Protein AF-0000000077139367 (afdb_homodimer)

Structure (mmCIF, N/CA/C/O backbone):
data_AF-0000000077139367-model_v1
#
loop_
_entity.id
_entity.type
_entity.pdbx_description
1 polymer 'Putative zinc-binding alcohol dehydrogenase'
#
loop_
_atom_site.group_PDB
_atom_site.id
_atom_site.type_symbol
_atom_site.label_atom_id
_atom_site.label_alt_id
_atom_site.label_comp_id
_atom_site.label_asym_id
_atom_site.label_entity_id
_atom_site.label_seq_id
_atom_site.pdbx_PDB_ins_code
_atom_site.Cartn_x
_atom_site.Cartn_y
_atom_site.Cartn_z
_atom_site.occupancy
_atom_site.B_iso_or_equiv
_atom_site.auth_seq_id
_atom_site.auth_comp_id
_atom_site.auth_asym_id
_atom_site.auth_atom_id
_atom_site.pdbx_PDB_model_num
ATOM 1 N N . MET A 1 1 ? 16.516 -38.438 -21.344 1 94.69 1 MET A N 1
ATOM 2 C CA . MET A 1 1 ? 15.219 -38.375 -20.656 1 94.69 1 MET A CA 1
ATOM 3 C C . MET A 1 1 ? 14.133 -37.875 -21.609 1 94.69 1 MET A C 1
ATOM 5 O O . MET A 1 1 ? 14.406 -37.062 -22.5 1 94.69 1 MET A O 1
ATOM 9 N N . LYS A 1 2 ? 12.969 -38.344 -21.422 1 97.31 2 LYS A N 1
ATOM 10 C CA . LYS A 1 2 ? 11.828 -37.875 -22.188 1 97.31 2 LYS A CA 1
ATOM 11 C C . LYS A 1 2 ? 11.367 -36.5 -21.688 1 97.31 2 LYS A C 1
ATOM 13 O O . LYS A 1 2 ? 11.297 -36.25 -20.484 1 97.31 2 LYS A O 1
ATOM 18 N N . ALA A 1 3 ? 11.094 -35.562 -22.672 1 98.12 3 ALA A N 1
ATOM 19 C CA . ALA A 1 3 ? 10.641 -34.219 -22.312 1 98.12 3 ALA A CA 1
ATOM 20 C C . ALA A 1 3 ? 9.742 -33.625 -23.391 1 98.12 3 ALA A C 1
ATOM 22 O O . ALA A 1 3 ? 9.812 -34.031 -24.547 1 98.12 3 ALA A O 1
ATOM 23 N N . ALA A 1 4 ? 8.797 -32.812 -22.969 1 98.31 4 ALA A N 1
ATOM 24 C CA . ALA A 1 4 ? 8.055 -31.984 -23.922 1 98.31 4 ALA A CA 1
ATOM 25 C C . ALA A 1 4 ? 8.82 -30.688 -24.219 1 98.31 4 ALA A C 1
ATOM 27 O O . ALA A 1 4 ? 8.891 -29.797 -23.375 1 98.31 4 ALA A O 1
ATOM 28 N N . VAL A 1 5 ? 9.312 -30.531 -25.422 1 97.5 5 VAL A N 1
ATOM 29 C CA . VAL A 1 5 ? 10.234 -29.469 -25.797 1 97.5 5 VAL A CA 1
ATOM 30 C C . VAL A 1 5 ? 9.523 -28.453 -26.672 1 97.5 5 VAL A C 1
ATOM 32 O O . VAL A 1 5 ? 8.734 -28.812 -27.547 1 97.5 5 VAL A O 1
ATOM 35 N N . LEU A 1 6 ? 9.742 -27.203 -26.406 1 96.81 6 LEU A N 1
ATOM 36 C CA . LEU A 1 6 ? 9.25 -26.125 -27.25 1 96.81 6 LEU A CA 1
ATOM 37 C C . LEU A 1 6 ? 10.297 -25.719 -28.297 1 96.81 6 LEU A C 1
ATOM 39 O O . LEU A 1 6 ? 11.242 -25 -27.984 1 96.81 6 LEU A O 1
ATOM 43 N N . PRO A 1 7 ? 10.141 -26.188 -29.516 1 93.5 7 PRO A N 1
ATOM 44 C CA . PRO A 1 7 ? 11.086 -25.766 -30.547 1 93.5 7 PRO A CA 1
ATOM 45 C C . PRO A 1 7 ? 11.008 -24.266 -30.828 1 93.5 7 PRO A C 1
ATOM 47 O O . PRO A 1 7 ? 9.945 -23.656 -30.688 1 93.5 7 PRO A O 1
ATOM 50 N N . SER A 1 8 ? 12.188 -23.75 -31.281 1 88.94 8 SER A N 1
ATOM 51 C CA . SER A 1 8 ? 12.234 -22.328 -31.609 1 88.94 8 SER A CA 1
ATOM 52 C C . SER A 1 8 ? 11.172 -21.969 -32.625 1 88.94 8 SER A C 1
ATOM 54 O O . SER A 1 8 ? 11.031 -22.641 -33.656 1 88.94 8 SER A O 1
ATOM 56 N N . GLY A 1 9 ? 10.414 -20.953 -32.281 1 86.69 9 GLY A N 1
ATOM 57 C CA . GLY A 1 9 ? 9.422 -20.438 -33.188 1 86.69 9 GLY A CA 1
ATOM 58 C C . GLY A 1 9 ? 8.148 -21.266 -33.219 1 86.69 9 GLY A C 1
ATOM 59 O O . GLY A 1 9 ? 7.195 -20.922 -33.938 1 86.69 9 GLY A O 1
ATOM 60 N N . SER A 1 10 ? 8.109 -22.281 -32.469 1 91.12 10 SER A N 1
ATOM 61 C CA . SER A 1 10 ? 6.949 -23.172 -32.5 1 91.12 10 SER A CA 1
ATOM 62 C C . SER A 1 10 ? 5.906 -22.719 -31.469 1 91.12 10 SER A C 1
ATOM 64 O O . SER A 1 10 ? 6.199 -21.906 -30.578 1 91.12 10 SER A O 1
ATOM 66 N N . ARG A 1 11 ? 4.66 -23.203 -31.703 1 95.44 11 ARG A N 1
ATOM 67 C CA . ARG A 1 11 ? 3.559 -22.938 -30.781 1 95.44 11 ARG A CA 1
ATOM 68 C C . ARG A 1 11 ? 2.979 -24.25 -30.234 1 95.44 11 ARG A C 1
ATOM 70 O O . ARG A 1 11 ? 1.79 -24.328 -29.922 1 95.44 11 ARG A O 1
ATOM 77 N N . SER A 1 12 ? 3.805 -25.188 -30.297 1 96.69 12 SER A N 1
ATOM 78 C CA . SER A 1 12 ? 3.465 -26.5 -29.766 1 96.69 12 SER A CA 1
ATOM 79 C C . SER A 1 12 ? 4.703 -27.234 -29.25 1 96.69 12 SER A C 1
ATOM 81 O O . SER A 1 12 ? 5.824 -26.922 -29.672 1 96.69 12 SER A O 1
ATOM 83 N N . LEU A 1 13 ? 4.422 -28.172 -28.406 1 97.94 13 LEU A N 1
ATOM 84 C CA . LEU A 1 13 ? 5.523 -28.938 -27.828 1 97.94 13 LEU A CA 1
ATOM 85 C C . LEU A 1 13 ? 5.781 -30.219 -28.625 1 97.94 13 LEU A C 1
ATOM 87 O O . LEU A 1 13 ? 4.855 -30.781 -29.203 1 97.94 13 LEU A O 1
ATOM 91 N N . GLU A 1 14 ? 6.992 -30.625 -28.641 1 97.94 14 GLU A N 1
ATOM 92 C CA . GLU A 1 14 ? 7.402 -31.906 -29.219 1 97.94 14 GLU A CA 1
ATOM 93 C C . GLU A 1 14 ? 8.047 -32.812 -28.172 1 97.94 14 GLU A C 1
ATOM 95 O O . GLU A 1 14 ? 8.898 -32.375 -27.406 1 97.94 14 GLU A O 1
ATOM 100 N N . ILE A 1 15 ? 7.59 -34.062 -28.172 1 97.88 15 ILE A N 1
ATOM 101 C CA . ILE A 1 15 ? 8.219 -35.031 -27.281 1 97.88 15 ILE A CA 1
ATOM 102 C C . ILE A 1 15 ? 9.578 -35.438 -27.828 1 97.88 15 ILE A C 1
ATOM 104 O O . ILE A 1 15 ? 9.672 -35.906 -28.969 1 97.88 15 ILE A O 1
ATOM 108 N N . GLN A 1 16 ? 10.578 -35.25 -26.984 1 97.56 16 GLN A N 1
ATOM 109 C CA . GLN A 1 16 ? 11.938 -35.562 -27.406 1 97.56 16 GLN A CA 1
ATOM 110 C C . GLN A 1 16 ? 12.703 -36.281 -26.297 1 97.56 16 GLN A C 1
ATOM 112 O O . GLN A 1 16 ? 12.32 -36.219 -25.125 1 97.56 16 GLN A O 1
ATOM 117 N N . GLU A 1 17 ? 13.688 -37.031 -26.797 1 97.31 17 GLU A N 1
ATOM 118 C CA . GLU A 1 17 ? 14.68 -37.531 -25.859 1 97.31 17 GLU A CA 1
ATOM 119 C C . GLU A 1 17 ? 15.852 -36.562 -25.703 1 97.31 17 GLU A C 1
ATOM 121 O O . GLU A 1 17 ? 16.531 -36.25 -26.672 1 97.31 17 GLU A O 1
ATOM 126 N N . LEU A 1 18 ? 16.031 -36.125 -24.453 1 95.75 18 LEU A N 1
ATOM 127 C CA . LEU A 1 18 ? 17.078 -35.156 -24.188 1 95.75 18 LEU A CA 1
ATOM 128 C C . LEU A 1 18 ? 18.141 -35.781 -23.266 1 95.75 18 LEU A C 1
ATOM 130 O O . LEU A 1 18 ? 17.828 -36.562 -22.391 1 95.75 18 LEU A O 1
ATOM 134 N N . ASP A 1 19 ? 19.359 -35.344 -23.531 1 91.88 19 ASP A N 1
ATOM 135 C CA . ASP A 1 19 ? 20.422 -35.656 -22.578 1 91.88 19 ASP A CA 1
ATOM 136 C C . ASP A 1 19 ? 20.375 -34.656 -21.406 1 91.88 19 ASP A C 1
ATOM 138 O O . ASP A 1 19 ? 20.125 -33.469 -21.609 1 91.88 19 ASP A O 1
ATOM 142 N N . LEU A 1 20 ? 20.531 -35.219 -20.219 1 90.12 20 LEU A N 1
ATOM 143 C CA . LEU A 1 20 ? 20.688 -34.344 -19.078 1 90.12 20 LEU A CA 1
ATOM 144 C C . LEU A 1 20 ? 22.156 -33.969 -18.875 1 90.12 20 LEU A C 1
ATOM 146 O O . LEU A 1 20 ? 23.031 -34.812 -18.938 1 90.12 20 LEU A O 1
ATOM 150 N N . PRO A 1 21 ? 22.328 -32.719 -18.703 1 89.06 21 PRO A N 1
ATOM 151 C CA . PRO A 1 21 ? 23.703 -32.344 -18.391 1 89.06 21 PRO A CA 1
ATOM 152 C C . PRO A 1 21 ? 24.188 -32.906 -17.062 1 89.06 21 PRO A C 1
ATOM 154 O O . PRO A 1 21 ? 23.359 -33.344 -16.234 1 89.06 21 PRO A O 1
ATOM 157 N N . PRO A 1 22 ? 25.516 -32.938 -17.016 1 94.56 22 PRO A N 1
ATOM 158 C CA . PRO A 1 22 ? 26.031 -33.344 -15.695 1 94.56 22 PRO A CA 1
ATOM 159 C C . PRO A 1 22 ? 25.438 -32.5 -14.562 1 94.56 22 PRO A C 1
ATOM 161 O O . PRO A 1 22 ? 25.234 -31.297 -14.727 1 94.56 22 PRO A O 1
ATOM 164 N N . LEU A 1 23 ? 25.234 -33.156 -13.484 1 97 23 LEU A N 1
ATOM 165 C CA . LEU A 1 23 ? 24.609 -32.5 -12.336 1 97 23 LEU A CA 1
ATOM 166 C C . LEU A 1 23 ? 25.594 -31.594 -11.609 1 97 23 LEU A C 1
ATOM 168 O O . LEU A 1 23 ? 26.578 -32.062 -11.039 1 97 23 LEU A O 1
ATOM 172 N N . PRO A 1 24 ? 25.406 -30.281 -11.609 1 96.62 24 PRO A N 1
ATOM 173 C CA . PRO A 1 24 ? 26.297 -29.391 -10.844 1 96.62 24 PRO A CA 1
ATOM 174 C C . PRO A 1 24 ? 26.297 -29.719 -9.344 1 96.62 24 PRO A C 1
ATOM 176 O O . PRO A 1 24 ? 25.328 -30.281 -8.828 1 96.62 24 PRO A O 1
ATOM 179 N N . PRO A 1 25 ? 27.312 -29.234 -8.625 1 97.62 25 PRO A N 1
ATOM 180 C CA . PRO A 1 25 ? 27.484 -29.625 -7.223 1 97.62 25 PRO A CA 1
ATOM 181 C C . PRO A 1 25 ? 26.359 -29.109 -6.324 1 97.62 25 PRO A C 1
ATOM 183 O O . PRO A 1 25 ? 26.047 -29.75 -5.309 1 97.62 25 PRO A O 1
ATOM 186 N N . ASN A 1 26 ? 25.75 -28.031 -6.609 1 97.06 26 ASN A N 1
ATOM 187 C CA . ASN A 1 26 ? 24.719 -27.453 -5.734 1 97.06 26 ASN A CA 1
ATOM 188 C C . ASN A 1 26 ? 23.312 -27.766 -6.23 1 97.06 26 ASN A C 1
ATOM 190 O O . ASN A 1 26 ? 22.344 -27.156 -5.781 1 97.06 26 ASN A O 1
ATOM 194 N N . GLN A 1 27 ? 23.156 -28.656 -7.152 1 98.19 27 GLN A N 1
ATOM 195 C CA . GLN A 1 27 ? 21.859 -28.938 -7.762 1 98.19 27 GLN A CA 1
ATOM 196 C C . GLN A 1 27 ? 21.375 -30.344 -7.402 1 98.19 27 GLN A C 1
ATOM 198 O O . GLN A 1 27 ? 22.141 -31.156 -6.875 1 98.19 27 GLN A O 1
ATOM 203 N N . VAL A 1 28 ? 20.172 -30.531 -7.602 1 98.62 28 VAL A N 1
ATOM 204 C CA . VAL A 1 28 ? 19.453 -31.781 -7.355 1 98.62 28 VAL A CA 1
ATOM 205 C C . VAL A 1 28 ? 18.703 -32.188 -8.609 1 98.62 28 VAL A C 1
ATOM 207 O O . VAL A 1 28 ? 18.094 -31.359 -9.289 1 98.62 28 VAL A O 1
ATOM 210 N N . LYS A 1 29 ? 18.812 -33.469 -8.93 1 98.62 29 LYS A N 1
ATOM 211 C CA . LYS A 1 29 ? 17.953 -34.062 -9.953 1 98.62 29 LYS A CA 1
ATOM 212 C C . LYS A 1 29 ? 16.688 -34.656 -9.344 1 98.62 29 LYS A C 1
ATOM 214 O O . LYS A 1 29 ? 16.766 -35.469 -8.43 1 98.62 29 LYS A O 1
ATOM 219 N N . VAL A 1 30 ? 15.594 -34.188 -9.797 1 98.81 30 VAL A N 1
ATOM 220 C CA . VAL A 1 30 ? 14.305 -34.656 -9.281 1 98.81 30 VAL A CA 1
ATOM 221 C C . VAL A 1 30 ? 13.57 -35.438 -10.352 1 98.81 30 VAL A C 1
ATOM 223 O O . VAL A 1 30 ? 13.43 -35 -11.492 1 98.81 30 VAL A O 1
ATOM 226 N N . LYS A 1 31 ? 13.203 -36.625 -10.031 1 98.88 31 LYS A N 1
ATOM 227 C CA . LYS A 1 31 ? 12.273 -37.375 -10.883 1 98.88 31 LYS A CA 1
ATOM 228 C C . LYS A 1 31 ? 10.859 -36.812 -10.781 1 98.88 31 LYS A C 1
ATOM 230 O O . LYS A 1 31 ? 10.219 -36.906 -9.727 1 98.88 31 LYS A O 1
ATOM 235 N N . VAL A 1 32 ? 10.367 -36.281 -11.875 1 98.88 32 VAL A N 1
ATOM 236 C CA . VAL A 1 32 ? 9.109 -35.562 -11.844 1 98.88 32 VAL A CA 1
ATOM 237 C C . VAL A 1 32 ? 7.945 -36.531 -11.695 1 98.88 32 VAL A C 1
ATOM 239 O O . VAL A 1 32 ? 7.848 -37.5 -12.445 1 98.88 32 VAL A O 1
ATOM 242 N N . LYS A 1 33 ? 7.129 -36.25 -10.695 1 98.88 33 LYS A N 1
ATOM 243 C CA . LYS A 1 33 ? 5.918 -37.031 -10.484 1 98.88 33 LYS A CA 1
ATOM 244 C C . LYS A 1 33 ? 4.68 -36.281 -10.945 1 98.88 33 LYS A C 1
ATOM 246 O O . LYS A 1 33 ? 3.67 -36.875 -11.312 1 98.88 33 LYS A O 1
ATOM 251 N N . ALA A 1 34 ? 4.73 -35.031 -10.914 1 98.94 34 ALA A N 1
ATOM 252 C CA . ALA A 1 34 ? 3.619 -34.156 -11.312 1 98.94 34 ALA A CA 1
ATOM 253 C C . ALA A 1 34 ? 4.117 -32.781 -11.719 1 98.94 34 ALA A C 1
ATOM 255 O O . ALA A 1 34 ? 5.059 -32.25 -11.117 1 98.94 34 ALA A O 1
ATOM 256 N N . CYS A 1 35 ? 3.512 -32.188 -12.688 1 98.94 35 CYS A N 1
ATOM 257 C CA . CYS A 1 35 ? 3.74 -30.812 -13.102 1 98.94 35 CYS A CA 1
ATOM 258 C C . CYS A 1 35 ? 2.451 -30.172 -13.617 1 98.94 35 CYS A C 1
ATOM 260 O O . CYS A 1 35 ? 1.86 -30.641 -14.586 1 98.94 35 CYS A O 1
ATOM 262 N N . GLY A 1 36 ? 2.047 -29.109 -12.969 1 98.81 36 GLY A N 1
ATOM 263 C CA . GLY A 1 36 ? 0.81 -28.453 -13.359 1 98.81 36 GLY A CA 1
ATOM 264 C C . GLY A 1 36 ? 0.955 -27.594 -14.609 1 98.81 36 GLY A C 1
ATOM 265 O O . GLY A 1 36 ? 2.039 -27.078 -14.891 1 98.81 36 GLY A O 1
ATOM 266 N N . ILE A 1 37 ? -0.106 -27.453 -15.352 1 98.69 37 ILE A N 1
ATOM 267 C CA . ILE A 1 37 ? -0.175 -26.531 -16.469 1 98.69 37 ILE A CA 1
ATOM 268 C C . ILE A 1 37 ? -0.79 -25.203 -16.016 1 98.69 37 ILE A C 1
ATOM 270 O O . ILE A 1 37 ? -1.929 -25.188 -15.547 1 98.69 37 ILE A O 1
ATOM 274 N N . CYS A 1 38 ? -0.046 -24.172 -16.125 1 97.5 38 CYS A N 1
ATOM 275 C CA . CYS A 1 38 ? -0.464 -22.844 -15.695 1 97.5 38 CYS A CA 1
ATOM 276 C C . CYS A 1 38 ? -0.896 -22 -16.891 1 97.5 38 CYS A C 1
ATOM 278 O O . CYS A 1 38 ? -0.506 -22.281 -18.031 1 97.5 38 CYS A O 1
ATOM 280 N N . GLY A 1 39 ? -1.763 -21 -16.609 1 95.5 39 GLY A N 1
ATOM 281 C CA . GLY A 1 39 ? -2.104 -20.047 -17.656 1 95.5 39 GLY A CA 1
ATOM 282 C C . GLY A 1 39 ? -0.889 -19.422 -18.312 1 95.5 39 GLY A C 1
ATOM 283 O O . GLY A 1 39 ? -0.901 -19.125 -19.516 1 95.5 39 GLY A O 1
ATOM 284 N N . SER A 1 40 ? 0.16 -19.188 -17.594 1 95.25 40 SER A N 1
ATOM 285 C CA . SER A 1 40 ? 1.375 -18.594 -18.141 1 95.25 40 SER A CA 1
ATOM 286 C C . SER A 1 40 ? 2.049 -19.531 -19.125 1 95.25 40 SER A C 1
ATOM 288 O O . SER A 1 40 ? 2.752 -19.094 -20.047 1 95.25 40 SER A O 1
ATOM 290 N N . ASP A 1 41 ? 1.877 -20.828 -18.984 1 96.69 41 ASP A N 1
ATOM 291 C CA . ASP A 1 41 ? 2.369 -21.766 -19.984 1 96.69 41 ASP A CA 1
ATOM 292 C C . ASP A 1 41 ? 1.673 -21.562 -21.328 1 96.69 41 ASP A C 1
ATOM 294 O O . ASP A 1 41 ? 2.301 -21.672 -22.375 1 96.69 41 ASP A O 1
ATOM 298 N N . ILE A 1 42 ? 0.365 -21.312 -21.25 1 96.44 42 ILE A N 1
ATOM 299 C CA . ILE A 1 42 ? -0.408 -21.078 -22.453 1 96.44 42 ILE A CA 1
ATOM 300 C C . ILE A 1 42 ? 0.135 -19.844 -23.172 1 96.44 42 ILE A C 1
ATOM 302 O O . ILE A 1 42 ? 0.406 -19.875 -24.375 1 96.44 42 ILE A O 1
ATOM 306 N N . HIS A 1 43 ? 0.316 -18.781 -22.391 1 93.75 43 HIS A N 1
ATOM 307 C CA . HIS A 1 43 ? 0.833 -17.531 -22.969 1 93.75 43 HIS A CA 1
ATOM 308 C C . HIS A 1 43 ? 2.229 -17.734 -23.547 1 93.75 43 HIS A C 1
ATOM 310 O O . HIS A 1 43 ? 2.559 -17.156 -24.594 1 93.75 43 HIS A O 1
ATOM 316 N N . PHE A 1 44 ? 2.957 -18.516 -22.875 1 93.69 44 PHE A N 1
ATOM 317 C CA . PHE A 1 44 ? 4.34 -18.766 -23.266 1 93.69 44 PHE A CA 1
ATOM 318 C C . PHE A 1 44 ? 4.41 -19.656 -24.5 1 93.69 44 PHE A C 1
ATOM 320 O O . PHE A 1 44 ? 5.105 -19.344 -25.469 1 93.69 44 PHE A O 1
ATOM 327 N N . ILE A 1 45 ? 3.646 -20.688 -24.531 1 95.5 45 ILE A N 1
ATOM 328 C CA . ILE A 1 45 ? 3.777 -21.734 -25.547 1 95.5 45 ILE A CA 1
ATOM 329 C C . ILE A 1 45 ? 2.842 -21.438 -26.719 1 95.5 45 ILE A C 1
ATOM 331 O O . ILE A 1 45 ? 3.293 -21.25 -27.844 1 95.5 45 ILE A O 1
ATOM 335 N N . LEU A 1 46 ? 1.569 -21.312 -26.453 1 95.38 46 LEU A N 1
ATOM 336 C CA . LEU A 1 46 ? 0.577 -21.219 -27.516 1 95.38 46 LEU A CA 1
ATOM 337 C C . LEU A 1 46 ? 0.561 -19.828 -28.125 1 95.38 46 LEU A C 1
ATOM 339 O O . LEU A 1 46 ? 0.38 -19.672 -29.328 1 95.38 46 LEU A O 1
ATOM 343 N N . HIS A 1 47 ? 0.771 -18.812 -27.281 1 92.62 47 HIS A N 1
ATOM 344 C CA . HIS A 1 47 ? 0.644 -17.438 -27.766 1 92.62 47 HIS A CA 1
ATOM 345 C C . HIS A 1 47 ? 1.999 -16.875 -28.172 1 92.62 47 HIS A C 1
ATOM 347 O O . HIS A 1 47 ? 2.066 -15.867 -28.891 1 92.62 47 HIS A O 1
ATOM 353 N N . GLY A 1 48 ? 3.096 -17.453 -27.75 1 85.69 48 GLY A N 1
ATOM 354 C CA . GLY A 1 48 ? 4.43 -16.984 -28.094 1 85.69 48 GLY A CA 1
ATOM 355 C C . GLY A 1 48 ? 4.746 -15.609 -27.547 1 85.69 48 GLY A C 1
ATOM 356 O O . GLY A 1 48 ? 5.418 -14.812 -28.219 1 85.69 48 GLY A O 1
ATOM 357 N N . LYS A 1 49 ? 4.258 -15.297 -26.422 1 73.94 49 LYS A N 1
ATOM 358 C CA . LYS A 1 49 ? 4.395 -13.953 -25.859 1 73.94 49 LYS A CA 1
ATOM 359 C C . LYS A 1 49 ? 5.738 -13.781 -25.156 1 73.94 49 LYS A C 1
ATOM 361 O O . LYS A 1 49 ? 6.137 -12.664 -24.844 1 73.94 49 LYS A O 1
ATOM 366 N N . MET A 1 50 ? 6.363 -14.898 -24.875 1 77 50 MET A N 1
ATOM 367 C CA . MET A 1 50 ? 7.68 -14.859 -24.25 1 77 50 MET A CA 1
ATOM 368 C C . MET A 1 50 ? 8.695 -15.672 -25.047 1 77 50 MET A C 1
ATOM 370 O O . MET A 1 50 ? 8.328 -16.625 -25.734 1 77 50 MET A O 1
ATOM 374 N N . LYS A 1 51 ? 9.93 -15.18 -25.031 1 73.56 51 LYS A N 1
ATOM 375 C CA . LYS A 1 51 ? 11 -15.922 -25.688 1 73.56 51 LYS A CA 1
ATOM 376 C C . LYS A 1 51 ? 11.805 -16.734 -24.688 1 73.56 51 LYS A C 1
ATOM 378 O O . LYS A 1 51 ? 12.156 -16.25 -23.609 1 73.56 51 LYS A O 1
ATOM 383 N N . ALA A 1 52 ? 11.914 -17.922 -25.109 1 76.38 52 ALA A N 1
ATOM 384 C CA . ALA A 1 52 ? 12.766 -18.766 -24.281 1 76.38 52 ALA A CA 1
ATOM 385 C C . ALA A 1 52 ? 14.203 -18.266 -24.281 1 76.38 52 ALA A C 1
ATOM 387 O O . ALA A 1 52 ? 14.727 -17.859 -25.328 1 76.38 52 ALA A O 1
ATOM 388 N N . THR A 1 53 ? 14.836 -18.25 -23.125 1 80 53 THR A N 1
ATOM 389 C CA . THR A 1 53 ? 16.203 -17.734 -23.016 1 80 53 THR A CA 1
ATOM 390 C C . THR A 1 53 ? 17.203 -18.875 -23 1 80 53 THR A C 1
ATOM 392 O O . THR A 1 53 ? 18.391 -18.672 -22.703 1 80 53 THR A O 1
ATOM 395 N N . TYR A 1 54 ? 16.75 -20.078 -23.188 1 84.5 54 TYR A N 1
ATOM 396 C CA . TYR A 1 54 ? 17.609 -21.25 -23.172 1 84.5 54 TYR A CA 1
ATOM 397 C C . TYR A 1 54 ? 17.109 -22.297 -24.172 1 84.5 54 TYR A C 1
ATOM 399 O O . TYR A 1 54 ? 15.984 -22.188 -24.688 1 84.5 54 TYR A O 1
ATOM 407 N N . SER A 1 55 ? 18.047 -23.172 -24.547 1 88.5 55 SER A N 1
ATOM 408 C CA . SER A 1 55 ? 17.719 -24.25 -25.469 1 88.5 55 SER A CA 1
ATOM 409 C C . SER A 1 55 ? 18.422 -25.547 -25.094 1 88.5 55 SER A C 1
ATOM 411 O O . SER A 1 55 ? 19.578 -25.531 -24.641 1 88.5 55 SER A O 1
ATOM 413 N N . PRO A 1 56 ? 17.672 -26.656 -25.375 1 92.5 56 PRO A N 1
ATOM 414 C CA . PRO A 1 56 ? 16.266 -26.828 -25.719 1 92.5 56 PRO A CA 1
ATOM 415 C C . PRO A 1 56 ? 15.328 -26.375 -24.594 1 92.5 56 PRO A C 1
ATOM 417 O O . PRO A 1 56 ? 15.602 -26.625 -23.422 1 92.5 56 PRO A O 1
ATOM 420 N N . CYS A 1 57 ? 14.227 -25.797 -25 1 94.62 57 CYS A N 1
ATOM 421 C CA . CYS A 1 57 ? 13.297 -25.234 -24.031 1 94.62 57 CYS A CA 1
ATOM 422 C C . CYS A 1 57 ? 12.297 -26.281 -23.562 1 94.62 57 CYS A C 1
ATOM 424 O O . CYS A 1 57 ? 11.523 -26.812 -24.359 1 94.62 57 CYS A O 1
ATOM 426 N N . VAL A 1 58 ? 12.352 -26.609 -22.297 1 97.31 58 VAL A N 1
ATOM 427 C CA . VAL A 1 58 ? 11.398 -27.484 -21.625 1 97.31 58 VAL A CA 1
ATOM 428 C C . VAL A 1 58 ? 10.562 -26.688 -20.625 1 97.31 58 VAL A C 1
ATOM 430 O O . VAL A 1 58 ? 11.023 -26.375 -19.531 1 97.31 58 VAL A O 1
ATOM 433 N N . PRO A 1 59 ? 9.258 -26.391 -20.922 1 97.69 59 PRO A N 1
ATOM 434 C CA . PRO A 1 59 ? 8.422 -25.578 -20.047 1 97.69 59 PRO A CA 1
ATOM 435 C C . PRO A 1 59 ? 7.938 -26.344 -18.812 1 97.69 59 PRO A C 1
ATOM 437 O O . PRO A 1 59 ? 8.328 -27.5 -18.609 1 97.69 59 PRO A O 1
ATOM 440 N N . GLY A 1 60 ? 7.082 -25.688 -18.031 1 98.25 60 GLY A N 1
ATOM 441 C CA . GLY A 1 60 ? 6.504 -26.25 -16.812 1 98.25 60 GLY A CA 1
ATOM 442 C C . GLY A 1 60 ? 7.16 -25.734 -15.547 1 98.25 60 GLY A C 1
ATOM 443 O O . GLY A 1 60 ? 8.352 -25.969 -15.32 1 98.25 60 GLY A O 1
ATOM 444 N N . HIS A 1 61 ? 6.363 -25.062 -14.68 1 98.5 61 HIS A N 1
ATOM 445 C CA . HIS A 1 61 ? 6.992 -24.484 -13.5 1 98.5 61 HIS A CA 1
ATOM 446 C C . HIS A 1 61 ? 6.277 -24.922 -12.227 1 98.5 61 HIS A C 1
ATOM 448 O O . HIS A 1 61 ? 6.668 -24.531 -11.125 1 98.5 61 HIS A O 1
ATOM 454 N N . GLU A 1 62 ? 5.254 -25.719 -12.289 1 98.81 62 GLU A N 1
ATOM 455 C CA . GLU A 1 62 ? 4.582 -26.312 -11.133 1 98.81 62 GLU A CA 1
ATOM 456 C C . GLU A 1 62 ? 4.961 -27.781 -10.953 1 98.81 62 GLU A C 1
ATOM 458 O O . GLU A 1 62 ? 4.234 -28.672 -11.391 1 98.81 62 GLU A O 1
ATOM 463 N N . THR A 1 63 ? 6.062 -27.984 -10.203 1 98.88 63 THR A N 1
ATOM 464 C CA . THR A 1 63 ? 6.633 -29.328 -10.258 1 98.88 63 THR A CA 1
ATOM 465 C C . THR A 1 63 ? 6.781 -29.906 -8.859 1 98.88 63 THR A C 1
ATOM 467 O O . THR A 1 63 ? 7.168 -29.203 -7.922 1 98.88 63 THR A O 1
ATOM 470 N N . SER A 1 64 ? 6.453 -31.141 -8.703 1 98.94 64 SER A N 1
ATOM 471 C CA . SER A 1 64 ? 6.797 -31.969 -7.543 1 98.94 64 SER A CA 1
ATOM 472 C C . SER A 1 64 ? 7.359 -33.312 -7.973 1 98.94 64 SER A C 1
ATOM 474 O O . SER A 1 64 ? 7.176 -33.75 -9.117 1 98.94 64 SER A O 1
ATOM 476 N N . GLY A 1 65 ? 8.078 -33.938 -7.109 1 98.88 65 GLY A N 1
ATOM 477 C CA . GLY A 1 65 ? 8.68 -35.219 -7.449 1 98.88 65 GLY A CA 1
ATOM 478 C C . GLY A 1 65 ? 9.555 -35.781 -6.34 1 98.88 65 GLY A C 1
ATOM 479 O O . GLY A 1 65 ? 9.32 -35.531 -5.16 1 98.88 65 GLY A O 1
ATOM 480 N N . VAL A 1 66 ? 10.469 -36.656 -6.797 1 98.94 66 VAL A N 1
ATOM 481 C CA . VAL A 1 66 ? 11.328 -37.344 -5.859 1 98.94 66 VAL A CA 1
ATOM 482 C C . VAL A 1 66 ? 12.797 -37.094 -6.219 1 98.94 66 VAL A C 1
ATOM 484 O O . VAL A 1 66 ? 13.18 -37.188 -7.387 1 98.94 66 VAL A O 1
ATOM 487 N N . VAL A 1 67 ? 13.562 -36.812 -5.184 1 98.94 67 VAL A N 1
ATOM 488 C CA . VAL A 1 67 ? 14.984 -36.625 -5.398 1 98.94 67 VAL A CA 1
ATOM 489 C C . VAL A 1 67 ? 15.625 -37.906 -5.914 1 98.94 67 VAL A C 1
ATOM 491 O O . VAL A 1 67 ? 15.547 -38.938 -5.266 1 98.94 67 VAL A O 1
ATOM 494 N N . ALA A 1 68 ? 16.25 -37.781 -7.051 1 98.69 68 ALA A N 1
ATOM 495 C CA . ALA A 1 68 ? 16.812 -38.969 -7.711 1 98.69 68 ALA A CA 1
ATOM 496 C C . ALA A 1 68 ? 18.344 -38.938 -7.656 1 98.69 68 ALA A C 1
ATOM 498 O O . ALA A 1 68 ? 18.984 -39.969 -7.684 1 98.69 68 ALA A O 1
ATOM 499 N N . GLU A 1 69 ? 18.953 -37.812 -7.715 1 98.56 69 GLU A N 1
ATOM 500 C CA . GLU A 1 69 ? 20.391 -37.562 -7.621 1 98.56 69 GLU A CA 1
ATOM 501 C C . GLU A 1 69 ? 20.688 -36.25 -6.902 1 98.56 69 GLU A C 1
ATOM 503 O O . GLU A 1 69 ? 19.891 -35.312 -6.965 1 98.56 69 GL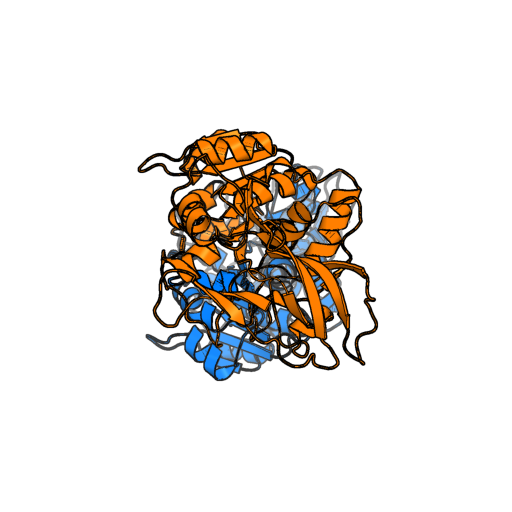U A O 1
ATOM 508 N N . ILE A 1 70 ? 21.797 -36.219 -6.199 1 98.38 70 ILE A N 1
ATOM 509 C CA . ILE A 1 70 ? 22.172 -35 -5.504 1 98.38 70 ILE A CA 1
ATOM 510 C C . ILE A 1 70 ? 23.625 -34.625 -5.824 1 98.38 70 ILE A C 1
ATOM 512 O O . ILE A 1 70 ? 24.469 -35.531 -5.949 1 98.38 70 ILE A O 1
ATOM 516 N N . GLY A 1 71 ? 23.828 -33.375 -6.035 1 98.06 71 GLY A N 1
ATOM 517 C CA . GLY A 1 71 ? 25.203 -32.875 -6.172 1 98.06 71 GLY A CA 1
ATOM 518 C C . GLY A 1 71 ? 25.984 -32.969 -4.883 1 98.06 71 GLY A C 1
ATOM 519 O O . GLY A 1 71 ? 25.406 -33.062 -3.795 1 98.06 71 GLY A O 1
ATOM 520 N N . ASP A 1 72 ? 27.312 -32.812 -5 1 97.31 72 ASP A N 1
ATOM 521 C CA . ASP A 1 72 ? 28.234 -33.062 -3.898 1 97.31 72 ASP A CA 1
ATOM 522 C C . ASP A 1 72 ? 28.109 -32 -2.811 1 97.31 72 ASP A C 1
ATOM 524 O O . ASP A 1 72 ? 28.516 -32.219 -1.667 1 97.31 72 ASP A O 1
ATOM 528 N N . GLN A 1 73 ? 27.516 -30.891 -3.127 1 98.12 73 GLN A N 1
ATOM 529 C CA . GLN A 1 73 ? 27.453 -29.797 -2.162 1 98.12 73 GLN A CA 1
ATOM 530 C C . GLN A 1 73 ? 26.047 -29.641 -1.598 1 98.12 73 GLN A C 1
ATOM 532 O O . GLN A 1 73 ? 25.766 -28.719 -0.833 1 98.12 73 GLN A O 1
ATOM 537 N N . VAL A 1 74 ? 25.172 -30.469 -2.037 1 98.19 74 VAL A N 1
ATOM 538 C CA . VAL A 1 74 ? 23.812 -30.469 -1.512 1 98.19 74 VAL A CA 1
ATOM 539 C C . VAL A 1 74 ? 23.797 -31.016 -0.09 1 98.19 74 VAL A C 1
ATOM 541 O O . VAL A 1 74 ? 24.375 -32.062 0.175 1 98.19 74 VAL A O 1
ATOM 544 N N . THR A 1 75 ? 23.172 -30.312 0.872 1 97.88 75 THR A N 1
ATOM 545 C CA . THR A 1 75 ? 23.219 -30.734 2.27 1 97.88 75 THR A CA 1
ATOM 546 C C . THR A 1 75 ? 21.812 -30.859 2.844 1 97.88 75 THR A C 1
ATOM 548 O O . THR A 1 75 ? 21.625 -31.484 3.887 1 97.88 75 THR A O 1
ATOM 551 N N . LYS A 1 76 ? 20.828 -30.344 2.246 1 97.69 76 LYS A N 1
ATOM 552 C CA . LYS A 1 76 ? 19.516 -30.203 2.859 1 97.69 76 LYS A CA 1
ATOM 553 C C . LYS A 1 76 ? 18.578 -31.328 2.418 1 97.69 76 LYS A C 1
ATOM 555 O O . LYS A 1 76 ? 17.5 -31.516 2.992 1 97.69 76 LYS A O 1
ATOM 560 N N . PHE A 1 77 ? 18.938 -32.094 1.419 1 98.56 77 PHE A N 1
ATOM 561 C CA . PHE A 1 77 ? 18.078 -33.125 0.85 1 98.56 77 PHE A CA 1
ATOM 562 C C . PHE A 1 77 ? 18.844 -34.406 0.647 1 98.56 77 PHE A C 1
ATOM 564 O O . PHE A 1 77 ? 20.078 -34.406 0.58 1 98.56 77 PHE A O 1
ATOM 571 N N . LYS A 1 78 ? 18.141 -35.5 0.568 1 98.31 78 LYS A N 1
ATOM 572 C CA . LYS A 1 78 ? 18.719 -36.812 0.297 1 98.31 78 LYS A CA 1
ATOM 573 C C . LYS A 1 78 ? 17.906 -37.562 -0.754 1 98.31 78 LYS A C 1
ATOM 575 O O . LYS A 1 78 ? 16.781 -37.156 -1.072 1 98.31 78 LYS A O 1
ATOM 580 N N . LEU A 1 79 ? 18.516 -38.625 -1.218 1 98.56 79 LEU A N 1
ATOM 581 C CA . LEU A 1 79 ? 17.844 -39.5 -2.191 1 98.56 79 LEU A CA 1
ATOM 582 C C . LEU A 1 79 ? 16.516 -40 -1.638 1 98.56 79 LEU A C 1
ATOM 584 O O . LEU A 1 79 ? 16.438 -40.406 -0.473 1 98.56 79 LEU A O 1
ATOM 588 N N . GLY A 1 80 ? 15.469 -39.844 -2.447 1 98.75 80 GLY A N 1
ATOM 589 C CA . GLY A 1 80 ? 14.18 -40.406 -2.049 1 98.75 80 GLY A CA 1
ATOM 590 C C . GLY A 1 80 ? 13.266 -39.375 -1.422 1 98.75 80 GLY A C 1
ATOM 591 O O . GLY A 1 80 ? 12.062 -39.594 -1.28 1 98.75 80 GLY A O 1
ATOM 592 N N . ASP A 1 81 ? 13.805 -38.25 -1.042 1 98.88 81 ASP A N 1
ATOM 593 C CA . ASP A 1 81 ? 12.977 -37.188 -0.486 1 98.88 81 ASP A CA 1
ATOM 594 C C . ASP A 1 81 ? 11.898 -36.75 -1.479 1 98.88 81 ASP A C 1
ATOM 596 O O . ASP A 1 81 ? 12.172 -36.594 -2.67 1 98.88 81 ASP A O 1
ATOM 600 N N . ARG A 1 82 ? 10.617 -36.625 -1.023 1 98.94 82 ARG A N 1
ATOM 601 C CA . ARG A 1 82 ? 9.555 -35.969 -1.785 1 98.94 82 ARG A CA 1
ATOM 602 C C . ARG A 1 82 ? 9.695 -34.438 -1.738 1 98.94 82 ARG A C 1
ATOM 604 O O . ARG A 1 82 ? 9.891 -33.875 -0.667 1 98.94 82 ARG A O 1
ATOM 611 N N . VAL A 1 83 ? 9.602 -33.781 -2.932 1 98.94 83 VAL A N 1
ATOM 612 C CA . VAL A 1 83 ? 9.859 -32.344 -2.914 1 98.94 83 VAL A CA 1
ATOM 613 C C . VAL A 1 83 ? 8.875 -31.641 -3.842 1 98.94 83 VAL A C 1
ATOM 615 O O . VAL A 1 83 ? 8.305 -32.25 -4.746 1 98.94 83 VAL A O 1
ATOM 618 N N . VAL A 1 84 ? 8.539 -30.469 -3.549 1 98.81 84 VAL A N 1
ATOM 619 C CA . VAL A 1 84 ? 7.969 -29.484 -4.469 1 98.81 84 VAL A CA 1
ATOM 620 C C . VAL A 1 84 ? 9.031 -28.469 -4.863 1 98.81 84 VAL A C 1
ATOM 622 O O . VAL A 1 84 ? 9.875 -28.078 -4.043 1 98.81 84 VAL A O 1
ATOM 625 N N . VAL A 1 85 ? 9.094 -28.094 -6.109 1 98.69 85 VAL A N 1
ATOM 626 C CA . VAL A 1 85 ? 10.07 -27.141 -6.648 1 98.69 85 VAL A CA 1
ATOM 627 C C . VAL A 1 85 ? 9.43 -25.766 -6.801 1 98.69 85 VAL A C 1
ATOM 629 O O . VAL A 1 85 ? 8.461 -25.609 -7.547 1 98.69 85 VAL A O 1
ATOM 632 N N . SER A 1 86 ? 9.969 -24.766 -6.086 1 98.5 86 SER A N 1
ATOM 633 C CA . SER A 1 86 ? 9.469 -23.406 -6.266 1 98.5 86 SER A CA 1
ATOM 634 C C . SER A 1 86 ? 9.531 -22.984 -7.73 1 98.5 86 SER A C 1
ATOM 636 O O . SER A 1 86 ? 10.492 -23.312 -8.43 1 98.5 86 SER A O 1
ATOM 638 N N . ALA A 1 87 ? 8.594 -22.188 -8.148 1 98.31 87 ALA A N 1
ATOM 639 C CA . ALA A 1 87 ? 8.539 -21.75 -9.531 1 98.31 87 ALA A CA 1
ATOM 640 C C . ALA A 1 87 ? 9.547 -20.641 -9.789 1 98.31 87 ALA A C 1
ATOM 642 O O . ALA A 1 87 ? 10.203 -20.609 -10.836 1 98.31 87 ALA A O 1
ATOM 643 N N . GLY A 1 88 ? 9.609 -19.688 -8.82 1 97.56 88 GLY A N 1
ATOM 644 C CA . GLY A 1 88 ? 10.453 -18.516 -9.016 1 97.56 88 GLY A CA 1
ATOM 645 C C . GLY A 1 88 ? 11.922 -18.781 -8.766 1 97.56 88 GLY A C 1
ATOM 646 O O . GLY A 1 88 ? 12.273 -19.562 -7.875 1 97.56 88 GLY A O 1
ATOM 647 N N . THR A 1 89 ? 12.805 -18.125 -9.586 1 96.94 89 THR A N 1
ATOM 648 C CA . THR A 1 89 ? 14.25 -18.172 -9.375 1 96.94 89 THR A CA 1
ATOM 649 C C . THR A 1 89 ? 14.805 -16.766 -9.133 1 96.94 89 THR A C 1
ATOM 651 O O . THR A 1 89 ? 14.141 -15.766 -9.43 1 96.94 89 THR A O 1
ATOM 654 N N . SER A 1 90 ? 15.953 -16.672 -8.531 1 97.62 90 SER A N 1
ATOM 655 C CA . SER A 1 90 ? 16.562 -15.391 -8.156 1 97.62 90 SER A CA 1
ATOM 656 C C . SER A 1 90 ? 18.078 -15.492 -8.109 1 97.62 90 SER A C 1
ATOM 658 O O . SER A 1 90 ? 18.641 -16.578 -8.297 1 97.62 90 SER A O 1
ATOM 660 N N . CYS A 1 91 ? 18.797 -14.398 -7.848 1 97.38 91 CYS A N 1
ATOM 661 C CA . CYS A 1 91 ? 20.25 -14.383 -7.879 1 97.38 91 CYS A CA 1
ATOM 662 C C . CYS A 1 91 ? 20.828 -14.969 -6.598 1 97.38 91 CYS A C 1
ATOM 664 O O . CYS A 1 91 ? 21.969 -15.461 -6.59 1 97.38 91 CYS A O 1
ATOM 666 N N . GLY A 1 92 ? 20.203 -14.859 -5.527 1 96.88 92 GLY A N 1
ATOM 667 C CA . GLY A 1 92 ? 20.594 -15.453 -4.262 1 96.88 92 GLY A CA 1
ATOM 668 C C . GLY A 1 92 ? 21.578 -14.594 -3.48 1 96.88 92 GLY A C 1
ATOM 669 O O . GLY A 1 92 ? 21.953 -14.938 -2.359 1 96.88 92 GLY A O 1
ATOM 670 N N . LYS A 1 93 ? 21.906 -13.453 -4.066 1 97.38 93 LYS A N 1
ATOM 671 C CA . LYS A 1 93 ? 23 -12.727 -3.414 1 97.38 93 LYS A CA 1
ATOM 672 C C . LYS A 1 93 ? 22.641 -11.25 -3.242 1 97.38 93 LYS A C 1
ATOM 674 O O . LYS A 1 93 ? 23.344 -10.523 -2.525 1 97.38 93 LYS A O 1
ATOM 679 N N . CYS A 1 94 ? 21.641 -10.727 -3.922 1 97 94 CYS A N 1
ATOM 680 C CA . CYS A 1 94 ? 21.297 -9.312 -3.785 1 97 94 CYS A CA 1
ATOM 681 C C . CYS A 1 94 ? 20.609 -9.047 -2.449 1 97 94 CYS A C 1
ATOM 683 O O . CYS A 1 94 ? 20.312 -9.984 -1.706 1 97 94 CYS A O 1
ATOM 685 N N . LYS A 1 95 ? 20.312 -7.781 -2.152 1 95.19 95 LYS A N 1
ATOM 686 C CA . LYS A 1 95 ? 19.75 -7.395 -0.862 1 95.19 95 LYS A CA 1
ATOM 687 C C . LYS A 1 95 ? 18.375 -8.031 -0.65 1 95.19 95 LYS A C 1
ATOM 689 O O . LYS A 1 95 ? 18.031 -8.422 0.468 1 95.19 95 LYS A O 1
ATOM 694 N N . HIS A 1 96 ? 17.609 -8.18 -1.664 1 97 96 HIS A N 1
ATOM 695 C CA . HIS A 1 96 ? 16.266 -8.766 -1.565 1 97 96 HIS A CA 1
ATOM 696 C C . HIS A 1 96 ? 16.359 -10.266 -1.301 1 97 96 HIS A C 1
ATOM 698 O O . HIS A 1 96 ? 15.633 -10.789 -0.449 1 97 96 HIS A O 1
ATOM 704 N N . CYS A 1 97 ? 17.219 -10.906 -1.991 1 97.38 97 CYS A N 1
ATOM 705 C CA . CYS A 1 97 ? 17.375 -12.344 -1.815 1 97.38 97 CYS A CA 1
ATOM 706 C C . CYS A 1 97 ? 17.859 -12.672 -0.408 1 97.38 97 CYS A C 1
ATOM 708 O O . CYS A 1 97 ? 17.359 -13.594 0.233 1 97.38 97 CYS A O 1
ATOM 710 N N . LEU A 1 98 ? 18.797 -11.867 0.015 1 96.38 98 LEU A N 1
ATOM 711 C CA . LEU A 1 98 ? 19.359 -12.102 1.337 1 96.38 98 LEU A CA 1
ATOM 712 C C . LEU A 1 98 ? 18.344 -11.805 2.43 1 96.38 98 LEU A C 1
ATOM 714 O O . LEU A 1 98 ? 18.422 -12.367 3.527 1 96.38 98 LEU A O 1
ATOM 718 N N . ALA A 1 99 ? 17.359 -11 2.111 1 94.62 99 ALA A N 1
ATOM 719 C CA . ALA A 1 99 ? 16.297 -10.656 3.066 1 94.62 99 ALA A CA 1
ATOM 720 C C . ALA A 1 99 ? 15.117 -11.617 2.943 1 94.62 99 ALA A C 1
ATOM 722 O O . ALA A 1 99 ? 14.094 -11.43 3.604 1 94.62 99 ALA A O 1
ATOM 723 N N . GLY A 1 100 ? 15.234 -12.617 2.113 1 94.19 100 GLY A N 1
ATOM 724 C CA . GLY A 1 100 ? 14.172 -13.586 1.933 1 94.19 100 GLY A CA 1
ATOM 725 C C . GLY A 1 100 ? 13.055 -13.086 1.036 1 94.19 100 GLY A C 1
ATOM 726 O O . GLY A 1 100 ? 11.953 -13.648 1.034 1 94.19 100 GLY A O 1
ATOM 727 N N . ARG A 1 101 ? 13.258 -11.953 0.34 1 95.5 101 ARG A N 1
ATOM 728 C CA . ARG A 1 101 ? 12.289 -11.375 -0.579 1 95.5 101 ARG A CA 1
ATOM 729 C C . ARG A 1 101 ? 12.711 -11.578 -2.029 1 95.5 101 ARG A C 1
ATOM 731 O O . ARG A 1 101 ? 12.773 -10.617 -2.805 1 95.5 101 ARG A O 1
ATOM 738 N N . GLU A 1 102 ? 12.891 -12.812 -2.414 1 97.44 102 GLU A N 1
ATOM 739 C CA . GLU A 1 102 ? 13.484 -13.188 -3.697 1 97.44 102 GLU A CA 1
ATOM 740 C C . GLU A 1 102 ? 12.609 -12.727 -4.859 1 97.44 102 GLU A C 1
ATOM 742 O O . GLU A 1 102 ? 13.102 -12.508 -5.965 1 97.44 102 GLU A O 1
ATOM 747 N N . ASN A 1 103 ? 11.297 -12.586 -4.566 1 97.75 103 ASN A N 1
ATOM 748 C CA . ASN A 1 103 ? 10.391 -12.172 -5.633 1 97.75 103 ASN A CA 1
ATOM 749 C C . ASN A 1 103 ? 10.594 -10.711 -6.004 1 97.75 103 ASN A C 1
ATOM 751 O O . ASN A 1 103 ? 10.008 -10.219 -6.973 1 97.75 103 ASN A O 1
ATOM 755 N N . LEU A 1 104 ? 11.469 -9.984 -5.301 1 98.19 104 LEU A N 1
ATOM 756 C CA . LEU A 1 104 ? 11.844 -8.617 -5.637 1 98.19 104 LEU A CA 1
ATOM 757 C C . LEU A 1 104 ? 13.211 -8.578 -6.309 1 98.19 104 LEU A C 1
ATOM 759 O O . LEU A 1 104 ? 13.719 -7.496 -6.621 1 98.19 104 LEU A O 1
ATOM 763 N N . CYS A 1 105 ? 13.852 -9.742 -6.551 1 98 105 CYS A N 1
ATOM 764 C CA . CYS A 1 105 ? 15.156 -9.805 -7.203 1 98 105 CYS A CA 1
ATOM 765 C C . CYS A 1 105 ? 15.094 -9.219 -8.609 1 98 105 CYS A C 1
ATOM 767 O O . CYS A 1 105 ? 14.164 -9.508 -9.359 1 98 105 CYS A O 1
ATOM 769 N N . GLU A 1 106 ? 16.047 -8.422 -8.969 1 95.88 106 GLU A N 1
ATOM 770 C CA . GLU A 1 106 ? 16.094 -7.855 -10.312 1 95.88 106 GLU A CA 1
ATOM 771 C C . GLU A 1 106 ? 16.359 -8.938 -11.359 1 95.88 106 GLU A C 1
ATOM 773 O O . GLU A 1 106 ? 16.031 -8.75 -12.539 1 95.88 106 GLU A O 1
ATOM 778 N N . ASN A 1 107 ? 16.906 -10.016 -10.922 1 96.44 107 ASN A N 1
ATOM 779 C CA . ASN A 1 107 ? 17.188 -11.141 -11.812 1 96.44 107 ASN A CA 1
ATOM 780 C C . ASN A 1 107 ? 16.172 -12.266 -11.633 1 96.44 107 ASN A C 1
ATOM 782 O O . ASN A 1 107 ? 16.516 -13.445 -11.789 1 96.44 107 ASN A O 1
ATOM 786 N N . ILE A 1 108 ? 15.055 -11.93 -11.25 1 95.88 108 ILE A N 1
ATOM 787 C CA . ILE A 1 108 ? 14.008 -12.914 -11 1 95.88 108 ILE A CA 1
ATOM 788 C C . ILE A 1 108 ? 13.703 -13.68 -12.289 1 95.88 108 ILE A C 1
ATOM 790 O O . ILE A 1 108 ? 13.742 -13.109 -13.383 1 95.88 108 ILE A O 1
ATOM 794 N N . GLY A 1 109 ? 13.57 -14.953 -12.195 1 95 109 GLY A N 1
ATOM 795 C CA . GLY A 1 109 ? 13.148 -15.82 -13.273 1 95 109 GLY A CA 1
ATOM 796 C C . GLY A 1 109 ? 12.094 -16.828 -12.852 1 95 109 GLY A C 1
ATOM 797 O O . GLY A 1 109 ? 11.578 -16.766 -11.734 1 95 109 GLY A O 1
ATOM 798 N N . VAL A 1 110 ? 11.688 -17.656 -13.766 1 96.19 110 VAL A N 1
ATOM 799 C CA . VAL A 1 110 ? 10.719 -18.719 -13.516 1 96.19 110 VAL A CA 1
ATOM 800 C C . VAL A 1 110 ? 11.211 -20.016 -14.141 1 96.19 110 VAL A C 1
ATOM 802 O O . VAL A 1 110 ? 11.609 -20.047 -15.312 1 96.19 110 VAL A O 1
ATOM 805 N N . ILE A 1 111 ? 11.211 -21.047 -13.383 1 96.38 111 ILE A N 1
ATOM 806 C CA . ILE A 1 111 ? 11.484 -22.375 -13.914 1 96.38 111 ILE A CA 1
ATOM 807 C C . ILE A 1 111 ? 10.555 -22.672 -15.086 1 96.38 111 ILE A C 1
ATOM 809 O O . ILE A 1 111 ? 9.359 -22.359 -15.031 1 96.38 111 ILE A O 1
ATOM 813 N N . GLY A 1 112 ? 11.094 -23.25 -16.125 1 95.94 112 GLY A N 1
ATOM 814 C CA . GLY A 1 112 ? 10.289 -23.516 -17.297 1 95.94 112 GLY A CA 1
ATOM 815 C C . GLY A 1 112 ? 10.352 -22.391 -18.328 1 95.94 112 GLY A C 1
ATOM 816 O O . GLY A 1 112 ? 10.055 -22.609 -19.5 1 95.94 112 GLY A O 1
ATOM 817 N N . PHE A 1 113 ? 10.648 -21.172 -17.828 1 94.25 113 PHE A N 1
ATOM 818 C CA . PHE A 1 113 ? 10.758 -20.016 -18.719 1 94.25 113 PHE A CA 1
ATOM 819 C C . PHE A 1 113 ? 12.219 -19.625 -18.938 1 94.25 113 PHE A C 1
ATOM 821 O O . PHE A 1 113 ? 12.641 -19.391 -20.062 1 94.25 113 PHE A O 1
ATOM 828 N N . ASN A 1 114 ? 13.008 -19.641 -17.812 1 92.5 114 ASN A N 1
ATOM 829 C CA . ASN A 1 114 ? 14.398 -19.203 -17.875 1 92.5 114 ASN A CA 1
ATOM 830 C C . ASN A 1 114 ? 15.359 -20.375 -17.688 1 92.5 114 ASN A C 1
ATOM 832 O O . ASN A 1 114 ? 16.562 -20.234 -17.922 1 92.5 114 ASN A O 1
ATOM 836 N N . GLN A 1 115 ? 14.891 -21.438 -17.328 1 92.44 115 GLN A N 1
ATOM 837 C CA . GLN A 1 115 ? 15.609 -22.703 -17.219 1 92.44 115 GLN A CA 1
ATOM 838 C C . GLN A 1 115 ? 14.68 -23.875 -17.5 1 92.44 115 GLN A C 1
ATOM 840 O O . GLN A 1 115 ? 13.461 -23.703 -17.609 1 92.44 115 GLN A O 1
ATOM 845 N N . ARG A 1 116 ? 15.227 -25.062 -17.594 1 95 116 ARG A N 1
ATOM 846 C CA . ARG A 1 116 ? 14.422 -26.234 -17.922 1 95 116 ARG A CA 1
ATOM 847 C C . ARG A 1 116 ? 13.391 -26.516 -16.828 1 95 116 ARG A C 1
ATOM 849 O O . ARG A 1 116 ? 13.695 -26.422 -15.641 1 95 116 ARG A O 1
ATOM 856 N N . GLY A 1 117 ? 12.172 -26.891 -17.359 1 97.44 117 GLY A N 1
ATOM 857 C CA . GLY A 1 117 ? 11.062 -27.047 -16.422 1 97.44 117 GLY A CA 1
ATOM 858 C C . GLY A 1 117 ? 10.617 -28.484 -16.266 1 97.44 117 GLY A C 1
ATOM 859 O O . GLY A 1 117 ? 11.406 -29.406 -16.469 1 97.44 117 GLY A O 1
ATOM 860 N N . GLY A 1 118 ? 9.391 -28.641 -15.773 1 98.38 118 GLY A N 1
ATOM 861 C CA . GLY A 1 118 ? 8.93 -29.906 -15.242 1 98.38 118 GLY A CA 1
ATOM 862 C C . GLY A 1 118 ? 8.156 -30.719 -16.266 1 98.38 118 GLY A C 1
ATOM 863 O O . GLY A 1 118 ? 7.73 -31.844 -15.969 1 98.38 118 GLY A O 1
ATOM 864 N N . PHE A 1 119 ? 7.922 -30.219 -17.484 1 98.62 119 PHE A N 1
ATOM 865 C CA . PHE A 1 119 ? 7.324 -31.062 -18.516 1 98.62 119 PHE A CA 1
ATOM 866 C C . PHE A 1 119 ? 8.352 -32.031 -19.062 1 98.62 119 PHE A C 1
ATOM 868 O O . PHE A 1 119 ? 8.625 -32.062 -20.266 1 98.62 119 PHE A O 1
ATOM 875 N N . ALA A 1 120 ? 8.875 -32.875 -18.188 1 98.44 120 ALA A N 1
ATOM 876 C CA . ALA A 1 120 ? 9.938 -33.844 -18.469 1 98.44 120 ALA A CA 1
ATOM 877 C C . ALA A 1 120 ? 10 -34.906 -17.391 1 98.44 120 ALA A C 1
ATOM 879 O O . ALA A 1 120 ? 9.391 -34.75 -16.328 1 98.44 120 ALA A O 1
ATOM 880 N N . GLU A 1 121 ? 10.719 -35.969 -17.672 1 98.56 121 GLU A N 1
ATOM 881 C CA . GLU A 1 121 ? 10.867 -37.062 -16.703 1 98.56 121 GLU A CA 1
ATOM 882 C C . GLU A 1 121 ? 11.68 -36.594 -15.492 1 98.56 121 GLU A C 1
ATOM 884 O O . GLU A 1 121 ? 11.453 -37.062 -14.367 1 98.56 121 GLU A O 1
ATOM 889 N N . PHE A 1 122 ? 12.656 -35.688 -15.766 1 98.44 122 PHE A N 1
ATOM 890 C CA . PHE A 1 122 ? 13.523 -35.188 -14.711 1 98.44 122 PHE A CA 1
ATOM 891 C C . PHE A 1 122 ? 13.695 -33.688 -14.828 1 98.44 122 PHE A C 1
ATOM 893 O O . PHE A 1 122 ? 13.602 -33.125 -15.93 1 98.44 122 PHE A O 1
ATOM 900 N N . ILE A 1 123 ? 13.938 -33.062 -13.734 1 97.88 123 ILE A N 1
ATOM 901 C CA . ILE A 1 123 ? 14.352 -31.672 -13.703 1 97.88 123 ILE A CA 1
ATOM 902 C C . ILE A 1 123 ? 15.57 -31.516 -12.805 1 97.88 123 ILE A C 1
ATOM 904 O O . ILE A 1 123 ? 15.695 -32.219 -11.789 1 97.88 123 ILE A O 1
ATOM 908 N N . GLN A 1 124 ? 16.516 -30.719 -13.211 1 97.56 124 GLN A N 1
ATOM 909 C CA . GLN A 1 124 ? 17.672 -30.344 -12.398 1 97.56 124 GLN A CA 1
ATOM 910 C C . GLN A 1 124 ? 17.594 -28.875 -11.961 1 97.56 124 GLN A C 1
ATOM 912 O O . GLN A 1 124 ? 17.359 -28 -12.789 1 97.56 124 GLN A O 1
ATOM 917 N N . THR A 1 125 ? 17.672 -28.656 -10.68 1 97.38 125 THR A N 1
ATOM 918 C CA . THR A 1 125 ? 17.625 -27.281 -10.188 1 97.38 125 THR A CA 1
ATOM 919 C C . THR A 1 125 ? 18.391 -27.156 -8.875 1 97.38 125 THR A C 1
ATOM 921 O O . THR A 1 125 ? 18.859 -28.156 -8.32 1 97.38 125 THR A O 1
ATOM 924 N N . GLU A 1 126 ? 18.609 -25.922 -8.422 1 97.75 126 GLU A N 1
ATOM 925 C CA . GLU A 1 126 ? 19.344 -25.672 -7.188 1 97.75 126 GLU A CA 1
ATOM 926 C C . GLU A 1 126 ? 18.547 -26.125 -5.969 1 97.75 126 GLU A C 1
ATOM 928 O O . GLU A 1 126 ? 17.328 -25.984 -5.93 1 97.75 126 GLU A O 1
ATOM 933 N N . GLU A 1 127 ? 19.25 -26.609 -4.957 1 97.56 127 GLU A N 1
ATOM 934 C CA . GLU A 1 127 ? 18.625 -27.125 -3.75 1 97.56 127 GLU A CA 1
ATOM 935 C C . GLU A 1 127 ? 17.766 -26.062 -3.068 1 97.56 127 GLU A C 1
ATOM 937 O O . GLU A 1 127 ? 16.781 -26.375 -2.414 1 97.56 127 GLU A O 1
ATOM 942 N N . ARG A 1 128 ? 18.094 -24.719 -3.279 1 96.62 128 ARG A N 1
ATOM 943 C CA . ARG A 1 128 ? 17.406 -23.625 -2.574 1 96.62 128 ARG A CA 1
ATOM 944 C C . ARG A 1 128 ? 15.977 -23.469 -3.086 1 96.62 128 ARG A C 1
ATOM 946 O O . ARG A 1 128 ? 15.164 -22.781 -2.459 1 96.62 128 ARG A O 1
ATOM 953 N N . TYR A 1 129 ? 15.641 -24.109 -4.18 1 97.94 129 TYR A N 1
ATOM 954 C CA . TYR A 1 129 ? 14.297 -23.984 -4.73 1 97.94 129 TYR A CA 1
ATOM 955 C C . TYR A 1 129 ? 13.43 -25.172 -4.316 1 97.94 129 TYR A C 1
ATOM 957 O O . TYR A 1 129 ? 12.242 -25.234 -4.648 1 97.94 129 TYR A O 1
ATOM 965 N N . LEU A 1 130 ? 13.992 -26.078 -3.574 1 98.62 130 LEU A N 1
ATOM 966 C CA . LEU A 1 130 ? 13.258 -27.281 -3.174 1 98.62 130 LEU A CA 1
ATOM 967 C C . LEU A 1 130 ? 12.664 -27.109 -1.779 1 98.62 130 LEU A C 1
ATOM 969 O O . LEU A 1 130 ? 13.266 -26.469 -0.917 1 98.62 130 LEU A O 1
ATOM 973 N N . HIS A 1 131 ? 11.508 -27.703 -1.584 1 98.81 131 HIS A N 1
ATOM 974 C CA . HIS A 1 131 ? 10.844 -27.859 -0.295 1 98.81 131 HIS A CA 1
ATOM 975 C C . HIS A 1 131 ? 10.406 -29.297 -0.073 1 98.81 131 HIS A C 1
ATOM 977 O O . HIS A 1 131 ? 9.867 -29.938 -0.983 1 98.81 131 HIS A O 1
ATOM 983 N N . LEU A 1 132 ? 10.68 -29.781 1.121 1 98.81 132 LEU A N 1
ATOM 984 C CA . LEU A 1 132 ? 10.203 -31.109 1.435 1 98.81 132 LEU A CA 1
ATOM 985 C C . LEU A 1 132 ? 8.68 -31.188 1.347 1 98.81 132 LEU A C 1
ATOM 987 O O . LEU A 1 132 ? 7.984 -30.297 1.839 1 98.81 132 LEU A O 1
ATOM 991 N N . LEU A 1 133 ? 8.195 -32.156 0.718 1 98.81 133 LEU A N 1
ATOM 992 C CA . LEU A 1 133 ? 6.77 -32.406 0.57 1 98.81 133 LEU A CA 1
ATOM 993 C C . LEU A 1 133 ? 6.316 -33.531 1.482 1 98.81 133 LEU A C 1
ATOM 995 O O . LEU A 1 133 ? 6.707 -34.688 1.283 1 98.81 133 LEU A O 1
ATOM 999 N N . PRO A 1 134 ? 5.539 -33.219 2.432 1 98.69 134 PRO A N 1
ATOM 1000 C CA . PRO A 1 134 ? 5.062 -34.281 3.334 1 98.69 134 PRO A CA 1
ATOM 1001 C C . PRO A 1 134 ? 4.332 -35.375 2.6 1 98.69 134 PRO A C 1
ATOM 1003 O O . PRO A 1 134 ? 3.668 -35.156 1.589 1 98.69 134 PRO A O 1
ATOM 1006 N N . GLU A 1 135 ? 4.332 -36.562 3.197 1 98.19 135 GLU A N 1
ATOM 1007 C CA . GLU A 1 135 ? 3.77 -37.75 2.586 1 98.19 135 GLU A CA 1
ATOM 1008 C C . GLU A 1 135 ? 2.262 -37.625 2.396 1 98.19 135 GLU A C 1
ATOM 1010 O O . GLU A 1 135 ? 1.698 -38.156 1.447 1 98.19 135 GLU A O 1
ATOM 1015 N N . GLU A 1 136 ? 1.669 -36.875 3.238 1 97.5 136 GLU A N 1
ATOM 1016 C CA . GLU A 1 136 ? 0.212 -36.781 3.215 1 97.5 136 GLU A CA 1
ATOM 1017 C C . GLU A 1 136 ? -0.271 -35.938 2.049 1 97.5 136 GLU A C 1
ATOM 1019 O O . GLU A 1 136 ? -1.452 -35.938 1.701 1 97.5 136 GLU A O 1
ATOM 1024 N N . ILE A 1 137 ? 0.577 -35.156 1.454 1 98.69 137 ILE A N 1
ATOM 1025 C CA . ILE A 1 137 ? 0.196 -34.312 0.316 1 98.69 137 ILE A CA 1
ATOM 1026 C C . ILE A 1 137 ? 0.52 -35.062 -0.985 1 98.69 137 ILE A C 1
ATOM 1028 O O . ILE A 1 137 ? 1.688 -35.312 -1.288 1 98.69 137 ILE A O 1
ATOM 1032 N N . PRO A 1 138 ? -0.485 -35.375 -1.751 1 98.81 138 PRO A N 1
ATOM 1033 C CA . PRO A 1 138 ? -0.225 -36 -3.041 1 98.81 138 PRO A CA 1
ATOM 1034 C C . PRO A 1 138 ? 0.651 -35.156 -3.957 1 98.81 138 PRO A C 1
ATOM 1036 O O . PRO A 1 138 ? 0.584 -33.938 -3.916 1 98.81 138 PRO A O 1
ATOM 1039 N N . PHE A 1 139 ? 1.452 -35.781 -4.812 1 98.88 139 PHE A N 1
ATOM 1040 C CA . PHE A 1 139 ? 2.371 -35.094 -5.703 1 98.88 139 PHE A CA 1
ATOM 1041 C C . PHE A 1 139 ? 1.626 -34.062 -6.559 1 98.88 139 PHE A C 1
ATOM 1043 O O . PHE A 1 139 ? 2.121 -32.969 -6.789 1 98.88 139 PHE A O 1
ATOM 1050 N N . ALA A 1 140 ? 0.4 -34.438 -7.051 1 98.88 140 ALA A N 1
ATOM 1051 C CA . ALA A 1 140 ? -0.372 -33.531 -7.902 1 98.88 140 ALA A CA 1
ATOM 1052 C C . ALA A 1 140 ? -0.727 -32.25 -7.164 1 98.88 140 ALA A C 1
ATOM 1054 O O . ALA A 1 140 ? -0.553 -31.156 -7.699 1 98.88 140 ALA A O 1
ATOM 1055 N N . GLU A 1 141 ? -1.2 -32.375 -5.922 1 98.81 141 GLU A N 1
ATOM 1056 C CA . GLU A 1 141 ? -1.524 -31.219 -5.105 1 98.81 141 GLU A CA 1
ATOM 1057 C C . GLU A 1 141 ? -0.263 -30.469 -4.691 1 98.81 141 GLU A C 1
ATOM 1059 O O . GLU A 1 141 ? -0.254 -29.234 -4.648 1 98.81 141 GLU A O 1
ATOM 1064 N N . GLY A 1 142 ? 0.797 -31.203 -4.441 1 98.81 142 GLY A N 1
ATOM 1065 C CA . GLY A 1 142 ? 2.08 -30.594 -4.129 1 98.81 142 GLY A CA 1
ATOM 1066 C C . GLY A 1 142 ? 2.631 -29.734 -5.258 1 98.81 142 GLY A C 1
ATOM 1067 O O . GLY A 1 142 ? 3.168 -28.656 -5.02 1 98.81 142 GLY A O 1
ATOM 1068 N N . ALA A 1 143 ? 2.467 -30.219 -6.473 1 98.88 143 ALA A N 1
ATOM 1069 C CA . ALA A 1 143 ? 2.996 -29.531 -7.648 1 98.88 143 ALA A CA 1
ATOM 1070 C C . ALA A 1 143 ? 2.414 -28.125 -7.77 1 98.88 143 ALA A C 1
ATOM 1072 O O . ALA A 1 143 ? 3.139 -27.172 -8.047 1 98.88 143 ALA A O 1
ATOM 1073 N N . ILE A 1 144 ? 1.114 -28.016 -7.453 1 98.75 144 ILE A N 1
ATOM 1074 C CA . ILE A 1 144 ? 0.462 -26.75 -7.734 1 98.75 144 ILE A CA 1
ATOM 1075 C C . ILE A 1 144 ? 0.742 -25.766 -6.602 1 98.75 144 ILE A C 1
ATOM 1077 O O . ILE A 1 144 ? 0.48 -24.562 -6.734 1 98.75 144 ILE A O 1
ATOM 1081 N N . LEU A 1 145 ? 1.368 -26.188 -5.453 1 98.88 145 LEU A N 1
ATOM 1082 C CA . LEU A 1 145 ? 1.841 -25.25 -4.434 1 98.88 145 LEU A CA 1
ATOM 1083 C C . LEU A 1 145 ? 2.893 -24.312 -5.004 1 98.88 145 LEU A C 1
ATOM 1085 O O . LEU A 1 145 ? 3.084 -23.203 -4.496 1 98.88 145 LEU A O 1
ATOM 1089 N N . ALA A 1 146 ? 3.564 -24.688 -6.027 1 98.69 146 ALA A N 1
ATOM 1090 C CA . ALA A 1 146 ? 4.734 -24 -6.559 1 98.69 146 ALA A CA 1
ATOM 1091 C C . ALA A 1 146 ? 4.363 -22.625 -7.109 1 98.69 146 ALA A C 1
ATOM 1093 O O . ALA A 1 146 ? 5.156 -21.688 -7.035 1 98.69 146 ALA A O 1
ATOM 1094 N N . ASP A 1 147 ? 3.174 -22.516 -7.672 1 98.56 147 ASP A N 1
ATOM 1095 C CA . ASP A 1 147 ? 2.779 -21.25 -8.273 1 98.56 147 ASP A CA 1
ATOM 1096 C C . ASP A 1 147 ? 1.28 -21.016 -8.109 1 98.56 147 ASP A C 1
ATOM 1098 O O . ASP A 1 147 ? 0.869 -20.031 -7.496 1 98.56 147 ASP A O 1
ATOM 1102 N N . ALA A 1 148 ? 0.417 -21.922 -8.484 1 98.75 148 ALA A N 1
ATOM 1103 C CA . ALA A 1 148 ? -1.035 -21.766 -8.492 1 98.75 148 ALA A CA 1
ATOM 1104 C C . ALA A 1 148 ? -1.545 -21.344 -7.117 1 98.75 148 ALA A C 1
ATOM 1106 O O . ALA A 1 148 ? -2.533 -20.625 -7.008 1 98.75 148 ALA A O 1
ATOM 1107 N N . VAL A 1 149 ? -0.868 -21.828 -6.086 1 98.88 149 VAL A N 1
ATOM 1108 C CA . VAL A 1 149 ? -1.346 -21.594 -4.727 1 98.88 149 VAL A CA 1
ATOM 1109 C C . VAL A 1 149 ? -0.449 -20.562 -4.035 1 98.88 149 VAL A C 1
ATOM 1111 O O . VAL A 1 149 ? -0.94 -19.672 -3.354 1 98.88 149 VAL A O 1
ATOM 1114 N N . SER A 1 150 ? 0.867 -20.609 -4.309 1 98.88 150 SER A N 1
ATOM 1115 C CA . SER A 1 150 ? 1.796 -19.734 -3.594 1 98.88 150 SER A CA 1
ATOM 1116 C C . SER A 1 150 ? 1.686 -18.297 -4.082 1 98.88 150 SER A C 1
ATOM 1118 O O . SER A 1 150 ? 1.852 -17.359 -3.299 1 98.88 150 SER A O 1
ATOM 1120 N N . THR A 1 151 ? 1.4 -18.109 -5.379 1 98.81 151 THR A N 1
ATOM 1121 C CA . THR A 1 151 ? 1.275 -16.766 -5.93 1 98.81 151 THR A CA 1
ATOM 1122 C C . THR A 1 151 ? 0.108 -16.016 -5.285 1 98.81 151 THR A C 1
ATOM 1124 O O . THR A 1 151 ? 0.289 -14.938 -4.723 1 98.81 151 THR A O 1
ATOM 1127 N N . PRO A 1 152 ? -1.1 -16.609 -5.246 1 98.94 152 PRO A N 1
ATOM 1128 C CA . PRO A 1 152 ? -2.182 -15.898 -4.562 1 98.94 152 PRO A CA 1
ATOM 1129 C C . PRO A 1 152 ? -1.981 -15.836 -3.053 1 98.94 152 PRO A C 1
ATOM 1131 O O . PRO A 1 152 ? -2.434 -14.883 -2.408 1 98.94 152 PRO A O 1
ATOM 1134 N N . TYR A 1 153 ? -1.3 -16.828 -2.479 1 98.94 153 TYR A N 1
ATOM 1135 C CA . TYR A 1 153 ? -1.01 -16.766 -1.051 1 98.94 153 TYR A CA 1
ATOM 1136 C C . TYR A 1 153 ? -0.189 -15.531 -0.712 1 98.94 153 TYR A C 1
ATOM 1138 O O . TYR A 1 153 ? -0.502 -14.812 0.238 1 98.94 153 TYR A O 1
ATOM 1146 N N . HIS A 1 154 ? 0.831 -15.328 -1.492 1 98.94 154 HIS A N 1
ATOM 1147 C CA . HIS A 1 154 ? 1.67 -14.156 -1.275 1 98.94 154 HIS A CA 1
ATOM 1148 C C . HIS A 1 154 ? 0.866 -12.867 -1.418 1 98.94 154 HIS A C 1
ATOM 1150 O O . HIS A 1 154 ? 1.013 -11.945 -0.611 1 98.94 154 HIS A O 1
ATOM 1156 N N . ALA A 1 155 ? 0.031 -12.781 -2.414 1 98.94 155 ALA A N 1
ATOM 1157 C CA . ALA A 1 155 ? -0.794 -11.602 -2.67 1 98.94 155 ALA A CA 1
ATOM 1158 C C . ALA A 1 155 ? -1.721 -11.312 -1.492 1 98.94 155 ALA A C 1
ATOM 1160 O O . ALA A 1 155 ? -1.834 -10.172 -1.048 1 98.94 155 ALA A O 1
ATOM 1161 N N . ILE A 1 156 ? -2.322 -12.328 -0.947 1 98.94 156 ILE A N 1
ATOM 1162 C CA . ILE A 1 156 ? -3.359 -12.164 0.066 1 98.94 156 ILE A CA 1
ATOM 1163 C C . ILE A 1 156 ? -2.715 -11.953 1.435 1 98.94 156 ILE A C 1
ATOM 1165 O O . ILE A 1 156 ? -3.072 -11.023 2.158 1 98.94 156 ILE A O 1
ATOM 1169 N N . LYS A 1 157 ? -1.759 -12.75 1.761 1 98.81 157 LYS A N 1
ATOM 1170 C CA . LYS A 1 157 ? -1.192 -12.75 3.107 1 98.81 157 LYS A CA 1
ATOM 1171 C C . LYS A 1 157 ? -0.214 -11.594 3.291 1 98.81 157 LYS A C 1
ATOM 1173 O O . LYS A 1 157 ? -0.293 -10.859 4.277 1 98.81 157 LYS A O 1
ATOM 1178 N N . TYR A 1 158 ? 0.684 -11.406 2.373 1 98.5 158 TYR A N 1
ATOM 1179 C CA . TYR A 1 158 ? 1.795 -10.492 2.619 1 98.5 158 TYR A CA 1
ATOM 1180 C C . TYR A 1 158 ? 1.546 -9.141 1.961 1 98.5 158 TYR A C 1
ATOM 1182 O O . TYR A 1 158 ? 1.792 -8.094 2.564 1 98.5 158 TYR A O 1
ATOM 1190 N N . GLN A 1 159 ? 1.085 -9.109 0.698 1 98.69 159 GLN A N 1
ATOM 1191 C CA . GLN A 1 159 ? 0.799 -7.836 0.051 1 98.69 159 GLN A CA 1
ATOM 1192 C C . GLN A 1 159 ? -0.536 -7.266 0.522 1 98.69 159 GLN A C 1
ATOM 1194 O O . GLN A 1 159 ? -0.662 -6.059 0.735 1 98.69 159 GLN A O 1
ATOM 1199 N N . GLY A 1 160 ? -1.533 -8.156 0.654 1 98.81 160 GLY A N 1
ATOM 1200 C CA . GLY A 1 160 ? -2.863 -7.742 1.072 1 98.81 160 GLY A CA 1
ATOM 1201 C C . GLY A 1 160 ? -3.012 -7.648 2.578 1 98.81 160 GLY A C 1
ATOM 1202 O O . GLY A 1 160 ? -3.891 -6.938 3.076 1 98.81 160 GLY A O 1
ATOM 1203 N N . GLU A 1 161 ? -2.209 -8.453 3.332 1 98.62 161 GLU A N 1
ATOM 1204 C CA . GLU A 1 161 ? -2.219 -8.461 4.793 1 98.62 161 GLU A CA 1
ATOM 1205 C C . GLU A 1 161 ? -3.611 -8.781 5.332 1 98.62 161 GLU A C 1
ATOM 1207 O O . GLU A 1 161 ? -4.102 -8.102 6.238 1 98.62 161 GLU A O 1
ATOM 1212 N N . LEU A 1 162 ? -4.219 -9.766 4.77 1 98.75 162 LEU A N 1
ATOM 1213 C CA . LEU A 1 162 ? -5.559 -10.164 5.191 1 98.75 162 LEU A CA 1
ATOM 1214 C C . LEU A 1 162 ? -5.582 -10.508 6.68 1 98.75 162 LEU A C 1
ATOM 1216 O O . LEU A 1 162 ? -4.695 -11.203 7.176 1 98.75 162 LEU A O 1
ATOM 1220 N N . LYS A 1 163 ? -6.555 -9.977 7.391 1 98.06 163 LYS A N 1
ATOM 1221 C CA . LYS A 1 163 ? -6.824 -10.344 8.781 1 98.06 163 LYS A CA 1
ATOM 1222 C C . LYS A 1 163 ? -8.117 -11.141 8.898 1 98.06 163 LYS A C 1
ATOM 1224 O O . LYS A 1 163 ? -9.062 -10.922 8.133 1 98.06 163 LYS A O 1
ATOM 1229 N N . ALA A 1 164 ? -8.07 -12.094 9.852 1 98.31 164 ALA A N 1
ATOM 1230 C CA . ALA A 1 164 ? -9.297 -12.844 10.125 1 98.31 164 ALA A CA 1
ATOM 1231 C C . ALA A 1 164 ? -10.469 -11.898 10.383 1 98.31 164 ALA A C 1
ATOM 1233 O O . ALA A 1 164 ? -10.32 -10.891 11.078 1 98.31 164 ALA A O 1
ATOM 1234 N N . GLY A 1 165 ? -11.625 -12.211 9.805 1 98.31 165 GLY A N 1
ATOM 1235 C CA . GLY A 1 165 ? -12.828 -11.422 10.031 1 98.31 165 GLY A CA 1
ATOM 1236 C C . GLY A 1 165 ? -13.062 -10.375 8.953 1 98.31 165 GLY A C 1
ATOM 1237 O O . GLY A 1 165 ? -14.125 -9.766 8.898 1 98.31 165 GLY A O 1
ATOM 1238 N N . GLU A 1 166 ? -12.141 -10.172 8.023 1 98.62 166 GLU A N 1
ATOM 1239 C CA . GLU A 1 166 ? -12.266 -9.156 6.984 1 98.62 166 GLU A CA 1
ATOM 1240 C C . GLU A 1 166 ? -13.008 -9.703 5.766 1 98.62 166 GLU A C 1
ATOM 1242 O O . GLU A 1 166 ? -13.047 -10.914 5.547 1 98.62 166 GLU A O 1
ATOM 1247 N N . SER A 1 167 ? -13.594 -8.828 5.031 1 98.75 167 SER A N 1
ATOM 1248 C CA . SER A 1 167 ? -14.203 -9.172 3.754 1 98.75 167 SER A CA 1
ATOM 1249 C C . SER A 1 167 ? -13.188 -9.117 2.621 1 98.75 167 SER A C 1
ATOM 1251 O O . SER A 1 167 ? -12.297 -8.266 2.611 1 98.75 167 SER A O 1
ATOM 1253 N N . VAL A 1 168 ? -13.344 -10.062 1.685 1 98.88 168 VAL A N 1
ATOM 1254 C CA . VAL A 1 168 ? -12.398 -10.164 0.578 1 98.88 168 VAL A CA 1
ATOM 1255 C C . VAL A 1 168 ? -13.156 -10.273 -0.742 1 98.88 168 VAL A C 1
ATOM 1257 O O . VAL A 1 168 ? -14.141 -11 -0.839 1 98.88 168 VAL A O 1
ATOM 1260 N N . ALA A 1 169 ? -12.758 -9.469 -1.701 1 98.94 169 ALA A N 1
ATOM 1261 C CA . ALA A 1 169 ? -13.234 -9.617 -3.076 1 98.94 169 ALA A CA 1
ATOM 1262 C C . ALA A 1 169 ? -12.117 -10.148 -3.979 1 98.94 169 ALA A C 1
ATOM 1264 O O . ALA A 1 169 ? -11 -9.633 -3.961 1 98.94 169 ALA A O 1
ATOM 1265 N N . ILE A 1 170 ? -12.414 -11.164 -4.707 1 98.94 170 ILE A N 1
ATOM 1266 C CA . ILE A 1 170 ? -11.492 -11.75 -5.672 1 98.94 170 ILE A CA 1
ATOM 1267 C C . ILE A 1 170 ? -12.039 -11.562 -7.086 1 98.94 170 ILE A C 1
ATOM 1269 O O . ILE A 1 170 ? -13.07 -12.125 -7.441 1 98.94 170 ILE A O 1
ATOM 1273 N N . ILE A 1 171 ? -11.336 -10.742 -7.855 1 98.81 171 ILE A N 1
ATOM 1274 C CA . ILE A 1 171 ? -11.727 -10.531 -9.242 1 98.81 171 ILE A CA 1
ATOM 1275 C C . ILE A 1 171 ? -10.898 -11.438 -10.156 1 98.81 171 ILE A C 1
ATOM 1277 O O . ILE A 1 171 ? -9.68 -11.289 -10.25 1 98.81 171 ILE A O 1
ATOM 1281 N N . GLY A 1 172 ? -11.562 -12.266 -10.914 1 98.56 172 GLY A N 1
ATOM 1282 C CA . GLY A 1 172 ? -10.891 -13.305 -11.68 1 98.56 172 GLY A CA 1
ATOM 1283 C C . GLY A 1 172 ? -10.68 -14.586 -10.891 1 98.56 172 GLY A C 1
ATOM 1284 O O . GLY A 1 172 ? -9.781 -14.656 -10.047 1 98.56 172 GLY A O 1
ATOM 1285 N N . CYS A 1 173 ? -11.477 -15.547 -11.227 1 98.31 173 CYS A N 1
ATOM 1286 C CA . CYS A 1 173 ? -11.422 -16.812 -10.492 1 98.31 173 CYS A CA 1
ATOM 1287 C C . CYS A 1 173 ? -10.93 -17.938 -11.391 1 98.31 173 CYS A C 1
ATOM 1289 O O . CYS A 1 173 ? -11.5 -19.031 -11.398 1 98.31 173 CYS A O 1
ATOM 1291 N N . GLY A 1 174 ? -9.93 -17.578 -12.188 1 96.56 174 GLY A N 1
ATOM 1292 C CA . GLY A 1 174 ? -9.227 -18.609 -12.93 1 96.56 174 GLY A CA 1
ATOM 1293 C C . GLY A 1 174 ? -8.258 -19.406 -12.078 1 96.56 174 GLY A C 1
ATOM 1294 O O . GLY A 1 174 ? -8.539 -19.688 -10.914 1 96.56 174 GLY A O 1
ATOM 1295 N N . GLY A 1 175 ? -7.172 -19.891 -12.695 1 95.75 175 GLY A N 1
ATOM 1296 C CA . GLY A 1 175 ? -6.23 -20.781 -12.031 1 95.75 175 GLY A CA 1
ATOM 1297 C C . GLY A 1 175 ? -5.656 -20.203 -10.758 1 95.75 175 GLY A C 1
ATOM 1298 O O . GLY A 1 175 ? -5.469 -20.938 -9.773 1 95.75 175 GLY A O 1
ATOM 1299 N N . LEU A 1 176 ? -5.363 -18.922 -10.719 1 98.25 176 LEU A N 1
ATOM 1300 C CA . LEU A 1 176 ? -4.836 -18.297 -9.508 1 98.25 176 LEU A CA 1
ATOM 1301 C C . LEU A 1 176 ? -5.965 -17.859 -8.586 1 98.25 176 LEU A C 1
ATOM 1303 O O . LEU A 1 176 ? -5.934 -18.125 -7.387 1 98.25 176 LEU A O 1
ATOM 1307 N N . GLY A 1 177 ? -6.969 -17.281 -9.156 1 98.69 177 GLY A N 1
ATOM 1308 C CA . GLY A 1 177 ? -8.047 -16.672 -8.391 1 98.69 177 GLY A CA 1
ATOM 1309 C C . GLY A 1 177 ? -8.836 -17.688 -7.57 1 98.69 177 GLY A C 1
ATOM 1310 O O . GLY A 1 177 ? -9.281 -17.375 -6.465 1 98.69 177 GLY A O 1
ATOM 1311 N N . ILE A 1 178 ? -9.039 -18.891 -8.086 1 98.25 178 ILE A N 1
ATOM 1312 C CA . ILE A 1 178 ? -9.781 -19.906 -7.348 1 98.25 178 ILE A CA 1
ATOM 1313 C C . ILE A 1 178 ? -9.023 -20.281 -6.078 1 98.25 178 ILE A C 1
ATOM 1315 O O . ILE A 1 178 ? -9.625 -20.531 -5.035 1 98.25 178 ILE A O 1
ATOM 1319 N N . HIS A 1 179 ? -7.73 -20.312 -6.199 1 98.81 179 HIS A N 1
ATOM 1320 C CA . HIS A 1 179 ? -6.934 -20.641 -5.023 1 98.81 179 HIS A CA 1
ATOM 1321 C C . HIS A 1 179 ? -6.859 -19.453 -4.066 1 98.81 179 HIS A C 1
ATOM 1323 O O . HIS A 1 179 ? -6.719 -19.641 -2.855 1 98.81 179 HIS A O 1
ATOM 1329 N N . ALA A 1 180 ? -6.977 -18.234 -4.617 1 98.94 180 ALA A N 1
ATOM 1330 C CA . ALA A 1 180 ? -7.117 -17.078 -3.742 1 98.94 180 ALA A CA 1
ATOM 1331 C C . ALA A 1 180 ? -8.344 -17.203 -2.844 1 98.94 180 ALA A C 1
ATOM 1333 O O . ALA A 1 180 ? -8.297 -16.844 -1.666 1 98.94 180 ALA A O 1
ATOM 1334 N N . VAL A 1 181 ? -9.43 -17.719 -3.402 1 98.88 181 VAL A N 1
ATOM 1335 C CA . VAL A 1 181 ? -10.641 -17.969 -2.621 1 98.88 181 VAL A CA 1
ATOM 1336 C C . VAL A 1 181 ? -10.344 -18.969 -1.505 1 98.88 181 VAL A C 1
ATOM 1338 O O . VAL A 1 181 ? -10.648 -18.703 -0.338 1 98.88 181 VAL A O 1
ATOM 1341 N N . ALA A 1 182 ? -9.711 -20.047 -1.847 1 98.75 182 ALA A N 1
ATOM 1342 C CA . ALA A 1 182 ? -9.375 -21.078 -0.869 1 98.75 182 ALA A CA 1
ATOM 1343 C C . ALA A 1 182 ? -8.484 -20.516 0.239 1 98.75 182 ALA A C 1
ATOM 1345 O O . ALA A 1 182 ? -8.695 -20.812 1.419 1 98.75 182 ALA A O 1
ATOM 1346 N N . ILE A 1 183 ? -7.512 -19.734 -0.148 1 98.88 183 ILE A N 1
ATOM 1347 C CA . ILE A 1 183 ? -6.555 -19.156 0.788 1 98.88 183 ILE A CA 1
ATOM 1348 C C . ILE A 1 183 ? -7.262 -18.172 1.705 1 98.88 183 ILE A C 1
ATOM 1350 O O . ILE A 1 183 ? -7.043 -18.172 2.918 1 98.88 183 ILE A O 1
ATOM 1354 N N . ALA A 1 184 ? -8.086 -17.281 1.102 1 98.88 184 ALA A N 1
ATOM 1355 C CA . ALA A 1 184 ? -8.844 -16.328 1.911 1 98.88 184 ALA A CA 1
ATOM 1356 C C . ALA A 1 184 ? -9.664 -17.047 2.977 1 98.88 184 ALA A C 1
ATOM 1358 O O . ALA A 1 184 ? -9.695 -16.625 4.137 1 98.88 184 ALA A O 1
ATOM 1359 N N . LYS A 1 185 ? -10.312 -18.125 2.566 1 98.62 185 LYS A N 1
ATOM 1360 C CA . LYS A 1 185 ? -11.086 -18.922 3.508 1 98.62 185 LYS A CA 1
ATOM 1361 C C . LYS A 1 185 ? -10.188 -19.5 4.602 1 98.62 185 LYS A C 1
ATOM 1363 O O . LYS A 1 185 ? -10.523 -19.438 5.785 1 98.62 185 LYS A O 1
ATOM 1368 N N . ALA A 1 186 ? -9.125 -20.031 4.211 1 98.62 186 ALA A N 1
ATOM 1369 C CA . ALA A 1 186 ? -8.195 -20.688 5.137 1 98.62 186 ALA A CA 1
ATOM 1370 C C . ALA A 1 186 ? -7.656 -19.672 6.152 1 98.62 186 ALA A C 1
ATOM 1372 O O . ALA A 1 186 ? -7.383 -20.031 7.301 1 98.62 186 ALA A O 1
ATOM 1373 N N . LEU A 1 187 ? -7.52 -18.406 5.738 1 98.56 187 LEU A N 1
ATOM 1374 C CA . LEU A 1 187 ? -6.93 -17.375 6.594 1 98.56 187 LEU A CA 1
ATOM 1375 C C . LEU A 1 187 ? -8 -16.672 7.418 1 98.56 187 LEU A C 1
ATOM 1377 O O . LEU A 1 187 ? -7.703 -15.742 8.164 1 98.56 187 LEU A O 1
ATOM 1381 N N . GLY A 1 188 ? -9.242 -17.016 7.254 1 98.38 188 GLY A N 1
ATOM 1382 C CA . GLY A 1 188 ? -10.273 -16.594 8.18 1 98.38 188 GLY A CA 1
ATOM 1383 C C . GLY A 1 188 ? -11.086 -15.422 7.676 1 98.38 188 GLY A C 1
ATOM 1384 O O . GLY A 1 188 ? -11.688 -14.688 8.461 1 98.38 188 GLY A O 1
ATOM 1385 N N . ALA A 1 189 ? -11.109 -15.172 6.352 1 98.62 189 ALA A N 1
ATOM 1386 C CA . ALA A 1 189 ? -11.984 -14.133 5.816 1 98.62 189 ALA A CA 1
ATOM 1387 C C . ALA A 1 189 ? -13.422 -14.344 6.262 1 98.62 189 ALA A C 1
ATOM 1389 O O . ALA A 1 189 ? -13.914 -15.477 6.293 1 98.62 189 ALA A O 1
ATOM 1390 N N . ALA A 1 190 ? -14.109 -13.242 6.625 1 98.12 190 ALA A N 1
ATOM 1391 C CA . ALA A 1 190 ? -15.492 -13.336 7.09 1 98.12 190 ALA A CA 1
ATOM 1392 C C . ALA A 1 190 ? -16.453 -13.523 5.918 1 98.12 190 ALA A C 1
ATOM 1394 O O . ALA A 1 190 ? -17.469 -14.211 6.043 1 98.12 190 ALA A O 1
ATOM 1395 N N . LYS A 1 191 ? -16.188 -12.891 4.859 1 98.69 191 LYS A N 1
ATOM 1396 C CA . LYS A 1 191 ? -17.016 -12.945 3.654 1 98.69 191 LYS A CA 1
ATOM 1397 C C . LYS A 1 191 ? -16.156 -12.844 2.398 1 98.69 191 LYS A C 1
ATOM 1399 O O . LYS A 1 191 ? -15.273 -11.984 2.309 1 98.69 191 LYS A O 1
ATOM 1404 N N . ILE A 1 192 ? -16.391 -13.742 1.485 1 98.94 192 ILE A N 1
ATOM 1405 C CA . ILE A 1 192 ? -15.602 -13.797 0.259 1 98.94 192 ILE A CA 1
ATOM 1406 C C . ILE A 1 192 ? -16.516 -13.586 -0.949 1 98.94 192 ILE A C 1
ATOM 1408 O O . ILE A 1 192 ? -17.453 -14.344 -1.155 1 98.94 192 ILE A O 1
ATOM 1412 N N . TYR A 1 193 ? -16.266 -12.562 -1.729 1 98.94 193 TYR A N 1
ATOM 1413 C CA . TYR A 1 193 ? -16.953 -12.258 -2.979 1 98.94 193 TYR A CA 1
ATOM 1414 C C . TYR A 1 193 ? -16.109 -12.695 -4.18 1 98.94 193 TYR A C 1
ATOM 1416 O O . TYR A 1 193 ? -15 -12.195 -4.379 1 98.94 193 TYR A O 1
ATOM 1424 N N . ALA A 1 194 ? -16.625 -13.633 -4.934 1 98.94 194 ALA A N 1
ATOM 1425 C CA . ALA A 1 194 ? -15.969 -14.086 -6.16 1 98.94 194 ALA A CA 1
ATOM 1426 C C . ALA A 1 194 ? -16.594 -13.43 -7.387 1 98.94 194 ALA A C 1
ATOM 1428 O O . ALA A 1 194 ? -17.812 -13.484 -7.574 1 98.94 194 ALA A O 1
ATOM 1429 N N . ILE A 1 195 ? -15.789 -12.797 -8.18 1 98.88 195 ILE A N 1
ATOM 1430 C CA . ILE A 1 195 ? -16.25 -12.055 -9.344 1 98.88 195 ILE A CA 1
ATOM 1431 C C . ILE A 1 195 ? -15.578 -12.609 -10.602 1 98.88 195 ILE A C 1
ATOM 1433 O O . ILE A 1 195 ? -14.352 -12.711 -10.68 1 98.88 195 ILE A O 1
ATOM 1437 N N . ASP A 1 196 ? -16.328 -12.984 -11.562 1 98.56 196 ASP A N 1
ATOM 1438 C CA . ASP A 1 196 ? -15.797 -13.531 -12.797 1 98.56 196 ASP A CA 1
ATOM 1439 C C . ASP A 1 196 ? -16.797 -13.414 -13.938 1 98.56 196 ASP A C 1
ATOM 1441 O O . ASP A 1 196 ? -18 -13.258 -13.695 1 98.56 196 ASP A O 1
ATOM 1445 N N . ILE A 1 197 ? -16.359 -13.406 -15.141 1 97.31 197 ILE A N 1
ATOM 1446 C CA . ILE A 1 197 ? -17.219 -13.352 -16.312 1 97.31 197 ILE A CA 1
ATOM 1447 C C . ILE A 1 197 ? -17.734 -14.75 -16.641 1 97.31 197 ILE A C 1
ATOM 1449 O O . ILE A 1 197 ? -18.703 -14.898 -17.391 1 97.31 197 ILE A O 1
ATOM 1453 N N . ASP A 1 198 ? -17.062 -15.797 -16.141 1 97.38 198 ASP A N 1
ATOM 1454 C CA . ASP A 1 198 ? -17.375 -17.188 -16.469 1 97.38 198 ASP A CA 1
ATOM 1455 C C . ASP A 1 198 ? -18.109 -17.875 -15.32 1 97.38 198 ASP A C 1
ATOM 1457 O O . ASP A 1 198 ? -17.594 -17.938 -14.203 1 97.38 198 ASP A O 1
ATOM 1461 N N . SER A 1 199 ? -19.266 -18.453 -15.594 1 97.31 199 SER A N 1
ATOM 1462 C CA . SER A 1 199 ? -20.062 -19.094 -14.555 1 97.31 199 SER A CA 1
ATOM 1463 C C . SER A 1 199 ? -19.375 -20.344 -14.023 1 97.31 199 SER A C 1
ATOM 1465 O O . SER A 1 199 ? -19.516 -20.688 -12.852 1 9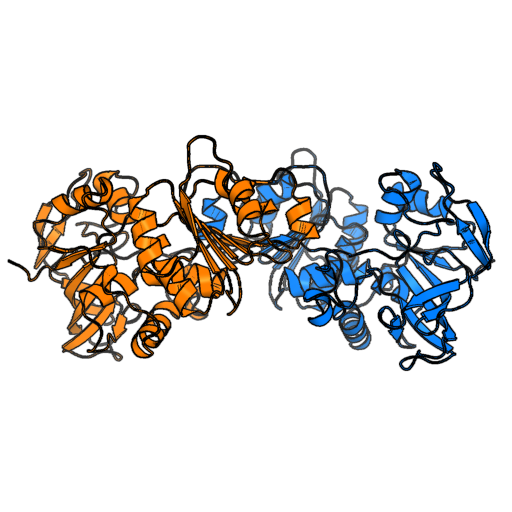7.31 199 SER A O 1
ATOM 1467 N N . GLY A 1 200 ? -18.672 -21.062 -14.875 1 97.19 200 GLY A N 1
ATOM 1468 C CA . GLY A 1 200 ? -17.922 -22.219 -14.422 1 97.19 200 GLY A CA 1
ATOM 1469 C C . GLY A 1 200 ? -16.859 -21.891 -13.391 1 97.19 200 GLY A C 1
ATOM 1470 O O . GLY A 1 200 ? -16.719 -22.594 -12.391 1 97.19 200 GLY A O 1
ATOM 1471 N N . SER A 1 201 ? -16.156 -20.812 -13.633 1 97.75 201 SER A N 1
ATOM 1472 C CA . SER A 1 201 ? -15.164 -20.344 -12.672 1 97.75 201 SER A CA 1
ATOM 1473 C C . SER A 1 201 ? -15.812 -19.984 -11.336 1 97.75 201 SER A C 1
ATOM 1475 O O . SER A 1 201 ? -15.242 -20.266 -10.273 1 97.75 201 SER A O 1
ATOM 1477 N N . LEU A 1 202 ? -16.969 -19.391 -11.406 1 98.5 202 LEU A N 1
ATOM 1478 C CA . LEU A 1 202 ? -17.672 -19.016 -10.188 1 98.5 202 LEU A CA 1
ATOM 1479 C C . LEU A 1 202 ? -18.141 -20.25 -9.43 1 98.5 202 LEU A C 1
ATOM 1481 O O . LEU A 1 202 ? -18.141 -20.266 -8.203 1 98.5 202 LEU A O 1
ATOM 1485 N N . GLU A 1 203 ? -18.547 -21.25 -10.172 1 97.75 203 GLU A N 1
ATOM 1486 C CA . GLU A 1 203 ? -18.906 -22.516 -9.523 1 97.75 203 GLU A CA 1
ATOM 1487 C C . GLU A 1 203 ? -17.703 -23.125 -8.789 1 97.75 203 GLU A C 1
ATOM 1489 O O . GLU A 1 203 ? -17.859 -23.625 -7.676 1 97.75 203 GLU A O 1
ATOM 1494 N N . ASN A 1 204 ? -16.594 -23.094 -9.461 1 97.75 204 ASN A N 1
ATOM 1495 C CA . ASN A 1 204 ? -15.375 -23.547 -8.797 1 97.75 204 ASN A CA 1
ATOM 1496 C C . ASN A 1 204 ? -15.094 -22.734 -7.531 1 97.75 204 ASN A C 1
ATOM 1498 O O . ASN A 1 204 ? -14.719 -23.297 -6.504 1 97.75 204 ASN A O 1
ATOM 1502 N N . ALA A 1 205 ? -15.281 -21.422 -7.605 1 98.56 205 ALA A N 1
ATOM 1503 C CA . ALA A 1 205 ? -15.047 -20.547 -6.465 1 98.56 205 ALA A CA 1
ATOM 1504 C C . ALA A 1 205 ? -15.992 -20.891 -5.312 1 98.56 205 ALA A C 1
ATOM 1506 O O . ALA A 1 205 ? -15.578 -20.906 -4.148 1 98.56 205 ALA A O 1
ATOM 1507 N N . LYS A 1 206 ? -17.219 -21.141 -5.609 1 98.12 206 LYS A N 1
ATOM 1508 C CA . LYS A 1 206 ? -18.203 -21.547 -4.609 1 98.12 206 LYS A CA 1
ATOM 1509 C C . LYS A 1 206 ? -17.75 -22.812 -3.885 1 98.12 206 LYS A C 1
ATOM 1511 O O . LYS A 1 206 ? -17.844 -22.906 -2.658 1 98.12 206 LYS A O 1
ATOM 1516 N N . ALA A 1 207 ? -17.266 -23.688 -4.648 1 96.75 207 ALA A N 1
ATOM 1517 C CA . ALA A 1 207 ? -16.828 -24.969 -4.094 1 96.75 207 ALA A CA 1
ATOM 1518 C C . ALA A 1 207 ? -15.672 -24.766 -3.111 1 96.75 207 ALA A C 1
ATOM 1520 O O . ALA A 1 207 ? -15.492 -25.562 -2.186 1 96.75 207 ALA A O 1
ATOM 1521 N N . TYR A 1 208 ? -14.953 -23.672 -3.252 1 97.44 208 TYR A N 1
ATOM 1522 C CA . TYR A 1 208 ? -13.797 -23.438 -2.391 1 97.44 208 TYR A CA 1
ATOM 1523 C C . TYR A 1 208 ? -14.156 -22.469 -1.262 1 97.44 208 TYR A C 1
ATOM 1525 O O . TYR A 1 208 ? -13.312 -22.156 -0.413 1 97.44 208 TYR A O 1
ATOM 1533 N N . GLY A 1 209 ? -15.344 -21.953 -1.307 1 96.75 209 GLY A N 1
ATOM 1534 C CA . GLY A 1 209 ? -15.766 -21.25 -0.1 1 96.75 209 GLY A CA 1
ATOM 1535 C C . GLY A 1 209 ? -16.188 -19.812 -0.357 1 96.75 209 GLY A C 1
ATOM 1536 O O . GLY A 1 209 ? -16.406 -19.047 0.584 1 96.75 209 GLY A O 1
ATOM 1537 N N . ALA A 1 210 ? -16.312 -19.438 -1.594 1 98.69 210 ALA A N 1
ATOM 1538 C CA . ALA A 1 210 ? -16.859 -18.109 -1.864 1 98.69 210 ALA A CA 1
ATOM 1539 C C . ALA A 1 210 ? -18.281 -17.969 -1.319 1 98.69 210 ALA A C 1
ATOM 1541 O O . ALA A 1 210 ? -19.078 -18.906 -1.432 1 98.69 210 ALA A O 1
ATOM 1542 N N . ASP A 1 211 ? -18.578 -16.875 -0.682 1 98.75 211 ASP A N 1
ATOM 1543 C CA . ASP A 1 211 ? -19.891 -16.656 -0.071 1 98.75 211 ASP A CA 1
ATOM 1544 C C . ASP A 1 211 ? -20.859 -16.016 -1.062 1 98.75 211 ASP A C 1
ATOM 1546 O O . ASP A 1 211 ? -22.062 -16.266 -1.012 1 98.75 211 ASP A O 1
ATOM 1550 N N . GLU A 1 212 ? -20.391 -15.148 -1.874 1 98.69 212 GLU A N 1
ATOM 1551 C CA . GLU A 1 212 ? -21.172 -14.422 -2.869 1 98.69 212 GLU A CA 1
ATOM 1552 C C . GLU A 1 212 ? -20.516 -14.492 -4.246 1 98.69 212 GLU A C 1
ATOM 1554 O O . GLU A 1 212 ? -19.312 -14.289 -4.371 1 98.69 212 GLU A O 1
ATOM 1559 N N . LEU A 1 213 ? -21.297 -14.906 -5.195 1 98.69 213 LEU A N 1
ATOM 1560 C CA . LEU A 1 213 ? -20.844 -14.992 -6.574 1 98.69 213 LEU A CA 1
ATOM 1561 C C . LEU A 1 213 ? -21.391 -13.844 -7.41 1 98.69 213 LEU A C 1
ATOM 1563 O O . LEU A 1 213 ? -22.594 -13.562 -7.359 1 98.69 213 LEU A O 1
ATOM 1567 N N . ILE A 1 214 ? -20.562 -13.164 -8.078 1 98.62 214 ILE A N 1
ATOM 1568 C CA . ILE A 1 214 ? -20.953 -12.062 -8.945 1 98.62 214 ILE A CA 1
ATOM 1569 C C . ILE A 1 214 ? -20.531 -12.352 -10.383 1 98.62 214 ILE A C 1
ATOM 1571 O O . ILE A 1 214 ? -19.344 -12.32 -10.703 1 98.62 214 ILE A O 1
ATOM 1575 N N . LEU A 1 215 ? -21.469 -12.656 -11.25 1 98.56 215 LEU A N 1
ATOM 1576 C CA . LEU A 1 215 ? -21.219 -12.852 -12.672 1 98.56 215 LEU A CA 1
ATOM 1577 C C . LEU A 1 215 ? -21.125 -11.516 -13.398 1 98.56 215 LEU A C 1
ATOM 1579 O O . LEU A 1 215 ? -22.078 -10.727 -13.383 1 98.56 215 LEU A O 1
ATOM 1583 N N . VAL A 1 216 ? -20 -11.234 -13.969 1 97.5 216 VAL A N 1
ATOM 1584 C CA . VAL A 1 216 ? -19.781 -9.969 -14.656 1 97.5 216 VAL A CA 1
ATOM 1585 C C . VAL A 1 216 ? -20.484 -9.992 -16.016 1 97.5 216 VAL A C 1
ATOM 1587 O O . VAL A 1 216 ? -20.281 -10.922 -16.812 1 97.5 216 VAL A O 1
ATOM 1590 N N . GLU A 1 217 ? -21.203 -9.055 -16.281 1 95.19 217 GLU A N 1
ATOM 1591 C CA . GLU A 1 217 ? -21.906 -8.883 -17.562 1 95.19 217 GLU A CA 1
ATOM 1592 C C . GLU A 1 217 ? -21.281 -7.746 -18.375 1 95.19 217 GLU A C 1
ATOM 1594 O O . GLU A 1 217 ? -20.5 -6.961 -17.844 1 95.19 217 GLU A O 1
ATOM 1599 N N . LYS A 1 218 ? -21.719 -7.742 -19.594 1 91.12 218 LYS A N 1
ATOM 1600 C CA . LYS A 1 218 ? -21.234 -6.68 -20.469 1 91.12 218 LYS A CA 1
ATOM 1601 C C . LYS A 1 218 ? -21.562 -5.305 -19.906 1 91.12 218 LYS A C 1
ATOM 1603 O O . LYS A 1 218 ? -22.688 -5.078 -19.438 1 91.12 218 LYS A O 1
ATOM 1608 N N . ASN A 1 219 ? -20.719 -4.371 -19.797 1 90.19 219 ASN A N 1
ATOM 1609 C CA . ASN A 1 219 ? -20.844 -2.975 -19.375 1 90.19 219 ASN A CA 1
ATOM 1610 C C . ASN A 1 219 ? -21.078 -2.852 -17.875 1 90.19 219 ASN A C 1
ATOM 1612 O O . ASN A 1 219 ? -21.438 -1.78 -17.391 1 90.19 219 ASN A O 1
ATOM 1616 N N . MET A 1 220 ? -21 -3.992 -17.25 1 94.69 220 MET A N 1
ATOM 1617 C CA . MET A 1 220 ? -21.188 -3.969 -15.797 1 94.69 220 MET A CA 1
ATOM 1618 C C . MET A 1 220 ? -20.047 -3.207 -15.117 1 94.69 220 MET A C 1
ATOM 1620 O O . MET A 1 220 ? -18.875 -3.369 -15.477 1 94.69 220 MET A O 1
ATOM 1624 N N . GLN A 1 221 ? -20.469 -2.332 -14.156 1 96.5 221 GLN A N 1
ATOM 1625 C CA . GLN A 1 221 ? -19.5 -1.714 -13.266 1 96.5 221 GLN A CA 1
ATOM 1626 C C . GLN A 1 221 ? -19.281 -2.551 -12.008 1 96.5 221 GLN A C 1
ATOM 1628 O O . GLN A 1 221 ? -20.031 -2.408 -11.031 1 96.5 221 GLN A O 1
ATOM 1633 N N . VAL A 1 222 ? -18.266 -3.287 -12.008 1 97.69 222 VAL A N 1
ATOM 1634 C CA . VAL A 1 222 ? -18 -4.289 -10.977 1 97.69 222 VAL A CA 1
ATOM 1635 C C . VAL A 1 222 ? -17.969 -3.619 -9.602 1 97.69 222 VAL A C 1
ATOM 1637 O O . VAL A 1 222 ? -18.562 -4.121 -8.648 1 97.69 222 VAL A O 1
ATOM 1640 N N . GLY A 1 223 ? -17.312 -2.463 -9.539 1 97.25 223 GLY A N 1
ATOM 1641 C CA . GLY A 1 223 ? -17.203 -1.755 -8.273 1 97.25 223 GLY A CA 1
ATOM 1642 C C . GLY A 1 223 ? -18.547 -1.353 -7.703 1 97.25 223 GLY A C 1
ATOM 1643 O O . GLY A 1 223 ? -18.766 -1.436 -6.492 1 97.25 223 GLY A O 1
ATOM 1644 N N . LYS A 1 224 ? -19.438 -0.886 -8.508 1 97.31 224 LYS A N 1
ATOM 1645 C CA . LYS A 1 224 ? -20.766 -0.488 -8.062 1 97.31 224 LYS A CA 1
ATOM 1646 C C . LYS A 1 224 ? -21.531 -1.679 -7.496 1 97.31 224 LYS A C 1
ATOM 1648 O O . LYS A 1 224 ? -22.141 -1.582 -6.426 1 97.31 224 LYS A O 1
ATOM 1653 N N . VAL A 1 225 ? -21.5 -2.789 -8.219 1 98.12 225 VAL A N 1
ATOM 1654 C CA . VAL A 1 225 ? -22.188 -4 -7.793 1 98.12 225 VAL A CA 1
ATOM 1655 C C . VAL A 1 225 ? -21.594 -4.5 -6.48 1 98.12 225 VAL A C 1
ATOM 1657 O O . VAL A 1 225 ? -22.328 -4.871 -5.562 1 98.12 225 VAL A O 1
ATOM 1660 N N . LEU A 1 226 ? -20.281 -4.461 -6.418 1 97.94 226 LEU A N 1
ATOM 1661 C CA . LEU A 1 226 ? -19.594 -4.898 -5.211 1 97.94 226 LEU A CA 1
ATOM 1662 C C . LEU A 1 226 ? -20 -4.039 -4.016 1 97.94 226 LEU A C 1
ATOM 1664 O O . LEU A 1 226 ? -20.266 -4.566 -2.932 1 97.94 226 LEU A O 1
ATOM 1668 N N . LYS A 1 227 ? -20.016 -2.73 -4.18 1 97.94 227 LYS A N 1
ATOM 1669 C CA . LYS A 1 227 ? -20.422 -1.818 -3.113 1 97.94 227 LYS A CA 1
ATOM 1670 C C . LYS A 1 227 ? -21.844 -2.098 -2.662 1 97.94 227 LYS A C 1
ATOM 1672 O O . LYS A 1 227 ? -22.125 -2.135 -1.463 1 97.94 227 LYS A O 1
ATOM 1677 N N . GLU A 1 228 ? -22.719 -2.281 -3.578 1 97.88 228 GLU A N 1
ATOM 1678 C CA . GLU A 1 228 ? -24.125 -2.535 -3.279 1 97.88 228 GLU A CA 1
ATOM 1679 C C . GLU A 1 228 ? -24.297 -3.838 -2.504 1 97.88 228 GLU A C 1
ATOM 1681 O O . GLU A 1 228 ? -25.078 -3.9 -1.552 1 97.88 228 GLU A O 1
ATOM 1686 N N . LYS A 1 229 ? -23.578 -4.863 -2.848 1 97.62 229 LYS A N 1
ATOM 1687 C CA . LYS A 1 229 ? -23.766 -6.191 -2.266 1 97.62 229 LYS A CA 1
ATOM 1688 C C . LYS A 1 229 ? -23.047 -6.309 -0.924 1 97.62 229 LYS A C 1
ATOM 1690 O O . LYS A 1 229 ? -23.484 -7.062 -0.049 1 97.62 229 LYS A O 1
ATOM 1695 N N . SER A 1 230 ? -21.969 -5.566 -0.755 1 97.62 230 SER A N 1
ATOM 1696 C CA . SER A 1 230 ? -21.109 -5.828 0.396 1 97.62 230 SER A CA 1
ATOM 1697 C C . SER A 1 230 ? -21.172 -4.688 1.406 1 97.62 230 SER A C 1
ATOM 1699 O O . SER A 1 230 ? -20.844 -4.875 2.582 1 97.62 230 SER A O 1
ATOM 1701 N N . GLY A 1 231 ? -21.547 -3.463 0.931 1 97.31 231 GLY A N 1
ATOM 1702 C CA . GLY A 1 231 ? -21.438 -2.281 1.771 1 97.31 231 GLY A CA 1
ATOM 1703 C C . GLY A 1 231 ? -20 -1.798 1.938 1 97.31 231 GLY A C 1
ATOM 1704 O O . GLY A 1 231 ? -19.766 -0.727 2.502 1 97.31 231 GLY A O 1
ATOM 1705 N N . GLY A 1 232 ? -19 -2.613 1.482 1 97.94 232 GLY A N 1
ATOM 1706 C CA . GLY A 1 232 ? -17.594 -2.289 1.581 1 97.94 232 GLY A CA 1
ATOM 1707 C C . GLY A 1 232 ? -16.688 -3.514 1.603 1 97.94 232 GLY A C 1
ATOM 1708 O O . GLY A 1 232 ? -17.078 -4.559 2.135 1 97.94 232 GLY A O 1
ATOM 1709 N N . ILE A 1 233 ? -15.516 -3.352 1.049 1 98.69 233 ILE A N 1
ATOM 1710 C CA . ILE A 1 233 ? -14.562 -4.449 0.944 1 98.69 233 ILE A CA 1
ATOM 1711 C C . ILE A 1 233 ? -13.25 -4.066 1.631 1 98.69 233 ILE A C 1
ATOM 1713 O O . ILE A 1 233 ? -12.734 -2.971 1.416 1 98.69 233 ILE A O 1
ATOM 1717 N N . ASP A 1 234 ? -12.719 -4.957 2.473 1 98.81 234 ASP A N 1
ATOM 1718 C CA . ASP A 1 234 ? -11.461 -4.688 3.154 1 98.81 234 ASP A CA 1
ATOM 1719 C C . ASP A 1 234 ? -10.273 -4.988 2.244 1 98.81 234 ASP A C 1
ATOM 1721 O O . ASP A 1 234 ? -9.297 -4.234 2.217 1 98.81 234 ASP A O 1
ATOM 1725 N N . LEU A 1 235 ? -10.32 -6.105 1.539 1 98.94 235 LEU A N 1
ATOM 1726 C CA . LEU A 1 235 ? -9.25 -6.527 0.648 1 98.94 235 LEU A CA 1
ATOM 1727 C C . LEU A 1 235 ? -9.797 -6.941 -0.711 1 98.94 235 LEU A C 1
ATOM 1729 O O . LEU A 1 235 ? -10.75 -7.719 -0.789 1 98.94 235 LEU A O 1
ATOM 1733 N N . LEU A 1 236 ? -9.32 -6.359 -1.769 1 98.94 236 LEU A N 1
ATOM 1734 C CA . LEU A 1 236 ? -9.641 -6.754 -3.137 1 98.94 236 LEU A CA 1
ATOM 1735 C C . LEU A 1 236 ? -8.391 -7.223 -3.871 1 98.94 236 LEU A C 1
ATOM 1737 O O . LEU A 1 236 ? -7.371 -6.531 -3.879 1 98.94 236 LEU A O 1
ATOM 1741 N N . CYS A 1 237 ? -8.406 -8.391 -4.41 1 98.94 237 CYS A N 1
ATOM 1742 C CA . CYS A 1 237 ? -7.312 -8.914 -5.223 1 98.94 237 CYS A CA 1
ATOM 1743 C C . CYS A 1 237 ? -7.758 -9.125 -6.664 1 98.94 237 CYS A C 1
ATOM 1745 O O . CYS A 1 237 ? -8.773 -9.781 -6.914 1 98.94 237 CYS A O 1
ATOM 1747 N N . ASP A 1 238 ? -7.008 -8.586 -7.551 1 98.94 238 ASP A N 1
ATOM 1748 C CA . ASP A 1 238 ? -7.328 -8.734 -8.969 1 98.94 238 ASP A CA 1
ATOM 1749 C C . ASP A 1 238 ? -6.379 -9.719 -9.641 1 98.94 238 ASP A C 1
ATOM 1751 O O . ASP A 1 238 ? -5.156 -9.539 -9.602 1 98.94 238 ASP A O 1
ATOM 1755 N N . PHE A 1 239 ? -6.934 -10.68 -10.266 1 98.69 239 PHE A N 1
ATOM 1756 C CA . PHE A 1 239 ? -6.148 -11.688 -10.977 1 98.69 239 PHE A CA 1
ATOM 1757 C C . PHE A 1 239 ? -6.414 -11.625 -12.469 1 98.69 239 PHE A C 1
ATOM 1759 O O . PHE A 1 239 ? -6.043 -12.539 -13.211 1 98.69 239 PHE A O 1
ATOM 1766 N N . THR A 1 240 ? -7.039 -10.555 -13 1 97.38 240 THR A N 1
ATOM 1767 C CA . THR A 1 240 ? -7.445 -10.5 -14.398 1 97.38 240 THR A CA 1
ATOM 1768 C C . THR A 1 240 ? -6.531 -9.562 -15.188 1 97.38 240 THR A C 1
ATOM 1770 O O . THR A 1 240 ? -6.312 -9.766 -16.391 1 97.38 240 THR A O 1
ATOM 1773 N N . GLY A 1 241 ? -6.109 -8.484 -14.555 1 97.12 241 GLY A N 1
ATOM 1774 C CA . GLY A 1 241 ? -5.355 -7.453 -15.25 1 97.12 241 GLY A CA 1
ATOM 1775 C C . GLY A 1 241 ? -6.238 -6.48 -16.016 1 97.12 241 GLY A C 1
ATOM 1776 O O . GLY A 1 241 ? -5.738 -5.625 -16.75 1 97.12 241 GLY A O 1
ATOM 1777 N N . TYR A 1 242 ? -7.543 -6.613 -15.898 1 97.19 242 TYR A N 1
ATOM 1778 C CA . TYR A 1 242 ? -8.469 -5.668 -16.5 1 97.19 242 TYR A CA 1
ATOM 1779 C C . TYR A 1 242 ? -8.727 -4.48 -15.586 1 97.19 242 TYR A C 1
ATOM 1781 O O . TYR A 1 242 ? -9.656 -4.5 -14.781 1 97.19 242 TYR A O 1
ATOM 1789 N N . MET A 1 243 ? -8.039 -3.377 -15.789 1 97.75 243 MET A N 1
ATOM 1790 C CA . MET A 1 243 ? -7.883 -2.299 -14.812 1 97.75 243 MET A CA 1
ATOM 1791 C C . MET A 1 243 ? -9.195 -1.545 -14.625 1 97.75 243 MET A C 1
ATOM 1793 O O . MET A 1 243 ? -9.461 -1.016 -13.547 1 97.75 243 MET A O 1
ATOM 1797 N N . PRO A 1 244 ? -10.102 -1.456 -15.602 1 96.69 244 PRO A N 1
ATOM 1798 C CA . PRO A 1 244 ? -11.383 -0.781 -15.367 1 96.69 244 PRO A CA 1
ATOM 1799 C C . PRO A 1 244 ? -12.148 -1.356 -14.172 1 96.69 244 PRO A C 1
ATOM 1801 O O . PRO A 1 244 ? -12.867 -0.628 -13.492 1 96.69 244 PRO A O 1
ATOM 1804 N N . ASN A 1 245 ? -12 -2.678 -13.93 1 97.12 245 ASN A N 1
ATOM 1805 C CA . ASN A 1 245 ? -12.617 -3.26 -12.742 1 97.12 245 ASN A CA 1
ATOM 1806 C C . ASN A 1 245 ? -12.039 -2.668 -11.461 1 97.12 245 ASN A C 1
ATOM 1808 O O . ASN A 1 245 ? -12.766 -2.43 -10.492 1 97.12 245 ASN A O 1
ATOM 1812 N N . ILE A 1 246 ? -10.75 -2.453 -11.461 1 97.69 246 ILE A N 1
ATOM 1813 C CA . ILE A 1 246 ? -10.07 -1.872 -10.305 1 97.69 246 ILE A CA 1
ATOM 1814 C C . ILE A 1 246 ? -10.516 -0.421 -10.125 1 97.69 246 ILE A C 1
ATOM 1816 O O . ILE A 1 246 ? -10.867 -0.004 -9.016 1 97.69 246 ILE A O 1
ATOM 1820 N N . GLU A 1 247 ? -10.516 0.287 -11.211 1 97.75 247 GLU A N 1
ATOM 1821 C CA . GLU A 1 247 ? -10.898 1.696 -11.203 1 97.75 247 GLU A CA 1
ATOM 1822 C C . GLU A 1 247 ? -12.281 1.895 -10.594 1 97.75 247 GLU A C 1
ATOM 1824 O O . GLU A 1 247 ? -12.461 2.74 -9.711 1 97.75 247 GLU A O 1
ATOM 1829 N N . SER A 1 248 ? -13.219 1.097 -10.992 1 97.12 248 SER A N 1
ATOM 1830 C CA . SER A 1 248 ? -14.578 1.221 -10.492 1 97.12 248 SER A CA 1
ATOM 1831 C C . SER A 1 248 ? -14.688 0.702 -9.062 1 97.12 248 SER A C 1
ATOM 1833 O O . SER A 1 248 ? -15.641 1.023 -8.352 1 97.12 248 SER A O 1
ATOM 1835 N N . SER A 1 249 ? -13.734 -0.091 -8.578 1 98 249 SER A N 1
ATOM 1836 C CA . SER A 1 249 ? -13.844 -0.762 -7.289 1 98 249 SER A CA 1
ATOM 1837 C C . SER A 1 249 ? -13.25 0.091 -6.172 1 98 249 SER A C 1
ATOM 1839 O O . SER A 1 249 ? -13.453 -0.202 -4.992 1 98 249 SER A O 1
ATOM 1841 N N . VAL A 1 250 ? -12.531 1.16 -6.5 1 98.19 250 VAL A N 1
ATOM 1842 C CA . VAL A 1 250 ? -11.938 2.027 -5.492 1 98.19 250 VAL A CA 1
ATOM 1843 C C . VAL A 1 250 ? -13.016 2.541 -4.547 1 98.19 250 VAL A C 1
ATOM 1845 O O . VAL A 1 250 ? -12.844 2.535 -3.324 1 98.19 250 VAL A O 1
ATOM 1848 N N . ARG A 1 251 ? -14.117 2.863 -5.051 1 95.56 251 ARG A N 1
ATOM 1849 C CA . ARG A 1 251 ? -15.195 3.432 -4.246 1 95.56 251 ARG A CA 1
ATOM 1850 C C . ARG A 1 251 ? -15.883 2.355 -3.412 1 95.56 251 ARG A C 1
ATOM 1852 O O . ARG A 1 251 ? -16.656 2.668 -2.498 1 95.56 251 ARG A O 1
ATOM 1859 N N . ALA A 1 252 ? -15.672 1.074 -3.748 1 98.06 252 ALA A N 1
ATOM 1860 C CA . ALA A 1 252 ? -16.281 -0.032 -3.012 1 98.06 252 ALA A CA 1
ATOM 1861 C C . ALA A 1 252 ? -15.43 -0.419 -1.806 1 98.06 252 ALA A C 1
ATOM 1863 O O . ALA A 1 252 ? -15.844 -1.229 -0.976 1 98.06 252 ALA A O 1
ATOM 1864 N N . MET A 1 253 ? -14.289 0.193 -1.693 1 98.69 253 MET A N 1
ATOM 1865 C CA . MET A 1 253 ? -13.367 -0.198 -0.631 1 98.69 253 MET A CA 1
ATOM 1866 C C . MET A 1 253 ? -13.734 0.48 0.685 1 98.69 253 MET A C 1
ATOM 1868 O O . MET A 1 253 ? -14.156 1.638 0.694 1 98.69 253 MET A O 1
ATOM 1872 N N . ASN A 1 254 ? -13.57 -0.25 1.757 1 98.38 254 ASN A N 1
ATOM 1873 C CA . ASN A 1 254 ? -13.633 0.345 3.086 1 98.38 254 ASN A CA 1
ATOM 1874 C C . ASN A 1 254 ? -12.461 1.283 3.34 1 98.38 254 ASN A C 1
ATOM 1876 O O . ASN A 1 254 ? -11.438 1.204 2.654 1 98.38 254 ASN A O 1
ATOM 1880 N N . ARG A 1 255 ? -12.648 2.279 4.254 1 98.31 255 ARG A N 1
ATOM 1881 C CA . ARG A 1 255 ? -11.5 3.066 4.715 1 98.31 255 ARG A CA 1
ATOM 1882 C C . ARG A 1 255 ? -10.383 2.162 5.223 1 98.31 255 ARG A C 1
ATOM 1884 O O . ARG A 1 255 ? -10.633 1.224 5.98 1 98.31 255 ARG A O 1
ATOM 1891 N N . GLY A 1 256 ? -9.172 2.42 4.738 1 98.25 256 GLY A N 1
ATOM 1892 C CA . GLY A 1 256 ? -8.039 1.568 5.062 1 98.25 256 GLY A CA 1
ATOM 1893 C C . GLY A 1 256 ? -7.965 0.323 4.199 1 98.25 256 GLY A C 1
ATOM 1894 O O . GLY A 1 256 ? -7.145 -0.564 4.453 1 98.25 256 GLY A O 1
ATOM 1895 N N . GLY A 1 257 ? -8.875 0.199 3.197 1 98.62 257 GLY A N 1
ATOM 1896 C CA . GLY A 1 257 ? -8.914 -0.974 2.34 1 98.62 257 GLY A CA 1
ATOM 1897 C C . GLY A 1 257 ? -7.656 -1.144 1.509 1 98.62 257 GLY A C 1
ATOM 1898 O O . GLY A 1 257 ? -6.879 -0.2 1.35 1 98.62 257 GLY A O 1
ATOM 1899 N N . ARG A 1 258 ? -7.418 -2.383 1.025 1 98.88 258 ARG A N 1
ATOM 1900 C CA . ARG A 1 258 ? -6.25 -2.723 0.221 1 98.88 258 ARG A CA 1
ATOM 1901 C C . ARG A 1 258 ? -6.66 -3.393 -1.087 1 98.88 258 ARG A C 1
ATOM 1903 O O . ARG A 1 258 ? -7.566 -4.227 -1.106 1 98.88 258 ARG A O 1
ATOM 1910 N N . ILE A 1 259 ? -6.066 -2.93 -2.129 1 98.94 259 ILE A N 1
ATOM 1911 C CA . ILE A 1 259 ? -6.219 -3.529 -3.451 1 98.94 259 ILE A CA 1
ATOM 1912 C C . ILE A 1 259 ? -4.887 -4.121 -3.904 1 98.94 259 ILE A C 1
ATOM 1914 O O . ILE A 1 259 ? -3.865 -3.43 -3.926 1 98.94 259 ILE A O 1
ATOM 1918 N N . VAL A 1 260 ? -4.871 -5.379 -4.227 1 98.94 260 VAL A N 1
ATOM 1919 C CA . VAL A 1 260 ? -3.66 -6.055 -4.684 1 98.94 260 VAL A CA 1
ATOM 1920 C C . VAL A 1 260 ? -3.807 -6.441 -6.152 1 98.94 260 VAL A C 1
ATOM 1922 O O . VAL A 1 260 ? -4.738 -7.164 -6.52 1 98.94 260 VAL A O 1
ATOM 1925 N N . LEU A 1 261 ? -2.906 -5.949 -6.957 1 98.94 261 LEU A N 1
ATOM 1926 C CA . LEU A 1 261 ? -2.877 -6.254 -8.383 1 98.94 261 LEU A CA 1
ATOM 1927 C C . LEU A 1 261 ? -1.952 -7.434 -8.672 1 98.94 261 LEU A C 1
ATOM 1929 O O . LEU A 1 261 ? -0.748 -7.359 -8.414 1 98.94 261 LEU A O 1
ATOM 1933 N N . VAL A 1 262 ? -2.502 -8.5 -9.203 1 98.81 262 VAL A N 1
ATOM 1934 C CA . VAL A 1 262 ? -1.724 -9.688 -9.531 1 98.81 262 VAL A CA 1
ATOM 1935 C C . VAL A 1 262 ? -1.818 -9.977 -11.031 1 98.81 262 VAL A C 1
ATOM 1937 O O . VAL A 1 262 ? -0.818 -10.312 -11.672 1 98.81 262 VAL A O 1
ATOM 1940 N N . GLY A 1 263 ? -3.057 -9.844 -11.555 1 98.06 263 GLY A N 1
ATOM 1941 C CA . GLY A 1 263 ? -3.26 -10.094 -12.977 1 98.06 263 GLY A CA 1
ATOM 1942 C C . GLY A 1 263 ? -2.494 -9.133 -13.867 1 98.06 263 GLY A C 1
ATOM 1943 O O . GLY A 1 263 ? -2.404 -7.938 -13.57 1 98.06 263 GLY A O 1
ATOM 1944 N N . ILE A 1 264 ? -1.944 -9.625 -14.922 1 95.56 264 ILE A N 1
ATOM 1945 C CA . ILE A 1 264 ? -1.151 -8.812 -15.844 1 95.56 264 ILE A CA 1
ATOM 1946 C C . ILE A 1 264 ? -1.952 -8.555 -17.125 1 95.56 264 ILE A C 1
ATOM 1948 O O . ILE A 1 264 ? -2.447 -9.484 -17.75 1 95.56 264 ILE A O 1
ATOM 1952 N N . GLY A 1 265 ? -2.168 -7.344 -17.391 1 93.12 265 GLY A N 1
ATOM 1953 C CA . GLY A 1 265 ? -2.887 -6.93 -18.578 1 93.12 265 GLY A CA 1
ATOM 1954 C C . GLY A 1 265 ? -2.283 -5.707 -19.25 1 93.12 265 GLY A C 1
ATOM 1955 O O . GLY A 1 265 ? -1.197 -5.258 -18.875 1 93.12 265 GLY A O 1
ATOM 1956 N N . ARG A 1 266 ? -2.939 -5.219 -20.234 1 92.12 266 ARG A N 1
ATOM 1957 C CA . ARG A 1 266 ? -2.381 -4.137 -21.031 1 92.12 266 ARG A CA 1
ATOM 1958 C C . ARG A 1 266 ? -3.074 -2.812 -20.719 1 92.12 266 ARG A C 1
ATOM 1960 O O . ARG A 1 266 ? -2.586 -1.746 -21.109 1 92.12 266 ARG A O 1
ATOM 1967 N N . ASN A 1 267 ? -4.168 -2.869 -20 1 95.62 267 ASN A N 1
ATOM 1968 C CA . ASN A 1 267 ? -4.91 -1.648 -19.703 1 95.62 267 ASN A CA 1
ATOM 1969 C C . ASN A 1 267 ? -4.148 -0.756 -18.734 1 95.62 267 ASN A C 1
ATOM 1971 O O . ASN A 1 267 ? -3.541 -1.249 -17.781 1 95.62 267 ASN A O 1
ATOM 1975 N N . LYS A 1 268 ? -4.199 0.54 -19.062 1 97.69 268 LYS A N 1
ATOM 1976 C CA . LYS A 1 268 ? -3.701 1.484 -18.062 1 97.69 268 LYS A CA 1
ATOM 1977 C C . LYS A 1 268 ? -4.621 1.538 -16.844 1 97.69 268 LYS A C 1
ATOM 1979 O O . LYS A 1 268 ? -5.801 1.196 -16.938 1 97.69 268 LYS A O 1
ATOM 1984 N N . LEU A 1 269 ? -4.105 1.855 -15.719 1 98.38 269 LEU A N 1
ATOM 1985 C CA . LEU A 1 269 ? -4.875 2.104 -14.508 1 98.38 269 LEU A CA 1
ATOM 1986 C C . LEU A 1 269 ? -5.18 3.588 -14.344 1 98.38 269 LEU A C 1
ATOM 1988 O O . LEU A 1 269 ? -4.266 4.418 -14.352 1 98.38 269 LEU A O 1
ATOM 1992 N N . GLU A 1 270 ? -6.398 3.908 -14.234 1 98 270 GLU A N 1
ATOM 1993 C CA . GLU A 1 270 ? -6.824 5.297 -14.078 1 98 270 GLU A CA 1
ATOM 1994 C C . GLU A 1 270 ? -7.676 5.477 -12.828 1 98 270 GLU A C 1
ATOM 1996 O O . GLU A 1 270 ? -8.68 4.777 -12.641 1 98 270 GLU A O 1
ATOM 2001 N N . ILE A 1 271 ? -7.266 6.363 -11.977 1 98.12 271 ILE A N 1
ATOM 2002 C CA . ILE A 1 271 ? -8.055 6.77 -10.82 1 98.12 271 ILE A CA 1
ATOM 2003 C C . ILE A 1 271 ? -8.539 8.211 -11.008 1 98.12 271 ILE A C 1
ATOM 2005 O O . ILE A 1 271 ? -7.777 9.156 -10.789 1 98.12 271 ILE A O 1
ATOM 2009 N N . PRO A 1 272 ? -9.75 8.375 -11.359 1 96.62 272 PRO A N 1
ATOM 2010 C CA . PRO A 1 272 ? -10.242 9.711 -11.695 1 96.62 272 PRO A CA 1
ATOM 2011 C C . PRO A 1 272 ? -10.227 10.664 -10.5 1 96.62 272 PRO A C 1
ATOM 2013 O O . PRO A 1 272 ? -10.008 11.867 -10.672 1 96.62 272 PRO 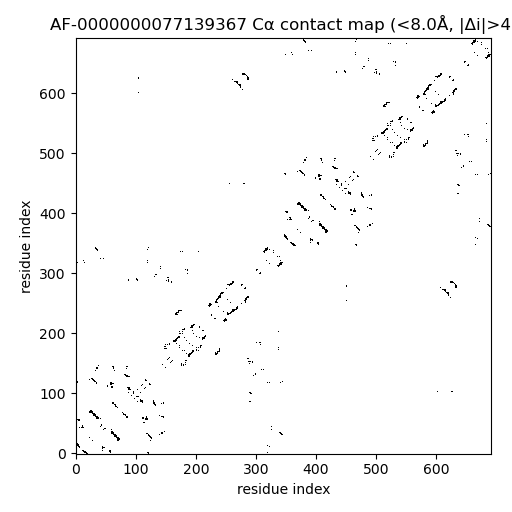A O 1
ATOM 2016 N N . MET A 1 273 ? -10.461 10.172 -9.344 1 96.56 273 MET A N 1
ATOM 2017 C CA . MET A 1 273 ? -10.516 10.992 -8.141 1 96.56 273 MET A CA 1
ATOM 2018 C C . MET A 1 273 ? -9.562 10.445 -7.074 1 96.56 273 MET A C 1
ATOM 2020 O O . MET A 1 273 ? -10 9.797 -6.125 1 96.56 273 MET A O 1
ATOM 2024 N N . PRO A 1 274 ? -8.281 10.836 -7.188 1 97.56 274 PRO A N 1
ATOM 2025 C CA . PRO A 1 274 ? -7.281 10.312 -6.258 1 97.56 274 PRO A CA 1
ATOM 2026 C C . PRO A 1 274 ? -7.574 10.672 -4.805 1 97.56 274 PRO A C 1
ATOM 2028 O O . PRO A 1 274 ? -7.039 10.039 -3.887 1 97.56 274 PRO A O 1
ATOM 2031 N N . PHE A 1 275 ? -8.469 11.648 -4.582 1 97.44 275 PHE A N 1
ATOM 2032 C CA . PHE A 1 275 ? -8.82 12.055 -3.225 1 97.44 275 PHE A CA 1
ATOM 2033 C C . PHE A 1 275 ? -9.398 10.875 -2.445 1 97.44 275 PHE A C 1
ATOM 2035 O O . PHE A 1 275 ? -9.18 10.758 -1.239 1 97.44 275 PHE A O 1
ATOM 2042 N N . PHE A 1 276 ? -10.055 9.914 -3.076 1 96.44 276 PHE A N 1
ATOM 2043 C CA . PHE A 1 276 ? -10.609 8.75 -2.406 1 96.44 276 PHE A CA 1
ATOM 2044 C C . PHE A 1 276 ? -9.5 7.891 -1.802 1 96.44 276 PHE A C 1
ATOM 2046 O O . PHE A 1 276 ? -9.656 7.359 -0.701 1 96.44 276 PHE A O 1
ATOM 2053 N N . LEU A 1 277 ? -8.398 7.77 -2.574 1 98.44 277 LEU A N 1
ATOM 2054 C CA . LEU A 1 277 ? -7.254 7.043 -2.031 1 98.44 277 LEU A CA 1
ATOM 2055 C C . LEU A 1 277 ? -6.684 7.762 -0.812 1 98.44 277 LEU A C 1
ATOM 2057 O O . LEU A 1 277 ? -6.32 7.121 0.177 1 98.44 277 LEU A O 1
ATOM 2061 N N . ILE A 1 278 ? -6.621 9.047 -0.873 1 98.56 278 ILE A N 1
ATOM 2062 C CA . ILE A 1 278 ? -5.977 9.852 0.161 1 98.56 278 ILE A CA 1
ATOM 2063 C C . ILE A 1 278 ? -6.84 9.859 1.422 1 98.56 278 ILE A C 1
ATOM 2065 O O . ILE A 1 278 ? -6.406 9.391 2.479 1 98.56 278 ILE A O 1
ATOM 2069 N N . GLU A 1 279 ? -8.102 10.242 1.303 1 97.5 279 GLU A N 1
ATOM 2070 C CA . GLU A 1 279 ? -9 10.406 2.445 1 97.5 279 GLU A CA 1
ATOM 2071 C C . GLU A 1 279 ? -9.25 9.078 3.148 1 97.5 279 GLU A C 1
ATOM 2073 O O . GLU A 1 279 ? -9.32 9.023 4.379 1 97.5 279 GLU A O 1
ATOM 2078 N N . ARG A 1 280 ? -9.375 8.016 2.334 1 98.38 280 ARG A N 1
ATOM 2079 C CA . ARG A 1 280 ? -9.719 6.719 2.906 1 98.38 280 ARG A CA 1
ATOM 2080 C C . ARG A 1 280 ? -8.469 5.879 3.145 1 98.38 280 ARG A C 1
ATOM 2082 O O . ARG A 1 280 ? -8.555 4.762 3.662 1 98.38 280 ARG A O 1
ATOM 2089 N N . GLN A 1 281 ? -7.355 6.484 2.744 1 98.75 281 GLN A N 1
ATOM 2090 C CA . GLN A 1 281 ? -6.066 5.82 2.92 1 98.75 281 GLN A CA 1
ATOM 2091 C C . GLN A 1 281 ? -6.094 4.406 2.342 1 98.75 281 GLN A C 1
ATOM 2093 O O . GLN A 1 281 ? -5.688 3.451 3.008 1 98.75 281 GLN A O 1
ATOM 2098 N N . ILE A 1 282 ? -6.66 4.332 1.141 1 98.81 282 ILE A N 1
ATOM 2099 C CA . ILE A 1 282 ? -6.684 3.08 0.392 1 98.81 282 ILE A CA 1
ATOM 2100 C C . ILE A 1 282 ? -5.312 2.822 -0.227 1 98.81 282 ILE A C 1
ATOM 2102 O O . ILE A 1 282 ? -4.672 3.744 -0.738 1 98.81 282 ILE A O 1
ATOM 2106 N N . ARG A 1 283 ? -4.902 1.551 -0.176 1 98.69 283 ARG A N 1
ATOM 2107 C CA . ARG A 1 283 ? -3.619 1.122 -0.719 1 98.69 283 ARG A CA 1
ATOM 2108 C C . ARG A 1 283 ? -3.809 0.299 -1.989 1 98.69 283 ARG A C 1
ATOM 2110 O O . ARG A 1 283 ? -4.672 -0.58 -2.041 1 98.69 283 ARG A O 1
ATOM 2117 N N . ILE A 1 284 ? -3.076 0.63 -2.992 1 98.88 284 ILE A N 1
ATOM 2118 C CA . ILE A 1 284 ? -2.943 -0.199 -4.188 1 98.88 284 ILE A CA 1
ATOM 2119 C C . ILE A 1 284 ? -1.521 -0.745 -4.277 1 98.88 284 ILE A C 1
ATOM 2121 O O . ILE A 1 284 ? -0.552 0.018 -4.246 1 98.88 284 ILE A O 1
ATOM 2125 N N . THR A 1 285 ? -1.373 -2.041 -4.355 1 98.75 285 THR A N 1
ATOM 2126 C CA . THR A 1 285 ? -0.04 -2.631 -4.41 1 98.75 285 THR A CA 1
ATOM 2127 C C . THR A 1 285 ? 0.015 -3.752 -5.441 1 98.75 285 THR A C 1
ATOM 2129 O O . THR A 1 285 ? -1.009 -4.359 -5.762 1 98.75 285 THR A O 1
ATOM 2132 N N . GLY A 1 286 ? 1.159 -3.924 -5.988 1 98.81 286 GLY A N 1
ATOM 2133 C CA . GLY A 1 286 ? 1.398 -5.07 -6.852 1 98.81 286 GLY A CA 1
ATOM 2134 C C . GLY A 1 286 ? 1.873 -6.297 -6.094 1 98.81 286 GLY A C 1
ATOM 2135 O O . GLY A 1 286 ? 2.42 -6.18 -4.996 1 98.81 286 GLY A O 1
ATOM 2136 N N . SER A 1 287 ? 1.677 -7.395 -6.672 1 98.81 287 SER A N 1
ATOM 2137 C CA . SER A 1 287 ? 2.207 -8.664 -6.188 1 98.81 287 SER A CA 1
ATOM 2138 C C . SER A 1 287 ? 2.695 -9.539 -7.34 1 98.81 287 SER A C 1
ATOM 2140 O O . SER A 1 287 ? 2.025 -9.648 -8.367 1 98.81 287 SER A O 1
ATOM 2142 N N . TYR A 1 288 ? 3.873 -10.094 -7.184 1 98.31 288 TYR A N 1
ATOM 2143 C CA . TYR A 1 288 ? 4.477 -10.898 -8.234 1 98.31 288 TYR A CA 1
ATOM 2144 C C . TYR A 1 288 ? 5.078 -12.18 -7.664 1 98.31 288 TYR A C 1
ATOM 2146 O O . TYR A 1 288 ? 6.047 -12.133 -6.898 1 98.31 288 TYR A O 1
ATOM 2154 N N . GLY A 1 289 ? 4.473 -13.297 -8.078 1 98 289 GLY A N 1
ATOM 2155 C CA . GLY A 1 289 ? 4.953 -14.562 -7.559 1 98 289 GLY A CA 1
ATOM 2156 C C . GLY A 1 289 ? 4.852 -14.672 -6.047 1 98 289 GLY A C 1
ATOM 2157 O O . GLY A 1 289 ? 3.848 -14.258 -5.457 1 98 289 GLY A O 1
ATOM 2158 N N . SER A 1 290 ? 5.762 -15.398 -5.496 1 98.19 290 SER A N 1
ATOM 2159 C CA . SER A 1 290 ? 5.848 -15.57 -4.051 1 98.19 290 SER A CA 1
ATOM 2160 C C . SER A 1 290 ? 7.297 -15.648 -3.586 1 98.19 290 SER A C 1
ATOM 2162 O O . SER A 1 290 ? 8.219 -15.688 -4.406 1 98.19 290 SER A O 1
ATOM 2164 N N . ASP A 1 291 ? 7.48 -15.477 -2.365 1 96.62 291 ASP A N 1
ATOM 2165 C CA . ASP A 1 291 ? 8.828 -15.594 -1.818 1 96.62 291 ASP A CA 1
ATOM 2166 C C . ASP A 1 291 ? 8.977 -16.875 -0.996 1 96.62 291 ASP A C 1
ATOM 2168 O O . ASP A 1 291 ? 8.109 -17.75 -1.037 1 96.62 291 ASP A O 1
ATOM 2172 N N . ARG A 1 292 ? 10.094 -17.094 -0.317 1 94.31 292 ARG A N 1
ATOM 2173 C CA . ARG A 1 292 ? 10.508 -18.359 0.287 1 94.31 292 ARG A CA 1
ATOM 2174 C C . ARG A 1 292 ? 9.562 -18.766 1.417 1 94.31 292 ARG A C 1
ATOM 2176 O O . ARG A 1 292 ? 9.555 -19.922 1.844 1 94.31 292 ARG A O 1
ATOM 2183 N N . ARG A 1 293 ? 8.789 -17.844 1.911 1 96.94 293 ARG A N 1
ATOM 2184 C CA . ARG A 1 293 ? 7.918 -18.125 3.047 1 96.94 293 ARG A CA 1
ATOM 2185 C C . ARG A 1 293 ? 6.676 -18.906 2.605 1 96.94 293 ARG A C 1
ATOM 2187 O O . ARG A 1 293 ? 6.113 -19.672 3.383 1 96.94 293 ARG A O 1
ATOM 2194 N N . ALA A 1 294 ? 6.238 -18.766 1.385 1 98.5 294 ALA A N 1
ATOM 2195 C CA . ALA A 1 294 ? 4.895 -19.141 0.952 1 98.5 294 ALA A CA 1
ATOM 2196 C C . ALA A 1 294 ? 4.699 -20.656 1.016 1 98.5 294 ALA A C 1
ATOM 2198 O O . ALA A 1 294 ? 3.787 -21.141 1.689 1 98.5 294 ALA A O 1
ATOM 2199 N N . ILE A 1 295 ? 5.559 -21.406 0.396 1 98.69 295 ILE A N 1
ATOM 2200 C CA . ILE A 1 295 ? 5.324 -22.844 0.231 1 98.69 295 ILE A CA 1
ATOM 2201 C C . ILE A 1 295 ? 5.379 -23.531 1.591 1 98.69 295 ILE A C 1
ATOM 2203 O O . ILE A 1 295 ? 4.48 -24.312 1.938 1 98.69 295 ILE A O 1
ATOM 2207 N N . PRO A 1 296 ? 6.383 -23.234 2.463 1 98.69 296 PRO A N 1
ATOM 2208 C CA . PRO A 1 296 ? 6.363 -23.859 3.789 1 98.69 296 PRO A CA 1
ATOM 2209 C C . PRO A 1 296 ? 5.098 -23.516 4.578 1 98.69 296 PRO A C 1
ATOM 2211 O O . PRO A 1 296 ? 4.527 -24.391 5.238 1 98.69 296 PRO A O 1
ATOM 2214 N N . GLU A 1 297 ? 4.652 -22.281 4.484 1 98.81 297 GLU A N 1
ATOM 2215 C CA . GLU A 1 297 ? 3.451 -21.875 5.211 1 98.81 297 GLU A CA 1
ATOM 2216 C C . GLU A 1 297 ? 2.209 -22.547 4.633 1 98.81 297 GLU A C 1
ATOM 2218 O O . GLU A 1 297 ? 1.287 -22.906 5.371 1 98.81 297 GLU A O 1
ATOM 2223 N N . LEU A 1 298 ? 2.182 -22.719 3.361 1 98.88 298 LEU A N 1
ATOM 2224 C CA . LEU A 1 298 ? 1.071 -23.422 2.719 1 98.88 298 LEU A CA 1
ATOM 2225 C C . LEU A 1 298 ? 1.029 -24.875 3.139 1 98.88 298 LEU A C 1
ATOM 2227 O O . LEU A 1 298 ? -0.048 -25.438 3.373 1 98.88 298 LEU A O 1
ATOM 2231 N N . ILE A 1 299 ? 2.178 -25.5 3.18 1 98.81 299 ILE A N 1
ATOM 2232 C CA . ILE A 1 299 ? 2.264 -26.891 3.639 1 98.81 299 ILE A CA 1
ATOM 2233 C C . ILE A 1 299 ? 1.727 -26.984 5.062 1 98.81 299 ILE A C 1
ATOM 2235 O O . ILE A 1 299 ? 0.983 -27.922 5.387 1 98.81 299 ILE A O 1
ATOM 2239 N N . GLN A 1 300 ? 2.061 -26.016 5.879 1 98.75 300 GLN A N 1
ATOM 2240 C CA . GLN A 1 300 ? 1.559 -26 7.25 1 98.75 300 GLN A CA 1
ATOM 2241 C C . GLN A 1 300 ? 0.037 -25.875 7.273 1 98.75 300 GLN A C 1
ATOM 2243 O O . GLN A 1 300 ? -0.632 -26.594 8.023 1 98.75 300 GLN A O 1
ATOM 2248 N N . LEU A 1 301 ? -0.512 -25.016 6.477 1 98.69 301 LEU A N 1
ATOM 2249 C CA . LEU A 1 301 ? -1.961 -24.875 6.402 1 98.69 301 LEU A CA 1
ATOM 2250 C C . LEU A 1 301 ? -2.625 -26.172 5.965 1 98.69 301 LEU A C 1
ATOM 2252 O O . LEU A 1 301 ? -3.688 -26.531 6.477 1 98.69 301 LEU A O 1
ATOM 2256 N N . TYR A 1 302 ? -1.997 -26.781 5 1 98.25 302 TYR A N 1
ATOM 2257 C CA . TYR A 1 302 ? -2.492 -28.078 4.527 1 98.25 302 TYR A CA 1
ATOM 2258 C C . TYR A 1 302 ? -2.5 -29.094 5.648 1 98.25 302 TYR A C 1
ATOM 2260 O O . TYR A 1 302 ? -3.512 -29.766 5.883 1 98.25 302 TYR A O 1
ATOM 2268 N N . GLN A 1 303 ? -1.445 -29.156 6.363 1 97.88 303 GLN A N 1
ATOM 2269 C CA . GLN A 1 303 ? -1.296 -30.141 7.438 1 97.88 303 GLN A CA 1
ATOM 2270 C C . GLN A 1 303 ? -2.26 -29.844 8.586 1 97.88 303 GLN A C 1
ATOM 2272 O O . GLN A 1 303 ? -2.717 -30.766 9.266 1 97.88 303 GLN A O 1
ATOM 2277 N N . GLU A 1 304 ? -2.607 -28.641 8.781 1 98.12 304 GLU A N 1
ATOM 2278 C CA . GLU A 1 304 ? -3.561 -28.234 9.812 1 98.12 304 GLU A CA 1
ATOM 2279 C C . GLU A 1 304 ? -5 -28.422 9.336 1 98.12 304 GLU A C 1
ATOM 2281 O O . GLU A 1 304 ? -5.941 -28.078 10.055 1 98.12 304 GLU A O 1
ATOM 2286 N N . LYS A 1 305 ? -5.172 -28.859 8.125 1 97.81 305 LYS A N 1
ATOM 2287 C CA . LYS A 1 305 ? -6.461 -29.156 7.512 1 97.81 305 LYS A CA 1
ATOM 2288 C C . LYS A 1 305 ? -7.266 -27.891 7.266 1 97.81 305 LYS A C 1
ATOM 2290 O O . LYS A 1 305 ? -8.5 -27.922 7.238 1 97.81 305 LYS A O 1
ATOM 2295 N N . LYS A 1 306 ? -6.543 -26.844 7.094 1 98 306 LYS A N 1
ATOM 2296 C CA . LYS A 1 306 ? -7.191 -25.562 6.797 1 98 306 LYS A CA 1
ATOM 2297 C C . LYS A 1 306 ? -7.254 -25.312 5.293 1 98 306 LYS A C 1
ATOM 2299 O O . LYS A 1 306 ? -8.031 -24.484 4.828 1 98 306 LYS A O 1
ATOM 2304 N N . LEU A 1 307 ? -6.461 -26.031 4.605 1 97.94 307 LEU A N 1
ATOM 2305 C CA . LEU A 1 307 ? -6.395 -25.906 3.154 1 97.94 307 LEU A CA 1
ATOM 2306 C C . LEU A 1 307 ? -6.605 -27.25 2.473 1 97.94 307 LEU A C 1
ATOM 2308 O O . LEU A 1 307 ? -5.875 -28.203 2.744 1 97.94 307 LEU A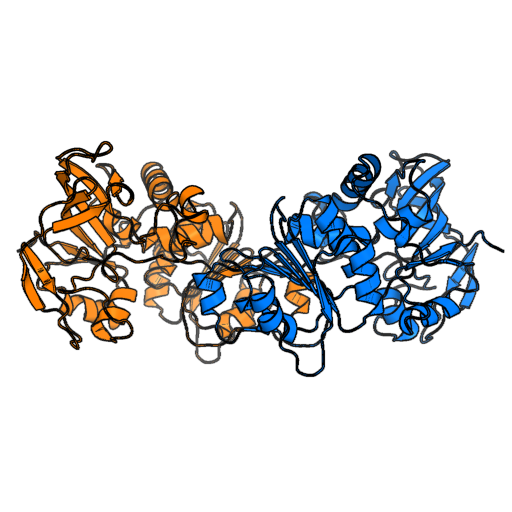 O 1
ATOM 2312 N N . ASN A 1 308 ? -7.621 -27.312 1.673 1 97.31 308 ASN A N 1
ATOM 2313 C CA . ASN A 1 308 ? -7.93 -28.5 0.871 1 97.31 308 ASN A CA 1
ATOM 2314 C C . ASN A 1 308 ? -7.812 -28.203 -0.623 1 97.31 308 ASN A C 1
ATOM 2316 O O . ASN A 1 308 ? -8.492 -27.312 -1.142 1 97.31 308 ASN A O 1
ATOM 2320 N N . LEU A 1 309 ? -6.984 -28.953 -1.327 1 98.25 309 LEU A N 1
ATOM 2321 C CA . LEU A 1 309 ? -6.707 -28.641 -2.727 1 98.25 309 LEU A CA 1
ATOM 2322 C C . LEU A 1 309 ? -7.191 -29.766 -3.637 1 98.25 309 LEU A C 1
ATOM 2324 O O . LEU A 1 309 ? -6.863 -29.797 -4.824 1 98.25 309 LEU A O 1
ATOM 2328 N N . THR A 1 310 ? -7.953 -30.609 -3.111 1 97.19 310 THR A N 1
ATOM 2329 C CA . THR A 1 310 ? -8.375 -31.781 -3.867 1 97.19 310 THR A CA 1
ATOM 2330 C C . THR A 1 310 ? -9.172 -31.375 -5.102 1 97.19 310 THR A C 1
ATOM 2332 O O . THR A 1 310 ? -9.016 -31.969 -6.172 1 97.19 310 THR A O 1
ATOM 2335 N N . LYS A 1 311 ? -9.953 -30.375 -4.992 1 97 311 LYS A N 1
ATOM 2336 C CA . LYS A 1 311 ? -10.836 -29.953 -6.082 1 97 311 LYS A CA 1
ATOM 2337 C C . LYS A 1 311 ? -10.047 -29.219 -7.164 1 97 311 LYS A C 1
ATOM 2339 O O . LYS A 1 311 ? -10.586 -28.938 -8.242 1 97 311 LYS A O 1
ATOM 2344 N N . SER A 1 312 ? -8.805 -28.938 -6.918 1 98.19 312 SER A N 1
ATOM 2345 C CA . SER A 1 312 ? -8 -28.156 -7.852 1 98.19 312 SER A CA 1
ATOM 2346 C C . SER A 1 312 ? -7.516 -29.016 -9.016 1 98.19 312 SER A C 1
ATOM 2348 O O . SER A 1 312 ? -7.133 -28.5 -10.062 1 98.19 312 SER A O 1
ATOM 2350 N N . ILE A 1 313 ? -7.477 -30.359 -8.773 1 98.5 313 ILE A N 1
ATOM 2351 C CA . ILE A 1 313 ? -6.898 -31.25 -9.781 1 98.5 313 ILE A CA 1
ATOM 2352 C C . ILE A 1 313 ? -7.984 -31.703 -10.75 1 98.5 313 ILE A C 1
ATOM 2354 O O . ILE A 1 313 ? -8.805 -32.562 -10.422 1 98.5 313 ILE A O 1
ATOM 2358 N N . SER A 1 314 ? -7.949 -31.141 -11.93 1 98.12 314 SER A N 1
ATOM 2359 C CA . SER A 1 314 ? -8.984 -31.406 -12.922 1 98.12 314 SER A CA 1
ATOM 2360 C C . SER A 1 314 ? -8.672 -32.688 -13.711 1 98.12 314 SER A C 1
ATOM 2362 O O . SER A 1 314 ? -9.555 -33.25 -14.344 1 98.12 314 SER A O 1
ATOM 2364 N N . GLY A 1 315 ? -7.43 -33.094 -13.703 1 98.12 315 GLY A N 1
ATOM 2365 C CA . GLY A 1 315 ? -7.012 -34.312 -14.375 1 98.12 315 GLY A CA 1
ATOM 2366 C C . GLY A 1 315 ? -5.508 -34.5 -14.375 1 98.12 315 GLY A C 1
ATOM 2367 O O . GLY A 1 315 ? -4.75 -33.531 -14.266 1 98.12 315 GLY A O 1
ATOM 2368 N N . ILE A 1 316 ? -5.102 -35.781 -14.422 1 98.69 316 ILE A N 1
ATOM 2369 C CA . ILE A 1 316 ? -3.693 -36.156 -14.508 1 98.69 316 ILE A CA 1
ATOM 2370 C C . ILE A 1 316 ? -3.443 -36.906 -15.82 1 98.69 316 ILE A C 1
ATOM 2372 O O . ILE A 1 316 ? -4.137 -37.875 -16.125 1 98.69 316 ILE A O 1
ATOM 2376 N N . HIS A 1 317 ? -2.49 -36.406 -16.547 1 98.69 317 HIS A N 1
ATOM 2377 C CA . HIS A 1 317 ? -2.305 -36.875 -17.906 1 98.69 317 HIS A CA 1
ATOM 2378 C C . HIS A 1 317 ? -0.833 -37.156 -18.203 1 98.69 317 HIS A C 1
ATOM 2380 O O . HIS A 1 317 ? 0.044 -36.719 -17.453 1 98.69 317 HIS A O 1
ATOM 2386 N N . LYS A 1 318 ? -0.577 -37.844 -19.297 1 98.31 318 LYS A N 1
ATOM 2387 C CA . LYS A 1 318 ? 0.789 -38.219 -19.656 1 98.31 318 LYS A CA 1
ATOM 2388 C C . LYS A 1 318 ? 1.518 -37.062 -20.328 1 98.31 318 LYS A C 1
ATOM 2390 O O . LYS A 1 318 ? 0.885 -36.156 -20.844 1 98.31 318 LYS A O 1
ATOM 2395 N N . LEU A 1 319 ? 2.789 -37.156 -20.312 1 98.56 319 LEU A N 1
ATOM 2396 C CA . LEU A 1 319 ? 3.67 -36.125 -20.891 1 98.56 319 LEU A CA 1
ATOM 2397 C C . LEU A 1 319 ? 3.336 -35.906 -22.359 1 98.56 319 LEU A C 1
ATOM 2399 O O . LEU A 1 319 ? 3.32 -34.781 -22.828 1 98.56 319 LEU A O 1
ATOM 2403 N N . GLU A 1 320 ? 2.963 -36.938 -23.094 1 98.19 320 GLU A N 1
ATOM 2404 C CA . GLU A 1 320 ? 2.688 -36.906 -24.516 1 98.19 320 GLU A CA 1
ATOM 2405 C C . GLU A 1 320 ? 1.419 -36.094 -24.812 1 98.19 320 GLU A C 1
ATOM 2407 O O . GLU A 1 320 ? 1.192 -35.688 -25.953 1 98.19 320 GLU A O 1
ATOM 2412 N N . ASP A 1 321 ? 0.607 -35.938 -23.812 1 98.19 321 ASP A N 1
ATOM 2413 C CA . ASP A 1 321 ? -0.678 -35.281 -24 1 98.19 321 ASP A CA 1
ATOM 2414 C C . ASP A 1 321 ? -0.593 -33.812 -23.625 1 98.19 321 ASP A C 1
ATOM 2416 O O . ASP A 1 321 ? -1.611 -33.125 -23.578 1 98.19 321 ASP A O 1
ATOM 2420 N N . THR A 1 322 ? 0.582 -33.281 -23.375 1 98.5 322 THR A N 1
ATOM 2421 C CA . THR A 1 322 ? 0.742 -31.938 -22.844 1 98.5 322 THR A CA 1
ATOM 2422 C C . THR A 1 322 ? 0.111 -30.922 -23.781 1 98.5 322 THR A C 1
ATOM 2424 O O . THR A 1 322 ? -0.592 -30.016 -23.344 1 98.5 322 THR A O 1
ATOM 2427 N N . ASN A 1 323 ? 0.295 -31.047 -25.125 1 98.44 323 ASN A N 1
ATOM 2428 C CA . ASN A 1 323 ? -0.304 -30.109 -26.078 1 98.44 323 ASN A CA 1
ATOM 2429 C C . ASN A 1 323 ? -1.826 -30.109 -25.969 1 98.44 323 ASN A C 1
ATOM 2431 O O . ASN A 1 323 ? -2.451 -29.047 -25.984 1 98.44 323 ASN A O 1
ATOM 2435 N N . GLU A 1 324 ? -2.318 -31.297 -25.922 1 98.25 324 GLU A N 1
ATOM 2436 C CA . GLU A 1 324 ? -3.77 -31.422 -25.828 1 98.25 324 GLU A CA 1
ATOM 2437 C C . GLU A 1 324 ? -4.324 -30.672 -24.625 1 98.25 324 GLU A C 1
ATOM 2439 O O . GLU A 1 324 ? -5.332 -29.969 -24.734 1 98.25 324 GLU A O 1
ATOM 2444 N N . PHE A 1 325 ? -3.713 -30.688 -23.547 1 98.25 325 PHE A N 1
ATOM 2445 C CA . PHE A 1 325 ? -4.293 -30.156 -22.328 1 98.25 325 PHE A CA 1
ATOM 2446 C C . PHE A 1 325 ? -3.914 -28.688 -22.156 1 98.25 325 PHE A C 1
ATOM 2448 O O . PHE A 1 325 ? -4.555 -27.969 -21.391 1 98.25 325 PHE A O 1
ATOM 2455 N N . LEU A 1 326 ? -2.82 -28.25 -22.844 1 98.38 326 LEU A N 1
ATOM 2456 C CA . LEU A 1 326 ? -2.65 -26.797 -23.016 1 98.38 326 LEU A CA 1
ATOM 2457 C C . LEU A 1 326 ? -3.861 -26.188 -23.703 1 98.38 326 LEU A C 1
ATOM 2459 O O . LEU A 1 326 ? -4.41 -25.188 -23.234 1 98.38 326 LEU A O 1
ATOM 2463 N N . HIS A 1 327 ? -4.316 -26.812 -24.734 1 98.25 327 HIS A N 1
ATOM 2464 C CA . HIS A 1 327 ? -5.473 -26.312 -25.484 1 98.25 327 HIS A CA 1
ATOM 2465 C C . HIS A 1 327 ? -6.754 -26.469 -24.656 1 98.25 327 HIS A C 1
ATOM 2467 O O . HIS A 1 327 ? -7.613 -25.578 -24.688 1 98.25 327 HIS A O 1
ATOM 2473 N N . ALA A 1 328 ? -6.844 -27.594 -23.984 1 98 328 ALA A N 1
ATOM 2474 C CA . ALA A 1 328 ? -8.031 -27.828 -23.172 1 98 328 ALA A CA 1
ATOM 2475 C C . ALA A 1 328 ? -8.172 -26.75 -22.094 1 98 328 ALA A C 1
ATOM 2477 O O . ALA A 1 328 ? -9.281 -26.281 -21.812 1 98 328 ALA A O 1
ATOM 2478 N N . LEU A 1 329 ? -7.066 -26.406 -21.484 1 97.38 329 LEU A N 1
ATOM 2479 C CA . LEU A 1 329 ? -7.09 -25.344 -20.484 1 97.38 329 LEU A CA 1
ATOM 2480 C C . LEU A 1 329 ? -7.449 -24 -21.094 1 97.38 329 LEU A C 1
ATOM 2482 O O . LEU A 1 329 ? -8.273 -23.266 -20.547 1 97.38 329 LEU A O 1
ATOM 2486 N N . GLU A 1 330 ? -6.855 -23.656 -22.188 1 96.06 330 GLU A N 1
ATOM 2487 C CA . GLU A 1 330 ? -7.125 -22.406 -22.875 1 96.06 330 GLU A CA 1
ATOM 2488 C C . GLU A 1 330 ? -8.602 -22.266 -23.234 1 96.06 330 GLU A C 1
ATOM 2490 O O . GLU A 1 330 ? -9.188 -21.188 -23.094 1 96.06 330 GLU A O 1
ATOM 2495 N N . GLU A 1 331 ? -9.18 -23.391 -23.672 1 96.12 331 GLU A N 1
ATOM 2496 C CA . GLU A 1 331 ? -10.562 -23.406 -24.141 1 96.12 331 GLU A CA 1
ATOM 2497 C C . GLU A 1 331 ? -11.531 -23.625 -22.984 1 96.12 331 GLU A C 1
ATOM 2499 O O . GLU A 1 331 ? -12.75 -23.625 -23.172 1 96.12 331 GLU A O 1
ATOM 2504 N N . LYS A 1 332 ? -10.969 -23.812 -21.828 1 95 332 LYS A N 1
ATOM 2505 C CA . LYS A 1 332 ? -11.742 -24.031 -20.609 1 95 332 LYS A CA 1
ATOM 2506 C C . LYS A 1 332 ? -12.664 -25.25 -20.75 1 95 332 LYS A C 1
ATOM 2508 O O . LYS A 1 332 ? -13.82 -25.203 -20.344 1 95 332 LYS A O 1
ATOM 2513 N N . LYS A 1 333 ? -12.188 -26.219 -21.391 1 93.25 333 LYS A N 1
ATOM 2514 C CA . LYS A 1 333 ? -12.977 -27.438 -21.578 1 93.25 333 LYS A CA 1
ATOM 2515 C C . LYS A 1 333 ? -13.25 -28.109 -20.234 1 93.25 333 LYS A C 1
ATOM 2517 O O . LYS A 1 333 ? -12.32 -28.516 -19.547 1 93.25 333 LYS A O 1
ATOM 2522 N N . GLY A 1 334 ? -14.531 -28.219 -19.875 1 93 334 GLY A N 1
ATOM 2523 C CA . GLY A 1 334 ? -14.93 -28.906 -18.641 1 93 334 GLY A CA 1
ATOM 2524 C C . GLY A 1 334 ? -14.734 -28.062 -17.406 1 93 334 GLY A C 1
ATOM 2525 O O . GLY A 1 334 ? -14.648 -28.578 -16.297 1 93 334 GLY A O 1
ATOM 2526 N N . ASN A 1 335 ? -14.484 -26.797 -17.547 1 94.38 335 ASN A N 1
ATOM 2527 C CA . ASN A 1 335 ? -14.297 -25.875 -16.438 1 94.38 335 ASN A CA 1
ATOM 2528 C C . ASN A 1 335 ? -13.117 -26.281 -15.555 1 94.38 335 ASN A C 1
ATOM 2530 O O . ASN A 1 335 ? -13.273 -26.438 -14.336 1 94.38 335 ASN A O 1
ATOM 2534 N N . PRO A 1 336 ? -11.984 -26.5 -16.172 1 97.12 336 PRO A N 1
ATOM 2535 C CA . PRO A 1 336 ? -10.828 -27 -15.438 1 97.12 336 PRO A CA 1
ATOM 2536 C C . PRO A 1 336 ? -10.227 -25.953 -14.5 1 97.12 336 PRO A C 1
ATOM 2538 O O . PRO A 1 336 ? -10.391 -24.75 -14.734 1 97.12 336 PRO A O 1
ATOM 2541 N N . ILE A 1 337 ? -9.562 -26.438 -13.414 1 97.94 337 ILE A N 1
ATOM 2542 C CA . ILE A 1 337 ? -8.734 -25.562 -12.586 1 97.94 337 ILE A CA 1
ATOM 2543 C C . ILE A 1 337 ? -7.258 -25.797 -12.906 1 97.94 337 ILE A C 1
ATOM 2545 O O . ILE A 1 337 ? -6.578 -24.906 -13.414 1 97.94 337 ILE A O 1
ATOM 2549 N N . ARG A 1 338 ? -6.797 -27.016 -12.711 1 98.31 338 ARG A N 1
ATOM 2550 C CA . ARG A 1 338 ? -5.41 -27.344 -13.023 1 98.31 338 ARG A CA 1
ATOM 2551 C C . ARG A 1 338 ? -5.301 -28.75 -13.625 1 98.31 338 ARG A C 1
ATOM 2553 O O . ARG A 1 338 ? -5.781 -29.719 -13.039 1 98.31 338 ARG A O 1
ATOM 2560 N N . PHE A 1 339 ? -4.738 -28.828 -14.805 1 98.75 339 PHE A N 1
ATOM 2561 C CA . PHE A 1 339 ? -4.316 -30.109 -15.344 1 98.75 339 PHE A CA 1
ATOM 2562 C C . PHE A 1 339 ? -2.891 -30.438 -14.922 1 98.75 339 PHE A C 1
ATOM 2564 O O . PHE A 1 339 ? -2.035 -29.547 -14.875 1 98.75 339 PHE A O 1
ATOM 2571 N N . ILE A 1 340 ? -2.672 -31.703 -14.602 1 98.88 340 ILE A N 1
ATOM 2572 C CA . ILE A 1 340 ? -1.365 -32.156 -14.148 1 98.88 340 ILE A CA 1
ATOM 2573 C C . ILE A 1 340 ? -0.759 -33.094 -15.203 1 98.88 340 ILE A C 1
ATOM 2575 O O . ILE A 1 340 ? -1.453 -33.938 -15.766 1 98.88 340 ILE A O 1
ATOM 2579 N N . ILE A 1 341 ? 0.477 -32.844 -15.477 1 98.88 341 ILE A N 1
ATOM 2580 C CA . ILE A 1 341 ? 1.238 -33.75 -16.328 1 98.88 341 ILE A CA 1
ATOM 2581 C C . ILE A 1 341 ? 2.096 -34.688 -15.469 1 98.88 341 ILE A C 1
ATOM 2583 O O . ILE A 1 341 ? 2.865 -34.219 -14.625 1 98.88 341 ILE A O 1
ATOM 2587 N N . ASN A 1 342 ? 1.96 -35.906 -15.594 1 98.75 342 ASN A N 1
ATOM 2588 C CA . ASN A 1 342 ? 2.762 -36.938 -14.953 1 98.75 342 ASN A CA 1
ATOM 2589 C C . ASN A 1 342 ? 3.568 -37.75 -15.969 1 98.75 342 ASN A C 1
ATOM 2591 O O . ASN A 1 342 ? 3.023 -38.594 -16.656 1 98.75 342 ASN A O 1
ATOM 2595 N N . PRO A 1 343 ? 4.828 -37.469 -16.031 1 98.06 343 PRO A N 1
ATOM 2596 C CA . PRO A 1 343 ? 5.66 -38.125 -17.047 1 98.06 343 PRO A CA 1
ATOM 2597 C C . PRO A 1 343 ? 5.762 -39.625 -16.859 1 98.06 343 PRO A C 1
ATOM 2599 O O . PRO A 1 343 ? 6.238 -40.344 -17.75 1 98.06 343 PRO A O 1
ATOM 2602 N N . GLU A 1 344 ? 5.359 -40.125 -15.773 1 97.06 344 GLU A N 1
ATOM 2603 C CA . GLU A 1 344 ? 5.465 -41.562 -15.516 1 97.06 344 GLU A CA 1
ATOM 2604 C C . GLU A 1 344 ? 4.27 -42.312 -16.094 1 97.06 344 GLU A C 1
ATOM 2606 O O . GLU A 1 344 ? 4.281 -43.562 -16.172 1 97.06 344 GLU A O 1
ATOM 2611 N N . LEU A 1 345 ? 3.32 -41.562 -16.359 1 93.88 345 LEU A N 1
ATOM 2612 C CA . LEU A 1 345 ? 2.154 -42.219 -16.953 1 93.88 345 LEU A CA 1
ATOM 2613 C C . LEU A 1 345 ? 2.438 -42.625 -18.391 1 93.88 345 LEU A C 1
ATOM 2615 O O . LEU A 1 345 ? 3.141 -41.906 -19.109 1 93.88 345 LEU A O 1
ATOM 2619 N N . SER A 1 346 ? 2.027 -43.938 -18.781 1 81 346 SER A N 1
ATOM 2620 C CA . SER A 1 346 ? 2.162 -44.438 -20.141 1 81 346 SER A CA 1
ATOM 2621 C C . SER A 1 346 ? 0.814 -44.5 -20.859 1 81 346 SER A C 1
ATOM 2623 O O . SER A 1 346 ? -0.226 -44.656 -20.219 1 81 346 SER A O 1
ATOM 2625 N N . MET B 1 1 ? -14.906 36.844 24.203 1 94.62 1 MET B N 1
ATOM 2626 C CA . MET B 1 1 ? -13.516 36.625 23.797 1 94.62 1 MET B CA 1
ATOM 2627 C C . MET B 1 1 ? -13.266 37.188 22.406 1 94.62 1 MET B C 1
ATOM 2629 O O . MET B 1 1 ? -14.156 37.188 21.562 1 94.62 1 MET B O 1
ATOM 2633 N N . LYS B 1 2 ? -12.109 37.688 22.219 1 97.31 2 LYS B N 1
ATOM 2634 C CA . LYS B 1 2 ? -11.719 38.188 20.891 1 97.31 2 LYS B CA 1
ATOM 2635 C C . LYS B 1 2 ? -11.414 37 19.953 1 97.31 2 LYS B C 1
ATOM 2637 O O . LYS B 1 2 ? -10.766 36.031 20.359 1 97.31 2 LYS B O 1
ATOM 2642 N N . ALA B 1 3 ? -11.938 37.094 18.672 1 98.12 3 ALA B N 1
ATOM 2643 C CA . ALA B 1 3 ? -11.711 36.031 17.688 1 98.12 3 ALA B CA 1
ATOM 2644 C C . ALA B 1 3 ? -11.703 36.562 16.266 1 98.12 3 ALA B C 1
ATOM 2646 O O . ALA B 1 3 ? -12.281 37.625 16.016 1 98.12 3 ALA B O 1
ATOM 2647 N N . ALA B 1 4 ? -10.914 35.969 15.43 1 98.31 4 ALA B N 1
ATOM 2648 C CA . ALA B 1 4 ? -11.023 36.219 13.992 1 98.31 4 ALA B CA 1
ATOM 2649 C C . ALA B 1 4 ? -12.117 35.344 13.375 1 98.31 4 ALA B C 1
ATOM 2651 O O . ALA B 1 4 ? -11.945 34.125 13.234 1 98.31 4 ALA B O 1
ATOM 2652 N N . VAL B 1 5 ? -13.203 35.938 12.922 1 97.62 5 VAL B N 1
ATOM 2653 C CA . VAL B 1 5 ? -14.414 35.219 12.516 1 97.62 5 VAL B CA 1
ATOM 2654 C C . VAL B 1 5 ? -14.562 35.312 10.992 1 97.62 5 VAL B C 1
ATOM 2656 O O . VAL B 1 5 ? -14.305 36.344 10.391 1 97.62 5 VAL B O 1
ATOM 2659 N N . LEU B 1 6 ? -14.898 34.188 10.398 1 96.94 6 LEU B N 1
ATOM 2660 C CA . LEU B 1 6 ? -15.219 34.156 8.977 1 96.94 6 LEU B CA 1
ATOM 2661 C C . LEU B 1 6 ? -16.719 34.344 8.75 1 96.94 6 LEU B C 1
ATOM 2663 O O . LEU B 1 6 ? -17.484 33.375 8.922 1 96.94 6 LEU B O 1
ATOM 2667 N N . PRO B 1 7 ? -17.125 35.531 8.375 1 93.75 7 PRO B N 1
ATOM 2668 C CA . PRO B 1 7 ? -18.547 35.719 8.07 1 93.75 7 PRO B CA 1
ATOM 2669 C C . PRO B 1 7 ? -19.016 34.906 6.867 1 93.75 7 PRO B C 1
ATOM 2671 O O . PRO B 1 7 ? -18.219 34.625 5.957 1 93.75 7 PRO B O 1
ATOM 2674 N N . SER B 1 8 ? -20.328 34.562 6.926 1 89.12 8 SER B N 1
ATOM 2675 C CA . SER B 1 8 ? -20.891 33.781 5.82 1 89.12 8 SER B CA 1
ATOM 2676 C C . SER B 1 8 ? -20.656 34.469 4.484 1 89.12 8 SER B C 1
ATOM 2678 O O . SER B 1 8 ? -20.938 35.688 4.355 1 89.12 8 SER B O 1
ATOM 2680 N N . GLY B 1 9 ? -20.094 33.719 3.586 1 87 9 GLY B N 1
ATOM 2681 C CA . GLY B 1 9 ? -19.906 34.219 2.236 1 87 9 GLY B CA 1
ATOM 2682 C C . GLY B 1 9 ? -18.703 35.125 2.098 1 87 9 GLY B C 1
ATOM 2683 O O . GLY B 1 9 ? -18.391 35.594 1.001 1 87 9 GLY B O 1
ATOM 2684 N N . SER B 1 10 ? -18.016 35.344 3.15 1 91.44 10 SER B N 1
ATOM 2685 C CA . SER B 1 10 ? -16.875 36.25 3.123 1 91.44 10 SER B CA 1
ATOM 2686 C C . SER B 1 10 ? -15.594 35.5 2.766 1 91.44 10 SER B C 1
ATOM 2688 O O . SER B 1 10 ? -15.547 34.281 2.818 1 91.44 10 SER B O 1
ATOM 2690 N N . ARG B 1 11 ? -14.602 36.281 2.309 1 95.62 11 ARG B N 1
ATOM 2691 C CA . ARG B 1 11 ? -13.273 35.75 2 1 95.62 11 ARG B CA 1
ATOM 2692 C C . ARG B 1 11 ? -12.203 36.438 2.85 1 95.62 11 ARG B C 1
ATOM 2694 O O . ARG B 1 11 ? -11.047 36.531 2.43 1 95.62 11 ARG B O 1
ATOM 2701 N N . SER B 1 12 ? -12.664 36.938 3.898 1 96.88 12 SER B N 1
ATOM 2702 C CA . SER B 1 12 ? -11.781 37.531 4.879 1 96.88 12 SER B CA 1
ATOM 2703 C C . SER B 1 12 ? -12.336 37.406 6.293 1 96.88 12 SER B C 1
ATOM 2705 O O . SER B 1 12 ? -13.539 37.188 6.477 1 96.88 12 SER B O 1
ATOM 2707 N N . LEU B 1 13 ? -11.422 37.531 7.207 1 98 13 LEU B N 1
ATOM 2708 C CA . LEU B 1 13 ? -11.812 37.406 8.602 1 98 13 LEU B CA 1
ATOM 2709 C C . LEU B 1 13 ? -12.133 38.75 9.219 1 98 13 LEU B C 1
ATOM 2711 O O . LEU B 1 13 ? -11.547 39.781 8.828 1 98 13 LEU B O 1
ATOM 2715 N N . GLU B 1 14 ? -13.016 38.75 10.148 1 98 14 GLU B N 1
ATOM 2716 C CA . GLU B 1 14 ? -13.352 39.938 10.945 1 98 14 GLU B CA 1
ATOM 2717 C C . GLU B 1 14 ? -13.086 39.688 12.43 1 98 14 GLU B C 1
ATOM 2719 O O . GLU B 1 14 ? -13.469 38.656 12.969 1 98 14 GLU B O 1
ATOM 2724 N N . ILE B 1 15 ? -12.406 40.656 13.039 1 97.94 15 ILE B N 1
ATOM 2725 C CA . ILE B 1 15 ? -12.203 40.562 14.477 1 97.94 15 ILE B CA 1
ATOM 2726 C C . ILE B 1 15 ? -13.492 40.906 15.211 1 97.94 15 ILE B C 1
ATOM 2728 O O . ILE B 1 15 ? -14.062 41.969 15.031 1 97.94 15 ILE B O 1
ATOM 2732 N N . GLN B 1 16 ? -13.898 39.938 16.047 1 97.62 16 GLN B N 1
ATOM 2733 C CA . GLN B 1 16 ? -15.148 40.094 16.781 1 97.62 16 GLN B CA 1
ATOM 2734 C C . GLN B 1 16 ? -15 39.656 18.234 1 97.62 16 GLN B C 1
ATOM 2736 O O . GLN B 1 16 ? -14.07 38.906 18.562 1 97.62 16 GLN B O 1
ATOM 2741 N N . GLU B 1 17 ? -15.883 40.281 19.016 1 97.31 17 GLU B N 1
ATOM 2742 C CA . GLU B 1 17 ? -16.062 39.75 20.375 1 97.31 17 GLU B CA 1
ATOM 2743 C C . GLU B 1 17 ? -17.156 38.688 20.406 1 97.31 17 GLU B C 1
ATOM 2745 O O . GLU B 1 17 ? -18.312 38.969 20.062 1 97.31 17 GLU B O 1
ATOM 2750 N N . LEU B 1 18 ? -16.734 37.5 20.812 1 95.81 18 LEU B N 1
ATOM 2751 C CA . LEU B 1 18 ? -17.688 36.375 20.859 1 95.81 18 LEU B CA 1
ATOM 2752 C C . LEU B 1 18 ? -17.906 35.906 22.281 1 95.81 18 LEU B C 1
ATOM 2754 O O . LEU B 1 18 ? -16.984 35.906 23.094 1 95.81 18 LEU B O 1
ATOM 2758 N N . ASP B 1 19 ? -19.141 35.531 22.531 1 91.88 19 ASP B N 1
ATOM 2759 C CA . ASP B 1 19 ? -19.406 34.812 23.781 1 91.88 19 ASP B CA 1
ATOM 2760 C C . ASP B 1 19 ? -19 33.344 23.656 1 91.88 19 ASP B C 1
ATOM 2762 O O . ASP B 1 19 ? -19.188 32.719 22.609 1 91.88 19 ASP B O 1
ATOM 2766 N N . LEU B 1 20 ? -18.344 32.875 24.703 1 90.19 20 LEU B N 1
ATOM 2767 C CA . LEU B 1 20 ? -18.078 31.438 24.766 1 90.19 20 LEU B CA 1
ATOM 2768 C C . LEU B 1 20 ? -19.234 30.688 25.391 1 90.19 20 LEU B C 1
ATOM 2770 O O . LEU B 1 20 ? -19.781 31.109 26.406 1 90.19 20 LEU B O 1
ATOM 2774 N N . PRO B 1 21 ? -19.578 29.672 24.719 1 89.06 21 PRO B N 1
ATOM 2775 C CA . PRO B 1 21 ? -20.625 28.859 25.344 1 89.06 21 PRO B CA 1
ATOM 2776 C C . PRO B 1 21 ? -20.156 28.234 26.656 1 89.06 21 PRO B C 1
ATOM 2778 O O . PRO B 1 21 ? -18.953 28.156 26.922 1 89.06 21 PRO B O 1
ATOM 2781 N N . PRO B 1 22 ? -21.219 27.891 27.438 1 94.5 22 PRO B N 1
ATOM 2782 C CA . PRO B 1 22 ? -20.828 27.125 28.625 1 94.5 22 PRO B CA 1
ATOM 2783 C C . PRO B 1 22 ? -19.953 25.922 28.297 1 94.5 22 PRO B C 1
ATOM 2785 O O . PRO B 1 22 ? -20.156 25.25 27.281 1 94.5 22 PRO B O 1
ATOM 2788 N N . LEU B 1 23 ? -19.047 25.688 29.172 1 97 23 LEU B N 1
ATOM 2789 C CA . LEU B 1 23 ? -18.078 24.609 28.953 1 97 23 LEU B CA 1
ATOM 2790 C C . LEU B 1 23 ? -18.719 23.25 29.234 1 97 23 LEU B C 1
ATOM 2792 O O . LEU B 1 23 ? -19.078 22.953 30.375 1 97 23 LEU B O 1
ATOM 2796 N N . PRO B 1 24 ? -18.875 22.391 28.25 1 96.62 24 PRO B N 1
ATOM 2797 C CA . PRO B 1 24 ? -19.391 21.047 28.484 1 96.62 24 PRO B CA 1
ATOM 2798 C C . PRO B 1 24 ? -18.516 20.25 29.453 1 96.62 24 PRO B C 1
ATOM 2800 O O . PRO B 1 24 ? -17.328 20.516 29.578 1 96.62 24 PRO B O 1
ATOM 2803 N N . PRO B 1 25 ? -19.078 19.172 30.016 1 97.56 25 PRO B N 1
ATOM 2804 C CA . PRO B 1 25 ? -18.375 18.438 31.078 1 97.56 25 PRO B CA 1
ATOM 2805 C C . PRO B 1 25 ? -17.094 17.75 30.578 1 97.56 25 PRO B C 1
ATOM 2807 O O . PRO B 1 25 ? -16.156 17.578 31.344 1 97.56 25 PRO B O 1
ATOM 2810 N N . ASN B 1 26 ? -17.016 17.344 29.359 1 97.12 26 ASN B N 1
ATOM 2811 C CA . ASN B 1 26 ? -15.852 16.609 28.875 1 97.12 26 ASN B CA 1
ATOM 2812 C C . ASN B 1 26 ? -14.906 17.5 28.078 1 97.12 26 ASN B C 1
ATOM 2814 O O . ASN B 1 26 ? -14.031 17.016 27.375 1 97.12 26 ASN B O 1
ATOM 2818 N N . GLN B 1 27 ? -15.062 18.781 28.141 1 98.25 27 GLN B N 1
ATOM 2819 C CA . GLN B 1 27 ? -14.281 19.719 27.328 1 98.25 27 GLN B CA 1
ATOM 2820 C C . GLN B 1 27 ? -13.352 20.547 28.203 1 98.25 27 GLN B C 1
ATOM 2822 O O . GLN B 1 27 ? -13.492 20.562 29.438 1 98.25 27 GLN B O 1
ATOM 2827 N N . VAL B 1 28 ? -12.43 21.125 27.594 1 98.62 28 VAL B N 1
ATOM 2828 C CA . VAL B 1 28 ? -11.422 22 28.203 1 98.62 28 VAL B CA 1
ATOM 2829 C C . VAL B 1 28 ? -11.383 23.328 27.453 1 98.62 28 VAL B C 1
ATOM 2831 O O . VAL B 1 28 ? -11.469 23.359 26.219 1 98.62 28 VAL B O 1
ATOM 2834 N N . LYS B 1 29 ? -11.328 24.391 28.219 1 98.62 29 LYS B N 1
ATOM 2835 C CA . LYS B 1 29 ? -11.039 25.703 27.656 1 98.62 29 LYS B CA 1
ATOM 2836 C C . LYS B 1 29 ? -9.539 26 27.688 1 98.62 29 LYS B C 1
ATOM 2838 O O . LYS B 1 29 ? -8.914 25.922 28.734 1 98.62 29 LYS B O 1
ATOM 2843 N N . VAL B 1 30 ? -9.016 26.25 26.562 1 98.81 30 VAL B N 1
ATOM 2844 C CA . VAL B 1 30 ? -7.586 26.531 26.438 1 98.81 30 VAL B CA 1
ATOM 2845 C C . VAL B 1 30 ? -7.371 27.984 26.062 1 98.81 30 VAL B C 1
ATOM 2847 O O . VAL B 1 30 ? -7.973 28.484 25.094 1 98.81 30 VAL B O 1
ATOM 2850 N N . LYS B 1 31 ? -6.605 28.688 26.828 1 98.88 31 LYS B N 1
ATOM 2851 C CA . LYS B 1 31 ? -6.133 30 26.406 1 98.88 31 LYS B CA 1
ATOM 2852 C C . LYS B 1 31 ? -5.074 29.875 25.312 1 98.88 31 LYS B C 1
ATOM 2854 O O . LYS B 1 31 ? -3.969 29.391 25.562 1 98.88 31 LYS B O 1
ATOM 2859 N N . VAL B 1 32 ? -5.391 30.391 24.156 1 98.88 32 VAL B N 1
ATOM 2860 C CA . VAL B 1 32 ? -4.535 30.172 23 1 98.88 32 VAL B CA 1
ATOM 2861 C C . VAL B 1 32 ? -3.273 31.031 23.109 1 98.88 32 VAL B C 1
ATOM 2863 O O . VAL B 1 32 ? -3.355 32.25 23.359 1 98.88 32 VAL B O 1
ATOM 2866 N N . LYS B 1 33 ? -2.148 30.359 22.984 1 98.88 33 LYS B N 1
ATOM 2867 C CA . LYS B 1 33 ? -0.865 31.047 22.969 1 98.88 33 LYS B CA 1
ATOM 2868 C C . LYS B 1 33 ? -0.295 31.141 21.562 1 98.88 33 LYS B C 1
ATOM 2870 O O . LYS B 1 33 ? 0.475 32.062 21.25 1 98.88 33 LYS B O 1
ATOM 2875 N N . ALA B 1 34 ? -0.619 30.25 20.75 1 98.94 34 ALA B N 1
ATOM 2876 C CA . ALA B 1 34 ? -0.149 30.203 19.375 1 98.94 34 ALA B CA 1
ATOM 2877 C C . ALA B 1 34 ? -1.105 29.406 18.5 1 98.94 34 ALA B C 1
ATOM 2879 O O . ALA B 1 34 ? -1.67 28.406 18.938 1 98.94 34 ALA B O 1
ATOM 2880 N N . CYS B 1 35 ? -1.292 29.797 17.281 1 98.94 35 CYS B N 1
ATOM 2881 C CA . CYS B 1 35 ? -2.033 29.078 16.25 1 98.94 35 CYS B CA 1
ATOM 2882 C C . CYS B 1 35 ? -1.421 29.297 14.875 1 98.94 35 CYS B C 1
ATOM 2884 O O . CYS B 1 35 ? -1.345 30.438 14.406 1 98.94 35 CYS B O 1
AT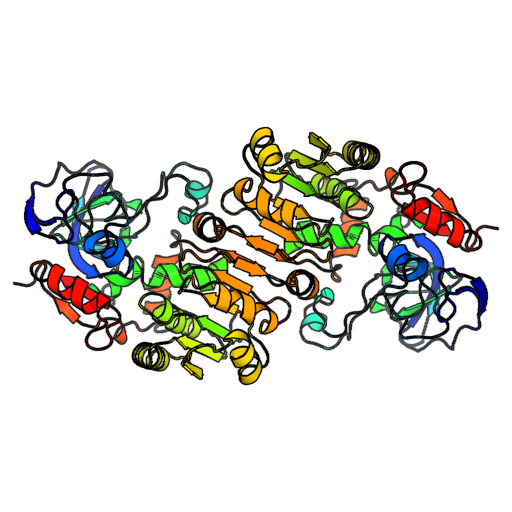OM 2886 N N . GLY B 1 36 ? -1.009 28.219 14.25 1 98.81 36 GLY B N 1
ATOM 2887 C CA . GLY B 1 36 ? -0.381 28.344 12.945 1 98.81 36 GLY B CA 1
ATOM 2888 C C . GLY B 1 36 ? -1.375 28.578 11.828 1 98.81 36 GLY B C 1
ATOM 2889 O O . GLY B 1 36 ? -2.531 28.156 11.914 1 98.81 36 GLY B O 1
ATOM 2890 N N . ILE B 1 37 ? -0.949 29.25 10.789 1 98.69 37 ILE B N 1
ATOM 2891 C CA . ILE B 1 37 ? -1.721 29.391 9.562 1 98.69 37 ILE B CA 1
ATOM 2892 C C . ILE B 1 37 ? -1.296 28.328 8.562 1 98.69 37 ILE B C 1
ATOM 2894 O O . ILE B 1 37 ? -0.129 28.266 8.164 1 98.69 37 ILE B O 1
ATOM 2898 N N . CYS B 1 38 ? -2.209 27.5 8.188 1 97.56 38 CYS B N 1
ATOM 2899 C CA . CYS B 1 38 ? -1.965 26.391 7.27 1 97.56 38 CYS B CA 1
ATOM 2900 C C . CYS B 1 38 ? -2.467 26.734 5.871 1 97.56 38 CYS B C 1
ATOM 2902 O O . CYS B 1 38 ? -3.33 27.594 5.707 1 97.56 38 CYS B O 1
ATOM 2904 N N . GLY B 1 39 ? -1.863 26.062 4.859 1 95.56 39 GLY B N 1
ATOM 2905 C CA . GLY B 1 39 ? -2.383 26.219 3.51 1 95.56 39 GLY B CA 1
ATOM 2906 C C . GLY B 1 39 ? -3.869 25.922 3.408 1 95.56 39 GLY B C 1
ATOM 2907 O O . GLY B 1 39 ? -4.574 26.547 2.611 1 95.56 39 GLY B O 1
ATOM 2908 N N . SER B 1 40 ? -4.375 25 4.168 1 95.38 40 SER B N 1
ATOM 2909 C CA . SER B 1 40 ? -5.797 24.672 4.141 1 95.38 40 SER B CA 1
ATOM 2910 C C . SER B 1 40 ? -6.645 25.828 4.652 1 95.38 40 SER B C 1
ATOM 2912 O O . SER B 1 40 ? -7.809 25.969 4.277 1 95.38 40 SER B O 1
ATOM 2914 N N . ASP B 1 41 ? -6.109 26.656 5.52 1 96.81 41 ASP B N 1
ATOM 2915 C CA . ASP B 1 41 ? -6.816 27.875 5.926 1 96.81 41 ASP B CA 1
ATOM 2916 C C . ASP B 1 41 ? -7.02 28.812 4.742 1 96.81 41 ASP B C 1
ATOM 2918 O O . ASP B 1 41 ? -8.062 29.453 4.629 1 96.81 41 ASP B O 1
ATOM 2922 N N . ILE B 1 42 ? -5.98 28.906 3.92 1 96.5 42 ILE B N 1
ATOM 2923 C CA . ILE B 1 42 ? -6.066 29.75 2.736 1 96.5 42 ILE B CA 1
ATOM 2924 C C . ILE B 1 42 ? -7.191 29.266 1.828 1 96.5 42 ILE B C 1
ATOM 2926 O O . ILE B 1 42 ? -8.047 30.047 1.406 1 96.5 42 ILE B O 1
ATOM 2930 N N . HIS B 1 43 ? -7.176 27.953 1.588 1 93.88 43 HIS B N 1
ATOM 2931 C CA . HIS B 1 43 ? -8.203 27.375 0.738 1 93.88 43 HIS B CA 1
ATOM 2932 C C . HIS B 1 43 ? -9.594 27.562 1.336 1 93.88 43 HIS B C 1
ATOM 2934 O O . HIS B 1 43 ? -10.562 27.797 0.607 1 93.88 43 HIS B O 1
ATOM 2940 N N . PHE B 1 44 ? -9.633 27.469 2.586 1 93.81 44 PHE B N 1
ATOM 2941 C CA . PHE B 1 44 ? -10.891 27.562 3.311 1 93.81 44 PHE B CA 1
ATOM 2942 C C . PHE B 1 44 ? -11.383 29 3.35 1 93.81 44 PHE B C 1
ATOM 2944 O O . PHE B 1 44 ? -12.547 29.266 3.031 1 93.81 44 PHE B O 1
ATOM 2951 N N . ILE B 1 45 ? -10.547 29.922 3.613 1 95.62 45 ILE B N 1
ATOM 2952 C CA . ILE B 1 45 ? -10.938 31.297 3.895 1 95.62 45 ILE B CA 1
ATOM 2953 C C . ILE B 1 45 ? -10.875 32.125 2.609 1 95.62 45 ILE B C 1
ATOM 2955 O O . ILE B 1 45 ? -11.898 32.625 2.15 1 95.62 45 ILE B O 1
ATOM 2959 N N . LEU B 1 46 ? -9.734 32.156 1.975 1 95.5 46 LEU B N 1
ATOM 2960 C CA . LEU B 1 46 ? -9.523 33.062 0.853 1 95.5 46 LEU B CA 1
ATOM 2961 C C . LEU B 1 46 ? -10.172 32.531 -0.415 1 95.5 46 LEU B C 1
ATOM 2963 O O . LEU B 1 46 ? -10.711 33.312 -1.219 1 95.5 46 LEU B O 1
ATOM 2967 N N . HIS B 1 47 ? -10.148 31.219 -0.572 1 92.88 47 HIS B N 1
ATOM 2968 C CA . HIS B 1 47 ? -10.641 30.641 -1.816 1 92.88 47 HIS B CA 1
ATOM 2969 C C . HIS B 1 47 ? -12.094 30.188 -1.68 1 92.88 47 HIS B C 1
ATOM 2971 O O . HIS B 1 47 ? -12.773 29.969 -2.682 1 92.88 47 HIS B O 1
ATOM 2977 N N . GLY B 1 48 ? -12.609 30.031 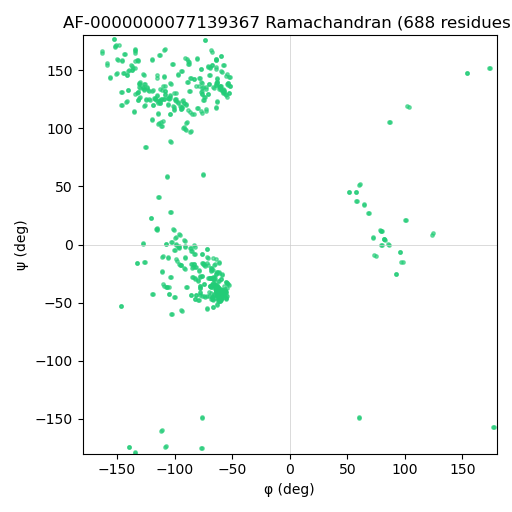-0.49 1 86.19 48 GLY B N 1
ATOM 2978 C CA . GLY B 1 48 ? -13.984 29.625 -0.265 1 86.19 48 GLY B CA 1
ATOM 2979 C C . GLY B 1 48 ? -14.289 28.234 -0.762 1 86.19 48 GLY B C 1
ATOM 2980 O O . GLY B 1 48 ? -15.383 27.969 -1.266 1 86.19 48 GLY B O 1
ATOM 2981 N N . LYS B 1 49 ? -13.352 27.359 -0.668 1 75.25 49 LYS B N 1
ATOM 2982 C CA . LYS B 1 49 ? -13.484 26.016 -1.234 1 75.25 49 LYS B CA 1
ATOM 2983 C C . LYS B 1 49 ? -14.234 25.094 -0.284 1 75.25 49 LYS B C 1
ATOM 2985 O O . LYS B 1 49 ? -14.664 24 -0.675 1 75.25 49 LYS B O 1
ATOM 2990 N N . MET B 1 50 ? -14.32 25.516 0.954 1 77.62 50 MET B N 1
ATOM 2991 C CA . MET B 1 50 ? -15.055 24.719 1.944 1 77.62 50 MET B CA 1
ATOM 2992 C C . MET B 1 50 ? -16.094 25.578 2.652 1 77.62 50 MET B C 1
ATOM 2994 O O . MET B 1 50 ? -15.953 26.797 2.754 1 77.62 50 MET B O 1
ATOM 2998 N N . LYS B 1 51 ? -17.203 24.922 3.006 1 74.81 51 LYS B N 1
ATOM 2999 C CA . LYS B 1 51 ? -18.234 25.625 3.762 1 74.81 51 LYS B CA 1
ATOM 3000 C C . LYS B 1 51 ? -18.156 25.281 5.246 1 74.81 51 LYS B C 1
ATOM 3002 O O . LYS B 1 51 ? -18 24.109 5.613 1 74.81 51 LYS B O 1
ATOM 3007 N N . ALA B 1 52 ? -18.172 26.344 5.914 1 76.81 52 ALA B N 1
ATOM 3008 C CA . ALA B 1 52 ? -18.219 26.141 7.359 1 76.81 52 ALA B CA 1
ATOM 3009 C C . ALA B 1 52 ? -19.516 25.453 7.777 1 76.81 52 ALA B C 1
ATOM 3011 O O . ALA B 1 52 ? -20.578 25.766 7.25 1 76.81 52 ALA B O 1
ATOM 3012 N N . THR B 1 53 ? -19.422 24.5 8.664 1 80.31 53 THR B N 1
ATOM 3013 C CA . THR B 1 53 ? -20.609 23.75 9.094 1 80.31 53 THR B CA 1
ATOM 3014 C C . THR B 1 53 ? -21.141 24.281 10.422 1 80.31 53 THR B C 1
ATOM 3016 O O . THR B 1 53 ? -21.984 23.656 11.055 1 80.31 53 THR B O 1
ATOM 3019 N N . TYR B 1 54 ? -20.578 25.359 10.906 1 84.88 54 TYR B N 1
ATOM 3020 C CA . TYR B 1 54 ? -20.969 25.969 12.18 1 84.88 54 TYR B CA 1
ATOM 3021 C C . TYR B 1 54 ? -20.844 27.484 12.117 1 84.88 54 TYR B C 1
ATOM 3023 O O . TYR B 1 54 ? -20.25 28.031 11.188 1 84.88 54 TYR B O 1
ATOM 3031 N N . SER B 1 55 ? -21.594 28.125 13.031 1 88.81 55 SER B N 1
ATOM 3032 C CA . SER B 1 55 ? -21.562 29.578 13.125 1 88.81 55 SER B CA 1
ATOM 3033 C C . SER B 1 55 ? -21.609 30.031 14.578 1 88.81 55 SER B C 1
ATOM 3035 O O . SER B 1 55 ? -22.297 29.422 15.406 1 88.81 55 SER B O 1
ATOM 3037 N N . PRO B 1 56 ? -20.875 31.156 14.789 1 92.69 56 PRO B N 1
ATOM 3038 C CA . PRO B 1 56 ? -19.875 31.875 13.984 1 92.69 56 PRO B CA 1
ATOM 3039 C C . PRO B 1 56 ? -18.625 31.031 13.727 1 92.69 56 PRO B C 1
ATOM 3041 O O . PRO B 1 56 ? -18.156 30.328 14.633 1 92.69 56 PRO B O 1
ATOM 3044 N N . CYS B 1 57 ? -18.109 31.172 12.539 1 94.75 57 CYS B N 1
ATOM 3045 C CA . CYS B 1 57 ? -16.969 30.359 12.133 1 94.75 57 CYS B CA 1
ATOM 3046 C C . CYS B 1 57 ? -15.648 31 12.555 1 94.75 57 CYS B C 1
ATOM 3048 O O . CYS B 1 57 ? -15.328 32.094 12.117 1 94.75 57 CYS B O 1
ATOM 3050 N N . VAL B 1 58 ? -14.938 30.359 13.445 1 97.38 58 VAL B N 1
ATOM 3051 C CA . VAL B 1 58 ? -13.594 30.734 13.859 1 97.38 58 VAL B CA 1
ATOM 3052 C C . VAL B 1 58 ? -12.578 29.719 13.359 1 97.38 58 VAL B C 1
ATOM 3054 O O . VAL B 1 58 ? -12.43 28.641 13.953 1 97.38 58 VAL B O 1
ATOM 3057 N N . PRO B 1 59 ? -11.758 30.031 12.32 1 97.75 59 PRO B N 1
ATOM 3058 C CA . PRO B 1 59 ? -10.812 29.062 11.75 1 97.75 59 PRO B CA 1
ATOM 3059 C C . PRO B 1 59 ? -9.57 28.875 12.617 1 97.75 59 PRO B C 1
ATOM 3061 O O . PRO B 1 59 ? -9.492 29.438 13.711 1 97.75 59 PRO B O 1
ATOM 3064 N N . GLY B 1 60 ? -8.625 28.078 12.102 1 98.31 60 GLY B N 1
ATOM 3065 C CA . GLY B 1 60 ? -7.375 27.797 12.781 1 98.31 60 GLY B CA 1
ATOM 3066 C C . GLY B 1 60 ? -7.348 26.422 13.414 1 98.31 60 GLY B C 1
ATOM 3067 O O . GLY B 1 60 ? -8.141 26.125 14.32 1 98.31 60 GLY B O 1
ATOM 3068 N N . HIS B 1 61 ? -6.395 25.547 12.961 1 98.5 61 HIS B N 1
ATOM 3069 C CA . HIS B 1 61 ? -6.406 24.203 13.492 1 98.5 61 HIS B CA 1
ATOM 3070 C C . HIS B 1 61 ? -5.039 23.797 14.039 1 98.5 61 HIS B C 1
ATOM 3072 O O . HIS B 1 61 ? -4.859 22.688 14.531 1 98.5 61 HIS B O 1
ATOM 3078 N N . GLU B 1 62 ? -4.059 24.656 14 1 98.81 62 GLU B N 1
ATOM 3079 C CA . GLU B 1 62 ? -2.752 24.422 14.609 1 98.81 62 GLU B CA 1
ATOM 3080 C C . GLU B 1 62 ? -2.607 25.219 15.906 1 98.81 62 GLU B C 1
ATOM 3082 O O . GLU B 1 62 ? -2.035 26.312 15.906 1 98.81 62 GLU B O 1
ATOM 3087 N N . THR B 1 63 ? -3.037 24.594 17.016 1 98.88 63 THR B N 1
ATOM 3088 C CA . THR B 1 63 ? -3.203 25.422 18.203 1 98.88 63 THR B CA 1
ATOM 3089 C C . THR B 1 63 ? -2.43 24.828 19.375 1 98.88 63 THR B C 1
ATOM 3091 O O . THR B 1 63 ? -2.416 23.609 19.562 1 98.88 63 THR B O 1
ATOM 3094 N N . SER B 1 64 ? -1.773 25.641 20.125 1 98.94 64 SER B N 1
ATOM 3095 C CA . SER B 1 64 ? -1.231 25.344 21.438 1 98.94 64 SER B CA 1
ATOM 3096 C C . SER B 1 64 ? -1.588 26.422 22.453 1 98.94 64 SER B C 1
ATOM 3098 O O . SER B 1 64 ? -1.961 27.531 22.078 1 98.94 64 SER B O 1
ATOM 3100 N N . GLY B 1 65 ? -1.558 26.094 23.703 1 98.88 65 GLY B N 1
ATOM 3101 C CA . GLY B 1 65 ? -1.913 27.062 24.734 1 98.88 65 GLY B CA 1
ATOM 3102 C C . GLY B 1 65 ? -1.884 26.469 26.125 1 98.88 65 GLY B C 1
ATOM 3103 O O . GLY B 1 65 ? -1.132 25.531 26.406 1 98.88 65 GLY B O 1
ATOM 3104 N N . VAL B 1 66 ? -2.654 27.156 26.969 1 98.94 66 VAL B N 1
ATOM 3105 C CA . VAL B 1 66 ? -2.682 26.781 28.391 1 98.94 66 VAL B CA 1
ATOM 3106 C C . VAL B 1 66 ? -4.117 26.5 28.828 1 98.94 66 VAL B C 1
ATOM 3108 O O . VAL B 1 66 ? -5.027 27.266 28.516 1 98.94 66 VAL B O 1
ATOM 3111 N N . VAL B 1 67 ? -4.246 25.406 29.547 1 98.94 67 VAL B N 1
ATOM 3112 C CA . VAL B 1 67 ? -5.57 25.062 30.062 1 98.94 67 VAL B CA 1
ATOM 3113 C C . VAL B 1 67 ? -6.043 26.156 31.031 1 98.94 67 VAL B C 1
ATOM 3115 O O . VAL B 1 67 ? -5.371 26.438 32.031 1 98.94 67 VAL B O 1
ATOM 3118 N N . ALA B 1 68 ? -7.188 26.688 30.719 1 98.69 68 ALA B N 1
ATOM 3119 C CA . ALA B 1 68 ? -7.715 27.812 31.5 1 98.69 68 ALA B CA 1
ATOM 3120 C C . ALA B 1 68 ? -8.922 27.375 32.344 1 98.69 68 ALA B C 1
ATOM 3122 O O . ALA B 1 68 ? -9.195 27.953 33.375 1 98.69 68 ALA B O 1
ATOM 3123 N N . GLU B 1 69 ? -9.727 26.5 31.859 1 98.56 69 GLU B N 1
ATOM 3124 C CA . GLU B 1 69 ? -10.898 25.922 32.5 1 98.56 69 GLU B CA 1
ATOM 3125 C C . GLU B 1 69 ? -11.078 24.453 32.125 1 98.56 69 GLU B C 1
ATOM 3127 O O . GLU B 1 69 ? -10.703 24.047 31.031 1 98.56 69 GLU B O 1
ATOM 3132 N N . ILE B 1 70 ? -11.609 23.672 33.062 1 98.31 70 ILE B N 1
ATOM 3133 C CA . ILE B 1 70 ? -11.844 22.266 32.75 1 98.31 70 ILE B CA 1
ATOM 3134 C C . ILE B 1 70 ? -13.273 21.875 33.125 1 98.31 70 ILE B C 1
ATOM 3136 O O . ILE B 1 70 ? -13.805 22.375 34.125 1 98.31 70 ILE B O 1
ATOM 3140 N N . GLY B 1 71 ? -13.859 21.094 32.281 1 98 71 GLY B N 1
ATOM 3141 C CA . GLY B 1 71 ? -15.148 20.531 32.625 1 98 71 GLY B CA 1
ATOM 3142 C C . GLY B 1 71 ? -15.078 19.516 33.75 1 98 71 GLY B C 1
ATOM 3143 O O . GLY B 1 71 ? -14.008 18.969 34.031 1 98 71 GLY B O 1
ATOM 3144 N N . ASP B 1 72 ? -16.266 19.156 34.281 1 97.31 72 ASP B N 1
ATOM 3145 C CA . ASP B 1 72 ? -16.344 18.359 35.5 1 97.31 72 ASP B CA 1
ATOM 3146 C C . ASP B 1 72 ? -15.922 16.922 35.25 1 97.31 72 ASP B C 1
ATOM 3148 O O . ASP B 1 72 ? -15.578 16.188 36.188 1 97.31 72 ASP B O 1
ATOM 3152 N N . GLN B 1 73 ? -15.875 16.516 34.031 1 98.12 73 GLN B N 1
ATOM 3153 C CA . GLN B 1 73 ? -15.57 15.117 33.719 1 98.12 73 GLN B CA 1
ATOM 3154 C C . GLN B 1 73 ? -14.172 14.969 33.125 1 98.12 73 GLN B C 1
ATOM 3156 O O . GLN B 1 73 ? -13.766 13.875 32.75 1 98.12 73 GLN B O 1
ATOM 3161 N N . VAL B 1 74 ? -13.492 16.047 33 1 98.19 74 VAL B N 1
ATOM 3162 C CA . VAL B 1 74 ? -12.117 16.031 32.531 1 98.19 74 VAL B CA 1
ATOM 3163 C C . VAL B 1 74 ? -11.211 15.438 33.594 1 98.19 74 VAL B C 1
ATOM 3165 O O . VAL B 1 74 ? -11.273 15.844 34.781 1 98.19 74 VAL B O 1
ATOM 3168 N N . THR B 1 75 ? -10.352 14.453 33.281 1 97.88 75 THR B N 1
ATOM 3169 C CA . THR B 1 75 ? -9.539 13.781 34.281 1 97.88 75 THR B CA 1
ATOM 3170 C C . THR B 1 75 ? -8.062 13.82 33.875 1 97.88 75 THR B C 1
ATOM 3172 O O . THR B 1 75 ? -7.191 13.594 34.719 1 97.88 75 THR B O 1
ATOM 3175 N N . LYS B 1 76 ? -7.711 14.109 32.719 1 97.75 76 LYS B N 1
ATOM 3176 C CA . LYS B 1 76 ? -6.352 13.922 32.219 1 97.75 76 LYS B CA 1
ATOM 3177 C C . LYS B 1 76 ? -5.562 15.227 32.281 1 97.75 76 LYS B C 1
ATOM 3179 O O . LYS B 1 76 ? -4.34 15.227 32.094 1 97.75 76 LYS B O 1
ATOM 3184 N N . PHE B 1 77 ? -6.215 16.328 32.469 1 98.56 77 PHE B N 1
ATOM 3185 C CA . PHE B 1 77 ? -5.574 17.641 32.438 1 98.56 77 PHE B CA 1
ATOM 3186 C C . PHE B 1 77 ? -5.984 18.484 33.625 1 98.56 77 PHE B C 1
ATOM 3188 O O . PHE B 1 77 ? -7.023 18.234 34.25 1 98.56 77 PHE B O 1
ATOM 3195 N N . LYS B 1 78 ? -5.191 19.453 33.938 1 98.31 78 LYS B N 1
ATOM 3196 C CA . LYS B 1 78 ? -5.484 20.406 35.031 1 98.31 78 LYS B CA 1
ATOM 3197 C C . LYS B 1 78 ? -5.207 21.828 34.562 1 98.31 78 LYS B C 1
ATOM 3199 O O . LYS B 1 78 ? -4.562 22.062 33.562 1 98.31 78 LYS B O 1
ATOM 3204 N N . LEU B 1 79 ? -5.68 22.734 35.406 1 98.56 79 LEU B N 1
ATOM 3205 C CA . LEU B 1 79 ? -5.449 24.156 35.156 1 98.56 79 LEU B CA 1
ATOM 3206 C C . LEU B 1 79 ? -3.957 24.453 35.062 1 98.56 79 LEU B C 1
ATOM 3208 O O . LEU B 1 79 ? -3.172 23.953 35.875 1 98.56 79 LEU B O 1
ATOM 3212 N N . GLY B 1 80 ? -3.576 25.172 34 1 98.75 80 GLY B N 1
ATOM 3213 C CA . GLY B 1 80 ? -2.188 25.594 33.875 1 98.75 80 GLY B CA 1
ATOM 3214 C C . GLY B 1 80 ? -1.368 24.672 33 1 98.75 80 GLY B C 1
ATOM 3215 O O . GLY B 1 80 ? -0.267 25.031 32.562 1 98.75 80 GLY B O 1
ATOM 3216 N N . ASP B 1 81 ? -1.881 23.5 32.719 1 98.88 81 ASP B N 1
ATOM 3217 C CA . ASP B 1 81 ? -1.171 22.594 31.812 1 98.88 81 ASP B CA 1
ATOM 3218 C C . ASP B 1 81 ? -0.936 23.25 30.453 1 98.88 81 ASP B C 1
ATOM 3220 O O . ASP B 1 81 ? -1.832 23.891 29.906 1 98.88 81 ASP B O 1
ATOM 3224 N N . ARG B 1 82 ? 0.308 23.156 29.891 1 98.94 82 ARG B N 1
ATOM 3225 C CA . ARG B 1 82 ? 0.601 23.484 28.5 1 98.94 82 ARG B CA 1
ATOM 3226 C C . ARG B 1 82 ? 0.143 22.375 27.562 1 98.94 82 ARG B C 1
ATOM 3228 O O . ARG B 1 82 ? 0.422 21.203 27.797 1 98.94 82 ARG B O 1
ATOM 3235 N N . VAL B 1 83 ? -0.585 22.766 26.484 1 98.94 83 VAL B N 1
ATOM 3236 C CA . VAL B 1 83 ? -1.137 21.688 25.641 1 98.94 83 VAL B CA 1
ATOM 3237 C C . VAL B 1 83 ? -1.016 22.078 24.172 1 98.94 83 VAL B C 1
ATOM 3239 O O . VAL B 1 83 ? -0.895 23.25 23.844 1 98.94 83 VAL B O 1
ATOM 3242 N N . VAL B 1 84 ? -0.875 21.141 23.344 1 98.81 84 VAL B N 1
ATOM 3243 C CA . VAL B 1 84 ? -1.145 21.234 21.906 1 98.81 84 VAL B CA 1
ATOM 3244 C C . VAL B 1 84 ? -2.467 20.547 21.594 1 98.81 84 VAL B C 1
ATOM 3246 O O . VAL B 1 84 ? -2.795 19.516 22.188 1 98.81 84 VAL B O 1
ATOM 3249 N N . VAL B 1 85 ? -3.275 21.125 20.734 1 98.69 85 VAL B N 1
ATOM 3250 C CA . VAL B 1 85 ? -4.582 20.609 20.359 1 98.69 85 VAL B CA 1
ATOM 3251 C C . VAL B 1 85 ? -4.484 19.922 19 1 98.69 85 VAL B C 1
ATOM 3253 O O . VAL B 1 85 ? -4.145 20.547 18 1 98.69 85 VAL B O 1
ATOM 3256 N N . SER B 1 86 ? -4.785 18.609 18.953 1 98.5 86 SER B N 1
ATOM 3257 C CA . SER B 1 86 ? -4.809 17.906 17.672 1 98.5 86 SER B CA 1
ATOM 3258 C C . SER B 1 86 ? -5.75 18.594 16.688 1 98.5 86 SER B C 1
ATOM 3260 O O . SER B 1 86 ? -6.824 19.062 17.078 1 98.5 86 SER B O 1
ATOM 3262 N N . ALA B 1 87 ? -5.398 18.578 15.445 1 98.31 87 ALA B N 1
ATOM 3263 C CA . ALA B 1 87 ? -6.207 19.234 14.414 1 98.31 87 ALA B CA 1
ATOM 3264 C C . ALA B 1 87 ? -7.438 18.391 14.078 1 98.31 87 ALA B C 1
ATOM 3266 O O . ALA B 1 87 ? -8.531 18.938 13.891 1 98.31 87 ALA B O 1
ATOM 3267 N N . GLY B 1 88 ? -7.199 17.062 13.938 1 97.56 88 GLY B N 1
ATOM 3268 C CA . GLY B 1 88 ? -8.266 16.172 13.492 1 97.56 88 GLY B CA 1
ATOM 3269 C C . GLY B 1 88 ? -9.258 15.828 14.594 1 97.56 88 GLY B C 1
ATOM 3270 O O . GLY B 1 88 ? -8.867 15.672 15.75 1 97.56 88 GLY B O 1
ATOM 3271 N N . THR B 1 89 ? -10.57 15.719 14.211 1 97 89 THR B N 1
ATOM 3272 C CA . THR B 1 89 ? -11.609 15.258 15.117 1 97 89 THR B CA 1
ATOM 3273 C C . THR B 1 89 ? -12.266 13.984 14.578 1 97 89 THR B C 1
ATOM 3275 O O . THR B 1 89 ? -12.125 13.664 13.398 1 97 89 THR B O 1
ATOM 3278 N N . SER B 1 90 ? -12.906 13.227 15.438 1 97.69 90 SER B N 1
ATOM 3279 C CA . SER B 1 90 ? -13.492 11.938 15.078 1 97.69 90 SER B CA 1
ATOM 3280 C C . SER B 1 90 ? -14.68 11.609 15.977 1 97.69 90 SER B C 1
ATOM 3282 O O . SER B 1 90 ? -14.984 12.352 16.922 1 97.69 90 SER B O 1
ATOM 3284 N N . CYS B 1 91 ? -15.375 10.5 15.742 1 97.44 91 CYS B N 1
ATOM 3285 C CA . CYS B 1 91 ? -16.578 10.148 16.5 1 97.44 91 CYS B CA 1
ATOM 3286 C C . CYS B 1 91 ? -16.203 9.547 17.844 1 97.44 91 CYS B C 1
ATOM 3288 O O . CYS B 1 91 ? -17 9.602 18.781 1 97.44 91 CYS B O 1
ATOM 3290 N N . GLY B 1 92 ? -15.148 8.891 17.969 1 96.94 92 GLY B N 1
ATOM 3291 C CA . GLY B 1 92 ? -14.656 8.344 19.219 1 96.94 92 GLY B CA 1
ATOM 3292 C C . GLY B 1 92 ? -15.234 6.98 19.547 1 96.94 92 GLY B C 1
ATOM 3293 O O . GLY B 1 92 ? -14.852 6.363 20.547 1 96.94 92 GLY B O 1
ATOM 3294 N N . LYS B 1 93 ? -16.094 6.512 18.656 1 97.44 93 LYS B N 1
ATOM 3295 C CA . LYS B 1 93 ? -16.797 5.305 19.078 1 97.44 93 LYS B CA 1
ATOM 3296 C C . LYS B 1 93 ? -16.781 4.25 17.969 1 97.44 93 LYS B C 1
ATOM 3298 O O . LYS B 1 93 ? -17.125 3.092 18.203 1 97.44 93 LYS B O 1
ATOM 3303 N N . CYS B 1 94 ? -16.469 4.586 16.734 1 97.06 94 CYS B N 1
ATOM 3304 C CA . CYS B 1 94 ? -16.453 3.602 15.656 1 97.06 94 CYS B CA 1
ATOM 3305 C C . CYS B 1 94 ? -15.25 2.676 15.773 1 97.06 94 CYS B C 1
ATOM 3307 O O . CYS B 1 94 ? -14.375 2.893 16.625 1 97.06 94 CYS B O 1
ATOM 3309 N N . LYS B 1 95 ? -15.156 1.677 14.906 1 95.19 95 LYS B N 1
ATOM 3310 C CA . LYS B 1 95 ? -14.102 0.673 14.984 1 95.19 95 LYS B CA 1
ATOM 3311 C C . LYS B 1 95 ? -12.727 1.306 14.781 1 95.19 95 LYS B C 1
ATOM 3313 O O . LYS B 1 95 ? -11.758 0.903 15.43 1 95.19 95 LYS B O 1
ATOM 3318 N N . HIS B 1 96 ? -12.609 2.273 13.961 1 97 96 HIS B N 1
ATOM 3319 C CA . HIS B 1 96 ? -11.344 2.941 13.695 1 97 96 HIS B CA 1
ATOM 3320 C C . HIS B 1 96 ? -10.898 3.775 14.891 1 97 96 HIS B C 1
ATOM 3322 O O . HIS B 1 96 ? -9.734 3.734 15.281 1 97 96 HIS B O 1
ATOM 3328 N N . CYS B 1 97 ? -11.805 4.484 15.453 1 97.44 97 CYS B N 1
ATOM 3329 C CA . CYS B 1 97 ? -11.492 5.32 16.609 1 97.44 97 CYS B CA 1
ATOM 3330 C C . CYS B 1 97 ? -11.047 4.469 17.781 1 97.44 97 CYS B C 1
ATOM 3332 O O . CYS B 1 97 ? -10.07 4.793 18.453 1 97.44 97 CYS B O 1
ATOM 3334 N N . LEU B 1 98 ? -11.773 3.404 17.953 1 96.38 98 LEU B N 1
ATOM 3335 C CA . LEU B 1 98 ? -11.469 2.529 19.078 1 96.38 98 LEU B CA 1
ATOM 3336 C C . LEU B 1 98 ? -10.125 1.832 18.875 1 96.38 98 LEU B C 1
ATOM 3338 O O . LEU B 1 98 ? -9.461 1.458 19.844 1 96.38 98 LEU B O 1
ATOM 3342 N N . ALA B 1 99 ? -9.695 1.725 17.641 1 94.69 99 ALA B N 1
ATOM 3343 C CA . ALA B 1 99 ? -8.414 1.096 17.312 1 94.69 99 ALA B CA 1
ATOM 3344 C C . ALA B 1 99 ? -7.293 2.127 17.281 1 94.69 99 ALA B C 1
ATOM 3346 O O . ALA B 1 99 ? -6.156 1.801 16.938 1 94.69 99 ALA B O 1
ATOM 3347 N N . GLY B 1 100 ? -7.582 3.355 17.594 1 94.31 100 GLY B N 1
ATOM 3348 C CA . GLY B 1 100 ? -6.582 4.41 17.609 1 94.31 100 GLY B CA 1
ATOM 3349 C C . GLY B 1 100 ? -6.281 4.949 16.219 1 94.31 100 GLY B C 1
ATOM 3350 O O . GLY B 1 100 ? -5.258 5.605 16.016 1 94.31 100 GLY B O 1
ATOM 3351 N N . ARG B 1 101 ? -7.105 4.582 15.203 1 95.56 101 ARG B N 1
ATOM 3352 C CA . ARG B 1 101 ? -6.953 5.047 13.828 1 95.56 101 ARG B CA 1
ATOM 3353 C C . ARG B 1 101 ? -8.031 6.066 13.477 1 95.56 101 ARG B C 1
ATOM 3355 O O . ARG B 1 101 ? -8.727 5.914 12.469 1 95.56 101 ARG B O 1
ATOM 3362 N N . GLU B 1 102 ? -8.078 7.148 14.227 1 97.44 102 GLU B N 1
ATOM 3363 C CA . GLU B 1 102 ? -9.156 8.133 14.148 1 97.44 102 GLU B CA 1
ATOM 3364 C C . GLU B 1 102 ? -9.18 8.82 12.789 1 97.44 102 GLU B C 1
ATOM 3366 O O . GLU B 1 102 ? -10.227 9.297 12.352 1 97.44 102 GLU B O 1
ATOM 3371 N N . ASN B 1 103 ? -7.996 8.844 12.141 1 97.75 103 ASN B N 1
ATOM 3372 C CA . ASN B 1 103 ? -7.93 9.5 10.836 1 97.75 103 ASN B CA 1
ATOM 3373 C C . ASN B 1 103 ? -8.648 8.688 9.766 1 97.75 103 ASN B C 1
ATOM 3375 O O . ASN B 1 103 ? -8.812 9.148 8.633 1 97.75 103 ASN B O 1
ATOM 3379 N N . LEU B 1 104 ? -9.164 7.5 10.094 1 98.19 104 LEU B N 1
ATOM 3380 C CA . LEU B 1 104 ? -9.977 6.691 9.195 1 98.19 104 LEU B CA 1
ATOM 3381 C C . LEU B 1 104 ? -11.453 6.785 9.562 1 98.19 104 LEU B C 1
ATOM 3383 O O . LEU B 1 104 ? -12.297 6.129 8.953 1 98.19 104 LEU B O 1
ATOM 3387 N N . CYS B 1 105 ? -11.82 7.605 10.586 1 98.06 105 CYS B N 1
ATOM 3388 C CA . CYS B 1 105 ? -13.203 7.781 11 1 98.06 105 CYS B CA 1
ATOM 3389 C C . CYS B 1 105 ? -14.047 8.344 9.867 1 98.06 105 CYS B C 1
ATOM 3391 O O . CYS B 1 105 ? -13.633 9.281 9.188 1 98.06 105 CYS B O 1
ATOM 3393 N N . GLU B 1 106 ? -15.211 7.809 9.641 1 95.94 106 GLU B N 1
ATOM 3394 C CA . GLU B 1 106 ? -16.109 8.312 8.617 1 95.94 106 GLU B CA 1
ATOM 3395 C C . GLU B 1 106 ? -16.609 9.711 8.961 1 95.94 106 GLU B C 1
ATOM 3397 O O . GLU B 1 106 ? -17.031 10.469 8.086 1 95.94 106 GLU B O 1
ATOM 3402 N N . ASN B 1 107 ? -16.547 10.039 10.219 1 96.44 107 ASN B N 1
ATOM 3403 C CA . ASN B 1 107 ? -16.984 11.352 10.695 1 96.44 107 ASN B CA 1
ATOM 3404 C C . ASN B 1 107 ? -15.797 12.25 11.008 1 96.44 107 ASN B C 1
ATOM 3406 O O . ASN B 1 107 ? -15.867 13.086 11.914 1 96.44 107 ASN B O 1
ATOM 3410 N N . ILE B 1 108 ? -14.773 12.023 10.367 1 95.81 108 ILE B N 1
ATOM 3411 C CA . ILE B 1 108 ? -13.555 12.797 10.609 1 95.81 108 ILE B CA 1
ATOM 3412 C C . ILE B 1 108 ? -13.82 14.273 10.32 1 95.81 108 ILE B C 1
ATOM 3414 O O . ILE B 1 108 ? -14.57 14.609 9.406 1 95.81 108 ILE B O 1
ATOM 3418 N N . GLY B 1 109 ? -13.352 15.117 11.164 1 95 109 GLY B N 1
ATOM 3419 C CA . GLY B 1 109 ? -13.375 16.562 10.984 1 95 109 GLY B CA 1
ATOM 3420 C C . GLY B 1 109 ? -12.055 17.219 11.32 1 95 109 GLY B C 1
ATOM 3421 O O . GLY B 1 109 ? -11.055 16.547 11.555 1 95 109 GLY B O 1
ATOM 3422 N N . VAL B 1 110 ? -12.016 18.516 11.195 1 96.19 110 VAL B N 1
ATOM 3423 C CA . VAL B 1 110 ? -10.844 19.312 11.531 1 96.19 110 VAL B CA 1
ATOM 3424 C C . VAL B 1 110 ? -11.266 20.516 12.375 1 96.19 110 VAL B C 1
ATOM 3426 O O . VAL B 1 110 ? -12.211 21.234 12.023 1 96.19 110 VAL B O 1
ATOM 3429 N N . ILE B 1 111 ? -10.594 20.719 13.453 1 96.44 111 ILE B N 1
ATOM 3430 C CA . ILE B 1 111 ? -10.781 21.922 14.242 1 96.44 111 ILE B CA 1
ATOM 3431 C C . ILE B 1 111 ? -10.586 23.156 13.359 1 96.44 111 ILE B C 1
ATOM 3433 O O . ILE B 1 111 ? -9.664 23.203 12.539 1 96.44 111 ILE B O 1
ATOM 3437 N N . GLY B 1 112 ? -11.445 24.125 13.539 1 96 112 GLY B N 1
ATOM 3438 C CA . GLY B 1 112 ? -11.359 25.312 12.695 1 96 112 GLY B CA 1
ATOM 3439 C C . GLY B 1 112 ? -12.234 25.219 11.453 1 96 112 GLY B C 1
ATOM 3440 O O . GLY B 1 112 ? -12.594 26.25 10.859 1 96 112 GLY B O 1
ATOM 3441 N N . PHE B 1 113 ? -12.508 23.969 11.023 1 94.31 113 PHE B N 1
ATOM 3442 C CA . PHE B 1 113 ? -13.359 23.75 9.859 1 94.31 113 PHE B CA 1
ATOM 3443 C C . PHE B 1 113 ? -14.742 23.266 10.273 1 94.31 113 PHE B C 1
ATOM 3445 O O . PHE B 1 113 ? -15.75 23.75 9.758 1 94.31 113 PHE B O 1
ATOM 3452 N N . ASN B 1 114 ? -14.773 22.312 11.266 1 92.69 114 ASN B N 1
ATOM 3453 C CA . ASN B 1 114 ? -16.031 21.703 11.688 1 92.69 114 ASN B CA 1
ATOM 3454 C C . ASN B 1 114 ? -16.422 22.156 13.094 1 92.69 114 ASN B C 1
ATOM 3456 O O . ASN B 1 114 ? -17.547 21.922 13.531 1 92.69 114 ASN B O 1
ATOM 3460 N N . GLN B 1 115 ? -15.602 22.781 13.734 1 92.62 115 GLN B N 1
ATOM 3461 C CA . GLN B 1 115 ? -15.82 23.406 15.039 1 92.62 115 GLN B CA 1
ATOM 3462 C C . GLN B 1 115 ? -14.922 24.625 15.211 1 92.62 115 GLN B C 1
ATOM 3464 O O . GLN B 1 115 ? -14.047 24.891 14.383 1 92.62 115 GLN B O 1
ATOM 3469 N N . ARG B 1 116 ? -15.125 25.391 16.266 1 95.12 116 ARG B N 1
ATOM 3470 C CA . ARG B 1 116 ? -14.359 26.609 16.469 1 95.12 116 ARG B CA 1
ATOM 3471 C C . ARG B 1 116 ? -12.875 26.312 16.641 1 95.12 116 ARG B C 1
ATOM 3473 O O . ARG B 1 116 ? -12.516 25.359 17.344 1 95.12 116 ARG B O 1
ATOM 3480 N N . GLY B 1 117 ? -12.086 27.203 15.992 1 97.5 117 GLY B N 1
ATOM 3481 C CA . GLY B 1 117 ? -10.656 26.953 15.969 1 97.5 117 GLY B CA 1
ATOM 3482 C C . GLY B 1 117 ? -9.852 27.938 16.797 1 97.5 117 GLY B C 1
ATOM 3483 O O . GLY B 1 117 ? -10.375 28.531 17.75 1 97.5 117 GLY B O 1
ATOM 3484 N N . GLY B 1 118 ? -8.57 28.016 16.484 1 98.38 118 GLY B N 1
ATOM 3485 C CA . GLY B 1 118 ? -7.598 28.641 17.375 1 98.38 118 GLY B CA 1
ATOM 3486 C C . GLY B 1 118 ? -7.312 30.094 17 1 98.38 118 GLY B C 1
ATOM 3487 O O . GLY B 1 118 ? -6.539 30.766 17.688 1 98.38 118 GLY B O 1
ATOM 3488 N N . PHE B 1 119 ? -7.906 30.641 15.914 1 98.62 119 PHE B N 1
ATOM 3489 C CA . PHE B 1 119 ? -7.766 32.062 15.664 1 98.62 119 PHE B CA 1
ATOM 3490 C C . PHE B 1 119 ? -8.648 32.875 16.609 1 98.62 119 PHE B C 1
ATOM 3492 O O . PHE B 1 119 ? -9.516 33.625 16.172 1 98.62 119 PHE B O 1
ATOM 3499 N N . ALA B 1 120 ? -8.406 32.719 17.875 1 98.5 120 ALA B N 1
ATOM 3500 C CA . ALA B 1 120 ? -9.18 33.312 18.969 1 98.5 120 ALA B CA 1
ATOM 3501 C C . ALA B 1 120 ? -8.391 33.281 20.281 1 98.5 120 ALA B C 1
ATOM 3503 O O . ALA B 1 120 ? -7.359 32.625 20.375 1 98.5 120 ALA B O 1
ATOM 3504 N N . GLU B 1 121 ? -8.859 34.062 21.25 1 98.56 121 GLU B N 1
ATOM 3505 C CA . GLU B 1 121 ? -8.203 34.094 22.547 1 98.56 121 GLU B CA 1
ATOM 3506 C C . GLU B 1 121 ? -8.312 32.75 23.266 1 98.56 121 GLU B C 1
ATOM 3508 O O . GLU B 1 121 ? -7.414 32.375 24.016 1 98.56 121 GLU B O 1
ATOM 3513 N N . PHE B 1 122 ? -9.469 32.094 23.047 1 98.44 122 PHE B N 1
ATOM 3514 C CA . PHE B 1 122 ? -9.727 30.797 23.688 1 98.44 122 PHE B CA 1
ATOM 3515 C C . PHE B 1 122 ? -10.297 29.797 22.688 1 98.44 122 PHE B C 1
ATOM 3517 O O . PHE B 1 122 ? -10.945 30.188 21.719 1 98.44 122 PHE B O 1
ATOM 3524 N N . ILE B 1 123 ? -10.047 28.578 22.938 1 97.94 123 ILE B N 1
ATOM 3525 C CA . ILE B 1 123 ? -10.703 27.484 22.219 1 97.94 123 ILE B CA 1
ATOM 3526 C C . ILE B 1 123 ? -11.25 26.469 23.219 1 97.94 123 ILE B C 1
ATOM 3528 O O . ILE B 1 123 ? -10.641 26.219 24.266 1 97.94 123 ILE B O 1
ATOM 3532 N N . GLN B 1 124 ? -12.438 25.969 22.984 1 97.62 124 GLN B N 1
ATOM 3533 C CA . GLN B 1 124 ? -13.031 24.875 23.75 1 97.62 124 GLN B CA 1
ATOM 3534 C C . GLN B 1 124 ? -13.086 23.594 22.922 1 97.62 124 GLN B C 1
ATOM 3536 O O . GLN B 1 124 ? -13.562 23.609 21.781 1 97.62 124 GLN B O 1
ATOM 3541 N N . THR B 1 125 ? -12.531 22.531 23.438 1 97.44 125 THR B N 1
ATOM 3542 C CA . THR B 1 125 ? -12.562 21.266 22.734 1 97.44 125 THR B CA 1
ATOM 3543 C C . THR B 1 125 ? -12.516 20.094 23.703 1 97.44 125 THR B C 1
ATOM 3545 O O . THR B 1 125 ? -12.359 20.297 24.906 1 97.44 125 THR B O 1
ATOM 3548 N N . GLU B 1 126 ? -12.734 18.891 23.203 1 97.75 126 GLU B N 1
ATOM 3549 C CA . GLU B 1 126 ? -12.734 17.703 24.031 1 97.75 126 GLU B CA 1
ATOM 3550 C C . GLU B 1 126 ? -11.328 17.375 24.531 1 97.75 126 GLU B C 1
ATOM 3552 O O . GLU B 1 126 ? -10.352 17.547 23.797 1 97.75 126 GLU B O 1
ATOM 3557 N N . GLU B 1 127 ? -11.234 16.844 25.75 1 97.56 127 GLU B N 1
ATOM 3558 C CA . GLU B 1 127 ? -9.953 16.531 26.359 1 97.56 127 GLU B CA 1
ATOM 3559 C C . GLU B 1 127 ? -9.156 15.531 25.516 1 97.56 127 GLU B C 1
ATOM 3561 O O . GLU B 1 127 ? -7.926 15.547 25.531 1 97.56 127 GLU B O 1
ATOM 3566 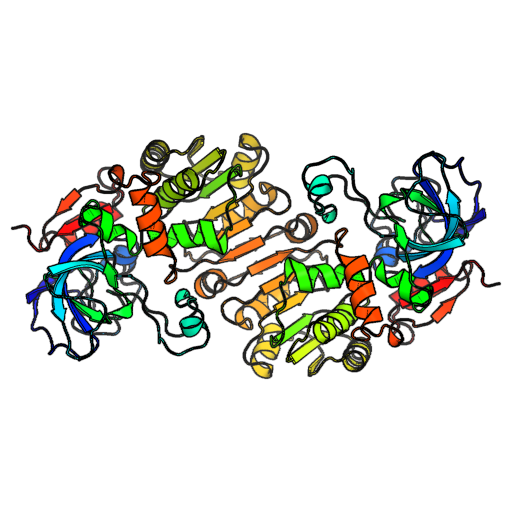N N . ARG B 1 128 ? -9.859 14.664 24.672 1 96.62 128 ARG B N 1
ATOM 3567 C CA . ARG B 1 128 ? -9.195 13.609 23.922 1 96.62 128 ARG B CA 1
ATOM 3568 C C . ARG B 1 128 ? -8.359 14.18 22.781 1 96.62 128 ARG B C 1
ATOM 3570 O O . ARG B 1 128 ? -7.535 13.477 22.188 1 96.62 128 ARG B O 1
ATOM 3577 N N . TYR B 1 129 ? -8.508 15.461 22.484 1 97.94 129 TYR B N 1
ATOM 3578 C CA . TYR B 1 129 ? -7.746 16.078 21.406 1 97.94 129 TYR B CA 1
ATOM 3579 C C . TYR B 1 129 ? -6.535 16.828 21.953 1 97.94 129 TYR B C 1
ATOM 3581 O O . TYR B 1 129 ? -5.742 17.375 21.203 1 97.94 129 TYR B O 1
ATOM 3589 N N . LEU B 1 130 ? -6.359 16.797 23.25 1 98.62 130 LEU B N 1
ATOM 3590 C CA . LEU B 1 130 ? -5.262 17.531 23.875 1 98.62 130 LEU B CA 1
ATOM 3591 C C . LEU B 1 130 ? -4.074 16.609 24.125 1 98.62 130 LEU B C 1
ATOM 3593 O O . LEU B 1 130 ? -4.254 15.43 24.422 1 98.62 130 LEU B O 1
ATOM 3597 N N . HIS B 1 131 ? -2.895 17.172 24.016 1 98.81 131 HIS B N 1
ATOM 3598 C CA . HIS B 1 131 ? -1.628 16.562 24.422 1 98.81 131 HIS B CA 1
ATOM 3599 C C . HIS B 1 131 ? -0.804 17.516 25.281 1 98.81 131 HIS B C 1
ATOM 3601 O O . HIS B 1 131 ? -0.711 18.703 24.984 1 98.81 131 HIS B O 1
ATOM 3607 N N . LEU B 1 132 ? -0.266 16.969 26.328 1 98.81 132 LEU B N 1
ATOM 3608 C CA . LEU B 1 132 ? 0.617 17.797 27.141 1 98.81 132 LEU B CA 1
ATOM 3609 C C . LEU B 1 132 ? 1.814 18.266 26.328 1 98.81 132 LEU B C 1
ATOM 3611 O O . LEU B 1 132 ? 2.416 17.5 25.578 1 98.81 132 LEU B O 1
ATOM 3615 N N . LEU B 1 133 ? 2.109 19.484 26.422 1 98.81 133 LEU B N 1
ATOM 3616 C CA . LEU B 1 133 ? 3.244 20.109 25.75 1 98.81 133 LEU B CA 1
ATOM 3617 C C . LEU B 1 133 ? 4.379 20.375 26.734 1 98.81 133 LEU B C 1
ATOM 3619 O O . LEU B 1 133 ? 4.238 21.203 27.641 1 98.81 133 LEU B O 1
ATOM 3623 N N . PRO B 1 134 ? 5.438 19.703 26.578 1 98.75 134 PRO B N 1
ATOM 3624 C CA . PRO B 1 134 ? 6.566 19.922 27.484 1 98.75 134 PRO B CA 1
ATOM 3625 C C . PRO B 1 134 ? 7.031 21.375 27.5 1 98.75 134 PRO B C 1
ATOM 3627 O O . PRO B 1 134 ? 6.965 22.062 26.469 1 98.75 134 PRO B O 1
ATOM 3630 N N . GLU B 1 135 ? 7.629 21.766 28.578 1 98.19 135 GLU B N 1
ATOM 3631 C CA . GLU B 1 135 ? 8.047 23.156 28.797 1 98.19 135 GLU B CA 1
ATOM 3632 C C . GLU B 1 135 ? 9.133 23.562 27.812 1 98.19 135 GLU B C 1
ATOM 3634 O O . GLU B 1 135 ? 9.211 24.734 27.406 1 98.19 135 GLU B O 1
ATOM 3639 N N . GLU B 1 136 ? 9.883 22.641 27.406 1 97.5 136 GLU B N 1
ATOM 3640 C CA . GLU B 1 136 ? 11.023 22.953 26.547 1 97.5 136 GLU B CA 1
ATOM 3641 C C . GLU B 1 136 ? 10.586 23.266 25.125 1 97.5 136 GLU B C 1
ATOM 3643 O O . GLU B 1 136 ? 11.359 23.828 24.344 1 97.5 136 GLU B O 1
ATOM 3648 N N . ILE B 1 137 ? 9.391 22.922 24.766 1 98.69 137 ILE B N 1
ATOM 3649 C CA . ILE B 1 137 ? 8.891 23.219 23.422 1 98.69 137 ILE B CA 1
ATOM 3650 C C . ILE B 1 137 ? 8.109 24.531 23.453 1 98.69 137 ILE B C 1
ATOM 3652 O O . ILE B 1 137 ? 7.07 24.625 24.094 1 98.69 137 ILE B O 1
ATOM 3656 N N . PRO B 1 138 ? 8.594 25.516 22.734 1 98.81 138 PRO B N 1
ATOM 3657 C CA . PRO B 1 138 ? 7.848 26.781 22.672 1 98.81 138 PRO B CA 1
ATOM 3658 C C . PRO B 1 138 ? 6.441 26.609 22.109 1 98.81 138 PRO B C 1
ATOM 3660 O O . PRO B 1 138 ? 6.215 25.734 21.25 1 98.81 138 PRO B O 1
ATOM 3663 N N . PHE B 1 139 ? 5.484 27.422 22.531 1 98.88 139 PHE B N 1
ATOM 3664 C CA . PHE B 1 139 ? 4.094 27.312 22.109 1 98.88 139 PHE B CA 1
ATOM 3665 C C . PHE B 1 139 ? 3.986 27.375 20.594 1 98.88 139 PHE B C 1
ATOM 3667 O O . PHE B 1 139 ? 3.191 26.656 19.984 1 98.88 139 PHE B O 1
ATOM 3674 N N . ALA B 1 140 ? 4.801 28.281 19.953 1 98.88 140 ALA B N 1
ATOM 3675 C CA . ALA B 1 140 ? 4.746 28.422 18.5 1 98.88 140 ALA B CA 1
ATOM 3676 C C . ALA B 1 140 ? 5.117 27.125 17.797 1 98.88 140 ALA B C 1
ATOM 3678 O O . ALA B 1 140 ? 4.422 26.688 16.875 1 98.88 140 ALA B O 1
ATOM 3679 N N . GLU B 1 141 ? 6.188 26.484 18.234 1 98.81 141 GLU B N 1
ATOM 3680 C CA . GLU B 1 141 ? 6.602 25.203 17.672 1 98.81 141 GLU B CA 1
ATOM 3681 C C . GLU B 1 141 ? 5.621 24.094 18.047 1 98.81 141 GLU B C 1
ATOM 3683 O O . GLU B 1 141 ? 5.34 23.203 17.234 1 98.81 141 GLU B O 1
ATOM 3688 N N . GLY B 1 142 ? 5.086 24.172 19.25 1 98.81 142 GLY B N 1
ATOM 3689 C CA . GLY B 1 142 ? 4.07 23.219 19.672 1 98.81 142 GLY B CA 1
ATOM 3690 C C . GLY B 1 142 ? 2.812 23.266 18.828 1 98.81 142 GLY B C 1
ATOM 3691 O O . GLY B 1 142 ? 2.24 22.219 18.5 1 98.81 142 GLY B O 1
ATOM 3692 N N . ALA B 1 143 ? 2.416 24.469 18.469 1 98.88 143 ALA B N 1
ATOM 3693 C CA . ALA B 1 143 ? 1.188 24.656 17.703 1 98.88 143 ALA B CA 1
ATOM 3694 C C . ALA B 1 143 ? 1.25 23.922 16.359 1 98.88 143 ALA B C 1
ATOM 3696 O O . ALA B 1 143 ? 0.281 23.266 15.969 1 98.88 143 ALA B O 1
ATOM 3697 N N . ILE B 1 144 ? 2.436 23.953 15.742 1 98.75 144 ILE B N 1
ATOM 3698 C CA . ILE B 1 144 ? 2.498 23.422 14.391 1 98.75 144 ILE B CA 1
ATOM 3699 C C . ILE B 1 144 ? 2.641 21.891 14.43 1 98.75 144 ILE B C 1
ATOM 3701 O O . ILE B 1 144 ? 2.49 21.219 13.414 1 98.75 144 ILE B O 1
ATOM 3705 N N . LEU B 1 145 ? 2.854 21.25 15.633 1 98.88 145 LEU B N 1
ATOM 3706 C CA . LEU B 1 145 ? 2.793 19.797 15.758 1 98.88 145 LEU B CA 1
ATOM 3707 C C . LEU B 1 145 ? 1.404 19.281 15.398 1 98.88 145 LEU B C 1
ATOM 3709 O O . LEU B 1 145 ? 1.253 18.125 15.008 1 98.88 145 LEU B O 1
ATOM 3713 N N . ALA B 1 146 ? 0.401 20.078 15.508 1 98.75 146 ALA B N 1
ATOM 3714 C CA . ALA B 1 146 ? -1.001 19.672 15.406 1 98.75 146 ALA B CA 1
ATOM 3715 C C . ALA B 1 146 ? -1.334 19.203 13.992 1 98.75 146 ALA B C 1
ATOM 3717 O O . ALA B 1 146 ? -2.176 18.312 13.812 1 98.75 146 ALA B O 1
ATOM 3718 N N . ASP B 1 147 ? -0.688 19.797 13.008 1 98.56 147 ASP B N 1
ATOM 3719 C CA . ASP B 1 147 ? -1.005 19.438 11.633 1 98.56 147 ASP B CA 1
ATOM 3720 C C . ASP B 1 147 ? 0.234 19.516 10.742 1 98.56 147 ASP B C 1
ATOM 3722 O O . ASP B 1 147 ? 0.667 18.516 10.18 1 98.56 147 ASP B O 1
ATOM 3726 N N . ALA B 1 148 ? 0.958 20.625 10.711 1 98.75 148 ALA B N 1
ATOM 3727 C CA . ALA B 1 148 ? 2.09 20.875 9.82 1 98.75 148 ALA B CA 1
ATOM 3728 C C . ALA B 1 148 ? 3.139 19.766 9.945 1 98.75 148 ALA B C 1
ATOM 3730 O O . ALA B 1 148 ? 3.818 19.438 8.977 1 98.75 148 ALA B O 1
ATOM 3731 N N . VAL B 1 149 ? 3.258 19.234 11.148 1 98.88 149 VAL B N 1
ATOM 3732 C CA . VAL B 1 149 ? 4.316 18.266 11.406 1 98.88 149 VAL B CA 1
ATOM 3733 C C . VAL B 1 149 ? 3.715 16.875 11.531 1 98.88 149 VAL B C 1
ATOM 3735 O O . VAL B 1 149 ? 4.258 15.898 10.992 1 98.88 149 VAL B O 1
ATOM 3738 N N . SER B 1 150 ? 2.516 16.75 12.133 1 98.88 150 SER B N 1
ATOM 3739 C CA . SER B 1 150 ? 1.938 15.438 12.383 1 98.88 150 SER B CA 1
ATOM 3740 C C . SER B 1 150 ? 1.411 14.805 11.102 1 98.88 150 SER B C 1
ATOM 3742 O O . SER B 1 150 ? 1.47 13.586 10.938 1 98.88 150 SER B O 1
ATOM 3744 N N . THR B 1 151 ? 0.897 15.625 10.18 1 98.81 151 THR B N 1
ATOM 3745 C CA . THR B 1 151 ? 0.372 15.109 8.922 1 98.81 151 THR B CA 1
ATOM 3746 C C . THR B 1 151 ? 1.477 14.438 8.109 1 98.81 151 THR B C 1
ATOM 3748 O O . THR B 1 151 ? 1.366 13.266 7.742 1 98.81 151 THR B O 1
ATOM 3751 N N . PRO B 1 152 ? 2.619 15.125 7.883 1 98.94 152 PRO B N 1
ATOM 3752 C CA . PRO B 1 152 ? 3.684 14.43 7.152 1 98.94 152 PRO B CA 1
ATOM 3753 C C . PRO B 1 152 ? 4.32 13.305 7.961 1 98.94 152 PRO B C 1
ATOM 3755 O O . PRO B 1 152 ? 4.801 12.328 7.391 1 98.94 152 PRO B O 1
ATOM 3758 N N . TYR B 1 153 ? 4.32 13.43 9.297 1 98.94 153 TYR B N 1
ATOM 3759 C CA . TYR B 1 153 ? 4.844 12.344 10.117 1 98.94 153 TYR B CA 1
ATOM 3760 C C . TYR B 1 153 ? 4.059 11.062 9.883 1 98.94 153 TYR B C 1
ATOM 3762 O O . TYR B 1 153 ? 4.648 9.992 9.695 1 98.94 153 TYR B O 1
ATOM 3770 N N . HIS B 1 154 ? 2.77 11.195 9.906 1 98.94 154 HIS B N 1
ATOM 3771 C CA . HIS B 1 154 ? 1.924 10.031 9.664 1 98.94 154 HIS B CA 1
ATOM 3772 C C . HIS B 1 154 ? 2.182 9.445 8.281 1 98.94 154 HIS B C 1
ATOM 3774 O O . HIS B 1 154 ? 2.27 8.219 8.133 1 98.94 154 HIS B O 1
ATOM 3780 N N . ALA B 1 155 ? 2.301 10.266 7.277 1 98.94 155 ALA B N 1
ATOM 3781 C CA . ALA B 1 155 ? 2.539 9.828 5.902 1 98.94 155 ALA B CA 1
ATOM 3782 C C . ALA B 1 155 ? 3.85 9.055 5.793 1 98.94 155 ALA B C 1
ATOM 3784 O O . ALA B 1 155 ? 3.9 7.996 5.168 1 98.94 155 ALA B O 1
ATOM 3785 N N . ILE B 1 156 ? 4.883 9.539 6.434 1 98.94 156 ILE B N 1
ATOM 3786 C CA . ILE B 1 156 ? 6.223 8.984 6.266 1 98.94 156 ILE B CA 1
ATOM 3787 C C . ILE B 1 156 ? 6.387 7.75 7.145 1 98.94 156 ILE B C 1
ATOM 3789 O O . ILE B 1 156 ? 6.832 6.699 6.676 1 98.94 156 ILE B O 1
ATOM 3793 N N . LYS B 1 157 ? 5.988 7.84 8.367 1 98.81 157 LYS B N 1
ATOM 3794 C CA . LYS B 1 157 ? 6.254 6.777 9.336 1 98.81 157 LYS B CA 1
ATOM 3795 C C . LYS B 1 157 ? 5.277 5.617 9.172 1 98.81 157 LYS B C 1
ATOM 3797 O O . LYS B 1 157 ? 5.691 4.457 9.109 1 98.81 157 LYS B O 1
ATOM 3802 N N . TYR B 1 158 ? 4.012 5.898 9.07 1 98.5 158 TYR B N 1
ATOM 3803 C CA . TYR B 1 158 ? 3.023 4.832 9.164 1 98.5 158 TYR B CA 1
ATOM 3804 C C . TYR B 1 158 ? 2.541 4.41 7.781 1 98.5 158 TYR B C 1
ATOM 3806 O O . TYR B 1 158 ? 2.418 3.219 7.492 1 98.5 158 TYR B O 1
ATOM 3814 N N . GLN B 1 159 ? 2.227 5.359 6.883 1 98.69 159 GLN B N 1
ATOM 3815 C CA . GLN B 1 159 ? 1.796 4.992 5.539 1 98.69 159 GLN B CA 1
ATOM 3816 C C . GLN B 1 159 ? 2.986 4.605 4.668 1 98.69 159 GLN B C 1
ATOM 3818 O O . GLN B 1 159 ? 2.906 3.658 3.881 1 98.69 159 GLN B O 1
ATOM 3823 N N . GLY B 1 160 ? 4.078 5.379 4.805 1 98.81 160 GLY B N 1
ATOM 3824 C CA . GLY B 1 160 ? 5.277 5.137 4.016 1 98.81 160 GLY B CA 1
ATOM 3825 C C . GLY B 1 160 ? 6.184 4.078 4.617 1 98.81 160 GLY B C 1
ATOM 3826 O O . GLY B 1 160 ? 6.984 3.463 3.91 1 98.81 160 GLY B O 1
ATOM 3827 N N . GLU B 1 161 ? 6.141 3.92 5.973 1 98.69 161 GLU B N 1
ATOM 3828 C CA . GLU B 1 161 ? 6.934 2.934 6.695 1 98.69 161 GLU B CA 1
ATOM 3829 C C . GLU B 1 161 ? 8.43 3.125 6.434 1 98.69 161 GLU B C 1
ATOM 3831 O O . GLU B 1 161 ? 9.141 2.16 6.16 1 98.69 161 GLU B O 1
ATOM 3836 N N . LEU B 1 162 ? 8.859 4.332 6.5 1 98.75 162 LEU B N 1
ATOM 3837 C CA . LEU B 1 162 ? 10.266 4.645 6.262 1 98.75 162 LEU B CA 1
ATOM 3838 C C . LEU B 1 162 ? 11.164 3.869 7.219 1 98.75 162 LEU B C 1
ATOM 3840 O O . LEU B 1 162 ? 10.883 3.801 8.422 1 98.75 162 LEU B O 1
ATOM 3844 N N . LYS B 1 163 ? 12.195 3.268 6.691 1 98.06 163 LYS B N 1
ATOM 3845 C CA . LYS B 1 163 ? 13.25 2.633 7.48 1 98.06 163 LYS B CA 1
ATOM 3846 C C . LYS B 1 163 ? 14.555 3.422 7.391 1 98.06 163 LYS B C 1
ATOM 3848 O O . LYS B 1 163 ? 14.859 4.016 6.355 1 98.06 163 LYS B O 1
ATOM 3853 N N . ALA B 1 164 ? 15.25 3.418 8.539 1 98.31 164 ALA B N 1
ATOM 3854 C CA . ALA B 1 164 ? 16.562 4.051 8.523 1 98.31 164 ALA B CA 1
ATOM 3855 C C . ALA B 1 164 ? 17.422 3.512 7.387 1 98.31 164 ALA B C 1
ATOM 3857 O O . ALA B 1 164 ? 17.422 2.307 7.121 1 98.31 164 ALA B O 1
ATOM 3858 N N . GLY B 1 165 ? 18.125 4.398 6.68 1 98.31 165 GLY B N 1
ATOM 3859 C CA . GLY B 1 165 ? 19.016 3.998 5.605 1 98.31 165 GLY B CA 1
ATOM 3860 C C . GLY B 1 165 ? 18.375 4.066 4.234 1 98.31 165 GLY B C 1
ATOM 3861 O O . GLY B 1 165 ? 19.047 3.941 3.215 1 98.31 165 GLY B O 1
ATOM 3862 N N . GLU B 1 166 ? 17.078 4.34 4.129 1 98.62 166 GLU B N 1
ATOM 3863 C CA . GLU B 1 166 ? 16.375 4.379 2.854 1 98.62 166 GLU B CA 1
ATOM 3864 C C . GLU B 1 166 ? 16.453 5.766 2.221 1 98.62 166 GLU B C 1
ATOM 3866 O O . GLU B 1 166 ? 16.656 6.758 2.916 1 98.62 166 GLU B O 1
ATOM 3871 N N . SER B 1 167 ? 16.328 5.809 0.945 1 98.75 167 SER B N 1
ATOM 3872 C CA . SER B 1 167 ? 16.219 7.066 0.214 1 98.75 167 SER B CA 1
ATOM 3873 C C . SER B 1 167 ? 14.766 7.559 0.169 1 98.75 167 SER B C 1
ATOM 3875 O O . SER B 1 167 ? 13.844 6.754 0.057 1 98.75 167 SER B O 1
ATOM 3877 N N . VAL B 1 168 ? 14.617 8.875 0.262 1 98.88 168 VAL B N 1
ATOM 3878 C CA . VAL B 1 168 ? 13.289 9.477 0.294 1 98.88 168 VAL B CA 1
ATOM 3879 C C . VAL B 1 168 ? 13.219 10.633 -0.695 1 98.88 168 VAL B C 1
ATOM 3881 O O . VAL B 1 168 ? 14.141 11.445 -0.776 1 98.88 168 VAL B O 1
ATOM 3884 N N . ALA B 1 169 ? 12.188 10.641 -1.511 1 98.94 169 ALA B N 1
ATOM 3885 C CA . ALA B 1 169 ? 11.859 11.797 -2.34 1 98.94 169 ALA B CA 1
ATOM 3886 C C . ALA B 1 169 ? 10.609 12.5 -1.832 1 98.94 169 ALA B C 1
ATOM 3888 O O . ALA B 1 169 ? 9.586 11.859 -1.572 1 98.94 169 ALA B O 1
ATOM 3889 N N . ILE B 1 170 ? 10.711 13.766 -1.657 1 98.94 170 ILE B N 1
ATOM 3890 C CA . ILE B 1 170 ? 9.594 14.602 -1.236 1 98.94 170 ILE B CA 1
ATOM 3891 C C . ILE B 1 170 ? 9.227 15.57 -2.355 1 98.94 170 ILE B C 1
ATOM 3893 O O . ILE B 1 170 ? 10.008 16.453 -2.703 1 98.94 170 ILE B O 1
ATOM 3897 N N . ILE B 1 171 ? 8.039 15.367 -2.914 1 98.81 171 ILE B N 1
ATOM 3898 C CA . ILE B 1 171 ? 7.562 16.266 -3.959 1 98.81 171 ILE B CA 1
ATOM 3899 C C . ILE B 1 171 ? 6.629 17.312 -3.352 1 98.81 171 ILE B C 1
ATOM 3901 O O . ILE B 1 171 ? 5.559 16.969 -2.84 1 98.81 171 ILE B O 1
ATOM 3905 N N . GLY B 1 172 ? 6.957 18.562 -3.52 1 98.56 172 GLY B N 1
ATOM 3906 C CA . GLY B 1 172 ? 6.262 19.625 -2.828 1 98.56 172 GLY B CA 1
ATOM 3907 C C . GLY B 1 172 ? 6.824 19.906 -1.449 1 98.56 172 GLY B C 1
ATOM 3908 O O . GLY B 1 172 ? 6.574 19.156 -0.504 1 98.56 172 GLY B O 1
ATOM 3909 N N . CYS B 1 173 ? 7.527 21.016 -1.382 1 98.31 173 CYS B N 1
ATOM 3910 C CA . CYS B 1 173 ? 8.188 21.359 -0.128 1 98.31 173 CYS B CA 1
ATOM 3911 C C . CYS B 1 173 ? 7.586 22.625 0.467 1 98.31 173 CYS B C 1
ATOM 3913 O O . CYS B 1 173 ? 8.312 23.531 0.897 1 98.31 173 CYS B O 1
ATOM 3915 N N . GLY B 1 174 ? 6.262 22.672 0.358 1 96.44 174 GLY B N 1
ATOM 3916 C CA . GLY B 1 174 ? 5.551 23.719 1.066 1 96.44 174 GLY B CA 1
ATOM 3917 C C . GLY B 1 174 ? 5.426 23.469 2.555 1 96.44 174 GLY B C 1
ATOM 3918 O O . GLY B 1 174 ? 6.344 22.922 3.174 1 96.44 174 GLY B O 1
ATOM 3919 N N . GLY B 1 175 ? 4.336 23.938 3.16 1 95.62 175 GLY B N 1
ATOM 3920 C CA . GLY B 1 175 ? 4.148 23.875 4.602 1 95.62 175 GLY B CA 1
ATOM 3921 C C . GLY B 1 175 ? 4.234 22.469 5.152 1 95.62 175 GLY B C 1
ATOM 3922 O O . GLY B 1 175 ? 4.801 22.25 6.223 1 95.62 175 GLY B O 1
ATOM 3923 N N . LEU B 1 176 ? 3.693 21.484 4.457 1 98.25 176 LEU B N 1
ATOM 3924 C CA . LEU B 1 176 ? 3.758 20.094 4.906 1 98.25 176 LEU B CA 1
ATOM 3925 C C . LEU B 1 176 ? 5.059 19.438 4.457 1 98.25 176 LEU B C 1
ATOM 3927 O O . LEU B 1 176 ? 5.746 18.812 5.258 1 98.25 176 LEU B O 1
ATOM 3931 N N . GLY B 1 177 ? 5.418 19.672 3.246 1 98.69 177 GLY B N 1
ATOM 3932 C CA . GLY B 1 177 ? 6.551 19 2.637 1 98.69 177 GLY B CA 1
ATOM 3933 C C . GLY B 1 177 ? 7.875 19.328 3.303 1 98.69 177 GLY B C 1
ATOM 3934 O O . GLY B 1 177 ? 8.758 18.469 3.395 1 98.69 177 GLY B O 1
ATOM 3935 N N . ILE B 1 178 ? 8.062 20.562 3.76 1 98.25 178 ILE B N 1
ATOM 3936 C CA . ILE B 1 178 ? 9.305 20.938 4.418 1 98.25 178 ILE B CA 1
ATOM 3937 C C . ILE B 1 178 ? 9.461 20.156 5.715 1 98.25 178 ILE B C 1
ATOM 3939 O O . ILE B 1 178 ? 10.578 19.766 6.078 1 98.25 178 ILE B O 1
ATOM 3943 N N . HIS B 1 179 ? 8.367 19.938 6.375 1 98.81 179 HIS B N 1
ATOM 3944 C CA . HIS B 1 179 ? 8.438 19.172 7.609 1 98.81 179 HIS B CA 1
ATOM 3945 C C . HIS B 1 179 ? 8.602 17.672 7.312 1 98.81 179 HIS B C 1
ATOM 3947 O O . HIS B 1 179 ? 9.188 16.953 8.109 1 98.81 179 HIS B O 1
ATOM 3953 N N . ALA B 1 180 ? 8.102 17.234 6.141 1 98.94 180 ALA B N 1
ATOM 3954 C CA . ALA B 1 180 ? 8.398 15.875 5.707 1 98.94 180 ALA B CA 1
ATOM 3955 C C . ALA B 1 180 ? 9.906 15.656 5.582 1 98.94 180 ALA B C 1
ATOM 3957 O O . ALA B 1 180 ? 10.414 14.594 5.938 1 98.94 180 ALA B O 1
ATOM 3958 N N . VAL B 1 181 ? 10.609 16.672 5.078 1 98.88 181 VAL B N 1
ATOM 3959 C CA . VAL B 1 181 ? 12.062 16.594 4.98 1 98.88 181 VAL B CA 1
ATOM 3960 C C . VAL B 1 181 ? 12.672 16.453 6.371 1 98.88 181 VAL B C 1
ATOM 3962 O O . VAL B 1 181 ? 13.484 15.555 6.609 1 98.88 181 VAL B O 1
ATOM 3965 N N . ALA B 1 182 ? 12.25 17.281 7.293 1 98.75 182 ALA B N 1
ATOM 3966 C CA . ALA B 1 182 ? 12.758 17.234 8.664 1 98.75 182 ALA B CA 1
ATOM 3967 C C . ALA B 1 182 ? 12.5 15.883 9.305 1 98.75 182 ALA B C 1
ATOM 3969 O O . ALA B 1 182 ? 13.375 15.328 9.977 1 98.75 182 ALA B O 1
ATOM 3970 N N . ILE B 1 183 ? 11.312 15.359 9.102 1 98.88 183 ILE B N 1
ATOM 3971 C CA . ILE B 1 183 ? 10.898 14.086 9.68 1 98.88 183 ILE B CA 1
ATOM 3972 C C . ILE B 1 183 ? 11.727 12.953 9.078 1 98.88 183 ILE B C 1
ATOM 3974 O O . ILE B 1 183 ? 12.203 12.07 9.797 1 98.88 183 ILE B O 1
ATOM 3978 N N . ALA B 1 184 ? 11.852 12.961 7.73 1 98.88 184 ALA B N 1
ATOM 3979 C CA . ALA B 1 184 ? 12.656 11.938 7.074 1 98.88 184 ALA B CA 1
ATOM 3980 C C . ALA B 1 184 ? 14.07 11.906 7.648 1 98.88 184 ALA B C 1
ATOM 3982 O O . ALA B 1 184 ? 14.617 10.836 7.918 1 98.88 184 ALA B O 1
ATOM 3983 N N . LYS B 1 185 ? 14.633 13.086 7.836 1 98.62 185 LYS B N 1
ATOM 3984 C CA . LYS B 1 185 ? 15.961 13.188 8.43 1 98.62 185 LYS B CA 1
ATOM 3985 C C . LYS B 1 185 ? 15.969 12.617 9.852 1 98.62 185 LYS B C 1
ATOM 3987 O O . LYS B 1 185 ? 16.859 11.836 10.203 1 98.62 185 LYS B O 1
ATOM 3992 N N . ALA B 1 186 ? 15.031 12.992 10.594 1 98.56 186 ALA B N 1
ATOM 3993 C CA . ALA B 1 186 ? 14.93 12.57 11.992 1 98.56 186 ALA B CA 1
ATOM 3994 C C . ALA B 1 186 ? 14.797 11.055 12.102 1 98.56 186 ALA B C 1
ATOM 3996 O O . ALA B 1 186 ? 15.281 10.445 13.055 1 98.56 186 ALA B O 1
ATOM 3997 N N . LEU B 1 187 ? 14.156 10.43 11.094 1 98.56 187 LEU B N 1
ATOM 3998 C CA . LEU B 1 187 ? 13.891 8.992 11.133 1 98.56 187 LEU B CA 1
ATOM 3999 C C . LEU B 1 187 ? 15.023 8.211 10.484 1 98.56 187 LEU B C 1
ATOM 4001 O O . LEU B 1 187 ? 14.953 6.98 10.375 1 98.56 187 LEU B O 1
ATOM 4005 N N . GLY B 1 188 ? 16.016 8.859 9.984 1 98.38 188 GLY B N 1
ATOM 4006 C CA . GLY B 1 188 ? 17.25 8.188 9.594 1 98.38 188 GLY B CA 1
ATOM 4007 C C . GLY B 1 188 ? 17.344 7.926 8.109 1 98.38 188 GLY B C 1
ATOM 4008 O O . GLY B 1 188 ? 18.062 7.027 7.672 1 98.38 188 GLY B O 1
ATOM 4009 N N . ALA B 1 189 ? 16.594 8.664 7.27 1 98.62 189 ALA B N 1
ATOM 4010 C CA . ALA B 1 189 ? 16.75 8.531 5.824 1 98.62 189 ALA B CA 1
ATOM 4011 C C . ALA B 1 189 ? 18.203 8.719 5.414 1 98.62 189 ALA B C 1
ATOM 4013 O O . ALA B 1 189 ? 18.891 9.602 5.938 1 98.62 189 ALA B O 1
ATOM 4014 N N . ALA B 1 190 ? 18.672 7.883 4.469 1 98.12 190 ALA B N 1
ATOM 4015 C CA . ALA B 1 190 ? 20.062 7.965 4.02 1 98.12 190 ALA B CA 1
ATOM 4016 C C . ALA B 1 190 ? 20.25 9.125 3.047 1 98.12 190 ALA B C 1
ATOM 4018 O O . ALA B 1 190 ? 21.312 9.766 3.033 1 98.12 190 ALA B O 1
ATOM 4019 N N . LYS B 1 191 ? 19.312 9.352 2.23 1 98.69 191 LYS B N 1
ATOM 4020 C CA . LYS B 1 191 ? 19.344 10.414 1.23 1 98.69 191 LYS B CA 1
ATOM 4021 C C . LYS B 1 191 ? 17.953 10.984 1.002 1 98.69 191 LYS B C 1
ATOM 4023 O O . LYS B 1 191 ? 16.984 10.242 0.837 1 98.69 191 LYS B O 1
ATOM 4028 N N . ILE B 1 192 ? 17.875 12.289 1.041 1 98.94 192 ILE B N 1
ATOM 4029 C CA . ILE B 1 192 ? 16.594 12.969 0.894 1 98.94 192 ILE B CA 1
ATOM 4030 C C . ILE B 1 192 ? 16.625 13.875 -0.338 1 98.94 192 ILE B C 1
ATOM 4032 O O . ILE B 1 192 ? 17.469 14.773 -0.434 1 98.94 192 ILE B O 1
ATOM 4036 N N . TYR B 1 193 ? 15.758 13.641 -1.289 1 98.94 193 TYR B N 1
ATOM 4037 C CA . TYR B 1 193 ? 15.562 14.445 -2.486 1 98.94 193 TYR B CA 1
ATOM 4038 C C . TYR B 1 193 ? 14.352 15.359 -2.336 1 98.94 193 TYR B C 1
ATOM 4040 O O . TYR B 1 193 ? 13.227 14.891 -2.168 1 98.94 193 TYR B O 1
ATOM 4048 N N . ALA B 1 194 ? 14.586 16.656 -2.342 1 98.94 194 ALA B N 1
ATOM 4049 C CA . ALA B 1 194 ? 13.508 17.641 -2.291 1 98.94 194 ALA B CA 1
ATOM 4050 C C . ALA B 1 194 ? 13.195 18.172 -3.684 1 98.94 194 ALA B C 1
ATOM 4052 O O . ALA B 1 194 ? 14.086 18.641 -4.398 1 98.94 194 ALA B O 1
ATOM 4053 N N . ILE B 1 195 ? 11.961 18.078 -4.074 1 98.88 195 ILE B N 1
ATOM 4054 C CA . ILE B 1 195 ? 11.516 18.469 -5.406 1 98.88 195 ILE B CA 1
ATOM 4055 C C . ILE B 1 195 ? 10.445 19.547 -5.293 1 98.88 195 ILE B C 1
ATOM 4057 O O . ILE B 1 195 ? 9.438 19.359 -4.605 1 98.88 195 ILE B O 1
ATOM 4061 N N . ASP B 1 196 ? 10.633 20.656 -5.91 1 98.56 196 ASP B N 1
ATOM 4062 C CA . ASP B 1 196 ? 9.672 21.75 -5.852 1 98.56 196 ASP B CA 1
ATOM 4063 C C . ASP B 1 196 ? 9.844 22.703 -7.035 1 98.56 196 ASP B C 1
ATOM 4065 O O . ASP B 1 196 ? 10.906 22.719 -7.668 1 98.56 196 ASP B O 1
ATOM 4069 N N . ILE B 1 197 ? 8.82 23.391 -7.398 1 97.31 197 ILE B N 1
ATOM 4070 C CA . ILE B 1 197 ? 8.875 24.359 -8.484 1 97.31 197 ILE B CA 1
ATOM 4071 C C . ILE B 1 197 ? 9.461 25.688 -7.973 1 97.31 197 ILE B C 1
ATOM 4073 O O . ILE B 1 197 ? 9.867 26.531 -8.766 1 97.31 197 ILE B O 1
ATOM 4077 N N . ASP B 1 198 ? 9.453 25.906 -6.652 1 97.31 198 ASP B N 1
ATOM 4078 C CA . ASP B 1 198 ? 9.867 27.156 -6.027 1 97.31 198 ASP B CA 1
ATOM 4079 C C . ASP B 1 198 ? 11.242 27.016 -5.383 1 97.31 198 ASP B C 1
ATOM 4081 O O . ASP B 1 198 ? 11.438 26.188 -4.508 1 97.31 198 ASP B O 1
ATOM 4085 N N . SER B 1 199 ? 12.172 27.891 -5.75 1 97.31 199 SER B N 1
ATOM 4086 C CA . SER B 1 199 ? 13.531 27.828 -5.227 1 97.31 199 SER B CA 1
ATOM 4087 C C . SER B 1 199 ? 13.57 28.156 -3.738 1 97.31 199 SER B C 1
ATOM 4089 O O . SER B 1 199 ? 14.398 27.625 -3.002 1 97.31 199 SER B O 1
ATOM 4091 N N . GLY B 1 200 ? 12.727 29.047 -3.307 1 97.19 200 GLY B N 1
ATOM 4092 C CA . GLY B 1 200 ? 12.648 29.359 -1.889 1 97.19 200 GLY B CA 1
ATOM 4093 C C . GLY B 1 200 ? 12.266 28.156 -1.037 1 97.19 200 GLY B C 1
ATOM 4094 O O . GLY B 1 200 ? 12.852 27.938 0.022 1 97.19 200 GLY B O 1
ATOM 4095 N N . SER B 1 201 ? 11.305 27.422 -1.502 1 97.75 201 SER B N 1
ATOM 4096 C CA . SER B 1 201 ? 10.906 26.203 -0.813 1 97.75 201 SER B CA 1
ATOM 4097 C C . SER B 1 201 ? 12.055 25.203 -0.739 1 97.75 201 SER B C 1
ATOM 4099 O O . SER B 1 201 ? 12.234 24.531 0.277 1 97.75 201 SER B O 1
ATOM 4101 N N . LEU B 1 202 ? 12.789 25.109 -1.812 1 98.5 202 LEU B N 1
ATOM 4102 C CA . LEU B 1 202 ? 13.93 24.203 -1.843 1 98.5 202 LEU B CA 1
ATOM 4103 C C . LEU B 1 202 ? 15.016 24.656 -0.871 1 98.5 202 LEU B C 1
ATOM 4105 O O . LEU B 1 202 ? 15.68 23.828 -0.249 1 98.5 202 LEU B O 1
ATOM 4109 N N . GLU B 1 203 ? 15.188 25.953 -0.769 1 97.75 203 GLU B N 1
ATOM 4110 C CA . GLU B 1 203 ? 16.125 26.469 0.217 1 97.75 203 GLU B CA 1
ATOM 4111 C C . GLU B 1 203 ? 15.711 26.094 1.635 1 97.75 203 GLU B C 1
ATOM 4113 O O . GLU B 1 203 ? 16.547 25.719 2.457 1 97.75 203 GLU B O 1
ATOM 4118 N N . ASN B 1 204 ? 14.453 26.25 1.888 1 97.75 204 ASN B N 1
ATOM 4119 C CA . ASN B 1 204 ? 13.93 25.812 3.174 1 97.75 204 ASN B CA 1
ATOM 4120 C C . ASN B 1 204 ? 14.188 24.328 3.398 1 97.75 204 ASN B C 1
ATOM 4122 O O . ASN B 1 204 ? 14.57 23.906 4.496 1 97.75 204 ASN B O 1
ATOM 4126 N N . ALA B 1 205 ? 13.984 23.516 2.365 1 98.5 205 ALA B N 1
ATOM 4127 C CA . ALA B 1 205 ? 14.195 22.062 2.457 1 98.5 205 ALA B CA 1
ATOM 4128 C C . ALA B 1 205 ? 15.656 21.75 2.754 1 98.5 205 ALA B C 1
ATOM 4130 O O . ALA B 1 205 ? 15.953 20.875 3.566 1 98.5 205 ALA B O 1
ATOM 4131 N N . LYS B 1 206 ? 16.547 22.438 2.117 1 98.12 206 LYS B N 1
ATOM 4132 C CA . LYS B 1 206 ? 17.969 22.281 2.367 1 98.12 206 LYS B CA 1
ATOM 4133 C C . LYS B 1 206 ? 18.312 22.547 3.83 1 98.12 206 LYS B C 1
ATOM 4135 O O . LYS B 1 206 ? 19.062 21.781 4.449 1 98.12 206 LYS B O 1
ATOM 4140 N N . ALA B 1 207 ? 17.719 23.547 4.316 1 96.75 207 ALA B N 1
ATOM 4141 C CA . ALA B 1 207 ? 17.969 23.938 5.699 1 96.75 207 ALA B CA 1
ATOM 4142 C C . ALA B 1 207 ? 17.516 22.844 6.668 1 96.75 207 ALA B C 1
ATOM 4144 O O . ALA B 1 207 ? 18.062 22.719 7.77 1 96.75 207 ALA B O 1
ATOM 4145 N N . TYR B 1 208 ? 16.594 22 6.238 1 97.44 208 TYR B N 1
ATOM 4146 C CA . TYR B 1 208 ? 16.062 20.969 7.121 1 97.44 208 TYR B CA 1
ATOM 4147 C C . TYR B 1 208 ? 16.734 19.625 6.828 1 97.44 208 TYR B C 1
ATOM 4149 O O . TYR B 1 208 ? 16.422 18.625 7.48 1 97.44 208 TYR B O 1
ATOM 4157 N N . GLY B 1 209 ? 17.562 19.594 5.816 1 96.75 209 GLY B N 1
ATOM 4158 C CA . GLY B 1 209 ? 18.375 18.406 5.711 1 96.75 209 GLY B CA 1
ATOM 4159 C C . GLY B 1 209 ? 18.234 17.688 4.379 1 96.75 209 GLY B C 1
ATOM 4160 O O . GLY B 1 209 ? 18.719 16.578 4.207 1 96.75 209 GLY B O 1
ATOM 4161 N N . ALA B 1 210 ? 17.562 18.281 3.439 1 98.69 210 ALA B N 1
ATOM 4162 C CA . ALA B 1 210 ? 17.531 17.688 2.105 1 98.69 210 ALA B CA 1
ATOM 4163 C C . ALA B 1 210 ? 18.938 17.578 1.524 1 98.69 210 ALA B C 1
ATOM 4165 O O . ALA B 1 210 ? 19.75 18.5 1.672 1 98.69 210 ALA B O 1
ATOM 4166 N N . ASP B 1 211 ? 19.25 16.469 0.923 1 98.75 211 ASP B N 1
ATOM 4167 C CA . ASP B 1 211 ? 20.578 16.219 0.374 1 98.75 211 ASP B CA 1
ATOM 4168 C C . ASP B 1 211 ? 20.672 16.688 -1.077 1 98.75 211 ASP B C 1
ATOM 4170 O O . ASP B 1 211 ? 21.734 17.109 -1.529 1 98.75 211 ASP B O 1
ATOM 4174 N N . GLU B 1 212 ? 19.641 16.531 -1.81 1 98.69 212 GLU B N 1
ATOM 4175 C CA . GLU B 1 212 ? 19.562 16.891 -3.219 1 98.69 212 GLU B CA 1
ATOM 4176 C C . GLU B 1 212 ? 18.312 17.719 -3.506 1 98.69 212 GLU B C 1
ATOM 4178 O O . GLU B 1 212 ? 17.219 17.375 -3.057 1 98.69 212 GLU B O 1
ATOM 4183 N N . LEU B 1 213 ? 18.547 18.859 -4.113 1 98.69 213 LEU B N 1
ATOM 4184 C CA . LEU B 1 213 ? 17.453 19.734 -4.484 1 98.69 213 LEU B CA 1
ATOM 4185 C C . LEU B 1 213 ? 17.172 19.656 -5.98 1 98.69 213 LEU B C 1
ATOM 4187 O O . LEU B 1 213 ? 18.094 19.719 -6.797 1 98.69 213 LEU B O 1
ATOM 4191 N N . ILE B 1 214 ? 15.961 19.438 -6.328 1 98.62 214 ILE B N 1
ATOM 4192 C CA . ILE B 1 214 ? 15.539 19.375 -7.723 1 98.62 214 ILE B CA 1
ATOM 4193 C C . ILE B 1 214 ? 14.5 20.453 -8.008 1 98.62 214 ILE B C 1
ATOM 4195 O O . ILE B 1 214 ? 13.359 20.359 -7.551 1 98.62 214 ILE B O 1
ATOM 4199 N N . LEU B 1 215 ? 14.859 21.484 -8.734 1 98.56 215 LEU B N 1
ATOM 4200 C CA . LEU B 1 215 ? 13.953 22.531 -9.172 1 98.56 215 LEU B CA 1
ATOM 4201 C C . LEU B 1 215 ? 13.148 22.078 -10.391 1 98.56 215 LEU B C 1
ATOM 4203 O O . LEU B 1 215 ? 13.727 21.75 -11.43 1 98.56 215 LEU B O 1
ATOM 4207 N N . VAL B 1 216 ? 11.867 22 -10.258 1 97.62 216 VAL B N 1
ATOM 4208 C CA . VAL B 1 216 ? 11.008 21.547 -11.352 1 97.62 216 VAL B CA 1
ATOM 4209 C C . VAL B 1 216 ? 10.852 22.656 -12.383 1 97.62 216 VAL B C 1
ATOM 4211 O O . VAL B 1 216 ? 10.5 23.797 -12.039 1 97.62 216 VAL B O 1
ATOM 4214 N N . GLU B 1 217 ? 11.062 22.359 -13.539 1 95.25 217 GLU B N 1
ATOM 4215 C CA . GLU B 1 217 ? 10.906 23.281 -14.664 1 95.25 217 GLU B CA 1
ATOM 4216 C C . GLU B 1 217 ? 9.695 22.906 -15.516 1 95.25 217 GLU B C 1
ATOM 4218 O O . GLU B 1 217 ? 9.133 21.828 -15.367 1 95.25 217 GLU B O 1
ATOM 4223 N N . LYS B 1 218 ? 9.391 23.859 -16.344 1 91.25 218 LYS B N 1
ATOM 4224 C CA . LYS B 1 218 ? 8.266 23.609 -17.25 1 91.25 218 LYS B CA 1
ATOM 4225 C C . LYS B 1 218 ? 8.5 22.359 -18.094 1 91.25 218 LYS B C 1
ATOM 4227 O O . LYS B 1 218 ? 9.602 22.156 -18.609 1 91.25 218 LYS B O 1
ATOM 4232 N N . ASN B 1 219 ? 7.625 21.438 -18.219 1 90.19 219 ASN B N 1
ATOM 4233 C CA . ASN B 1 219 ? 7.605 20.234 -19.047 1 90.19 219 ASN B CA 1
ATOM 4234 C C . ASN B 1 219 ? 8.578 19.172 -18.516 1 90.19 219 ASN B C 1
ATOM 4236 O O . ASN B 1 219 ? 8.867 18.188 -19.203 1 90.19 219 ASN B O 1
ATOM 4240 N N . MET B 1 220 ? 9.125 19.5 -17.375 1 94.56 220 MET B N 1
ATOM 4241 C CA . MET B 1 220 ? 10.047 18.547 -16.781 1 94.56 220 MET B CA 1
ATOM 4242 C C . MET B 1 220 ? 9.305 17.281 -16.359 1 94.56 220 MET B C 1
ATOM 4244 O O . MET B 1 220 ? 8.211 17.344 -15.797 1 94.56 220 MET B O 1
ATOM 4248 N N . GLN B 1 221 ? 9.953 16.109 -16.703 1 96.44 221 GLN B N 1
ATOM 4249 C CA . GLN B 1 221 ? 9.484 14.844 -16.156 1 96.44 221 GLN B CA 1
ATOM 4250 C C . GLN B 1 221 ? 10.195 14.508 -14.852 1 96.44 221 GLN B C 1
ATOM 4252 O O . GLN B 1 221 ? 11.289 13.93 -14.859 1 96.44 221 GLN B O 1
ATOM 4257 N N . VAL B 1 222 ? 9.555 14.766 -13.789 1 97.62 222 VAL B N 1
ATOM 4258 C CA . VAL B 1 222 ? 10.148 14.688 -12.453 1 97.62 222 VAL B CA 1
ATOM 4259 C C . VAL B 1 222 ? 10.688 13.281 -12.211 1 97.62 222 VAL B C 1
ATOM 4261 O O . VAL B 1 222 ? 11.812 13.117 -11.719 1 97.62 222 VAL B O 1
ATOM 4264 N N . GLY B 1 223 ? 9.906 12.281 -12.625 1 97.31 223 GLY B N 1
ATOM 4265 C CA . GLY B 1 223 ? 10.336 10.906 -12.422 1 97.31 223 GLY B CA 1
ATOM 4266 C C . GLY B 1 223 ? 11.625 10.57 -13.141 1 97.31 223 GLY B C 1
ATOM 4267 O O . GLY B 1 223 ? 12.477 9.852 -12.594 1 97.31 223 GLY B O 1
ATOM 4268 N N . LYS B 1 224 ? 11.789 11.008 -14.32 1 97.31 224 LYS B N 1
ATOM 4269 C CA . LYS B 1 224 ? 13.008 10.758 -15.094 1 97.31 224 LYS B CA 1
ATOM 4270 C C . LYS B 1 224 ? 14.227 11.375 -14.414 1 97.31 224 LYS B C 1
ATOM 4272 O O . LYS B 1 224 ? 15.266 10.727 -14.273 1 97.31 224 LYS B O 1
ATOM 4277 N N . VAL B 1 225 ? 14.078 12.633 -14 1 98.12 225 VAL B N 1
ATOM 4278 C CA . VAL B 1 225 ? 15.164 13.344 -13.336 1 98.12 225 VAL B CA 1
ATOM 4279 C C . VAL B 1 225 ? 15.516 12.648 -12.023 1 98.12 225 VAL B C 1
ATOM 4281 O O . VAL B 1 225 ? 16.688 12.445 -11.711 1 98.12 225 VAL B O 1
ATOM 4284 N N . LEU B 1 226 ? 14.477 12.25 -11.312 1 97.94 226 LEU B N 1
ATOM 4285 C CA . LEU B 1 226 ? 14.68 11.555 -10.047 1 97.94 226 LEU B CA 1
ATOM 4286 C C . LEU B 1 226 ? 15.43 10.25 -10.258 1 97.94 226 LEU B C 1
ATOM 4288 O O . LEU B 1 226 ? 16.359 9.93 -9.5 1 97.94 226 LEU B O 1
ATOM 4292 N N . LYS B 1 227 ? 15.031 9.461 -11.242 1 97.94 227 LYS B N 1
ATOM 4293 C CA . LYS B 1 227 ? 15.711 8.203 -11.555 1 97.94 227 LYS B CA 1
ATOM 4294 C C . LYS B 1 227 ? 17.172 8.445 -11.906 1 97.94 227 LYS B C 1
ATOM 4296 O O . LYS B 1 227 ? 18.062 7.719 -11.445 1 97.94 227 LYS B O 1
ATOM 4301 N N . GLU B 1 228 ? 17.438 9.398 -12.703 1 97.88 228 GLU B N 1
ATOM 4302 C CA . GLU B 1 228 ? 18.781 9.711 -13.133 1 97.88 228 GLU B CA 1
ATOM 4303 C C . GLU B 1 228 ? 19.672 10.125 -11.953 1 97.88 228 GLU B C 1
ATOM 4305 O O . GLU B 1 228 ? 20.828 9.711 -11.859 1 97.88 228 GLU B O 1
ATOM 4310 N N . LYS B 1 229 ? 19.156 10.891 -11.047 1 97.62 229 LYS B N 1
ATOM 4311 C CA . LYS B 1 229 ? 19.953 11.453 -9.953 1 97.62 229 LYS B CA 1
ATOM 4312 C C . LYS B 1 229 ? 20.125 10.445 -8.82 1 97.62 229 LYS B C 1
ATOM 4314 O O . LYS B 1 229 ? 21.125 10.469 -8.102 1 97.62 229 LYS B O 1
ATOM 4319 N N . SER B 1 230 ? 19.141 9.555 -8.656 1 97.62 230 SER B N 1
ATOM 4320 C CA . SER B 1 230 ? 19.141 8.742 -7.445 1 97.62 230 SER B CA 1
ATOM 4321 C C . SER B 1 230 ? 19.453 7.281 -7.758 1 97.62 230 SER B C 1
ATOM 4323 O O . SER B 1 230 ? 19.875 6.527 -6.875 1 97.62 230 SER B O 1
ATOM 4325 N N . GLY B 1 231 ? 19.203 6.852 -9.023 1 97.31 231 GLY B N 1
ATOM 4326 C CA . GLY B 1 231 ? 19.266 5.438 -9.359 1 97.31 231 GLY B CA 1
ATOM 4327 C C . GLY B 1 231 ? 18.094 4.637 -8.828 1 97.31 231 GLY B C 1
ATOM 4328 O O . GLY B 1 231 ? 17.953 3.453 -9.148 1 97.31 231 GLY B O 1
ATOM 4329 N N . GLY B 1 232 ? 17.234 5.266 -7.965 1 97.94 232 GLY B N 1
ATOM 4330 C CA . GLY B 1 232 ? 16.078 4.625 -7.371 1 97.94 232 GLY B CA 1
ATOM 4331 C C . GLY B 1 232 ? 15.672 5.238 -6.047 1 97.94 232 GLY B C 1
ATOM 4332 O O . GLY B 1 232 ? 16.516 5.688 -5.273 1 97.94 232 GLY B O 1
ATOM 4333 N N . ILE B 1 233 ? 14.383 5.211 -5.801 1 98.69 233 ILE B N 1
ATOM 4334 C CA . ILE B 1 233 ? 13.836 5.809 -4.59 1 98.69 233 ILE B CA 1
ATOM 4335 C C . ILE B 1 233 ? 13.055 4.758 -3.807 1 98.69 233 ILE B C 1
ATOM 4337 O O . ILE B 1 233 ? 12.25 4.02 -4.379 1 98.69 233 ILE B O 1
ATOM 4341 N N . ASP B 1 234 ? 13.297 4.672 -2.494 1 98.81 234 ASP B N 1
ATOM 4342 C CA . ASP B 1 234 ? 12.578 3.713 -1.659 1 98.81 234 ASP B CA 1
ATOM 4343 C C . ASP B 1 234 ? 11.203 4.25 -1.266 1 98.81 234 ASP B C 1
ATOM 4345 O O . ASP B 1 234 ? 10.219 3.508 -1.27 1 98.81 234 ASP B O 1
ATOM 4349 N N . LEU B 1 235 ? 11.141 5.512 -0.883 1 98.94 235 LEU B N 1
ATOM 4350 C CA . LEU B 1 235 ? 9.898 6.145 -0.458 1 98.94 235 LEU B CA 1
ATOM 4351 C C . LEU B 1 235 ? 9.711 7.492 -1.147 1 98.94 235 LEU B C 1
ATOM 4353 O O . LEU B 1 235 ? 10.633 8.312 -1.172 1 98.94 235 LEU B O 1
ATOM 4357 N N . LEU B 1 236 ? 8.617 7.699 -1.814 1 98.94 236 LEU B N 1
ATOM 4358 C CA . LEU B 1 236 ? 8.234 8.984 -2.396 1 98.94 236 LEU B CA 1
ATOM 4359 C C . LEU B 1 236 ? 6.945 9.5 -1.768 1 98.94 236 LEU B C 1
ATOM 4361 O O . LEU B 1 236 ? 5.949 8.781 -1.698 1 98.94 236 LEU B O 1
ATOM 4365 N N . CYS B 1 237 ? 6.953 10.672 -1.247 1 98.94 237 CYS B N 1
ATOM 4366 C CA . CYS B 1 237 ? 5.762 11.32 -0.703 1 98.94 237 CYS B CA 1
ATOM 4367 C C . CYS B 1 237 ? 5.402 12.562 -1.511 1 98.94 237 CYS B C 1
ATOM 4369 O O . CYS B 1 237 ? 6.246 13.43 -1.734 1 98.94 237 CYS B O 1
ATOM 4371 N N . ASP B 1 238 ? 4.195 12.609 -1.906 1 98.94 238 ASP B N 1
ATOM 4372 C CA . ASP B 1 238 ? 3.725 13.758 -2.68 1 98.94 238 ASP B CA 1
ATOM 4373 C C . ASP B 1 238 ? 2.836 14.664 -1.834 1 98.94 238 ASP B C 1
ATOM 4375 O O . ASP B 1 238 ? 1.83 14.219 -1.28 1 98.94 238 ASP B O 1
ATOM 4379 N N . PHE B 1 239 ? 3.182 15.891 -1.789 1 98.69 239 PHE B N 1
ATOM 4380 C CA . PHE B 1 239 ? 2.416 16.875 -1.034 1 98.69 239 PHE B CA 1
ATOM 4381 C C . PHE B 1 239 ? 1.805 17.922 -1.966 1 98.69 239 PHE B C 1
ATOM 4383 O O . PHE B 1 239 ? 1.326 18.953 -1.5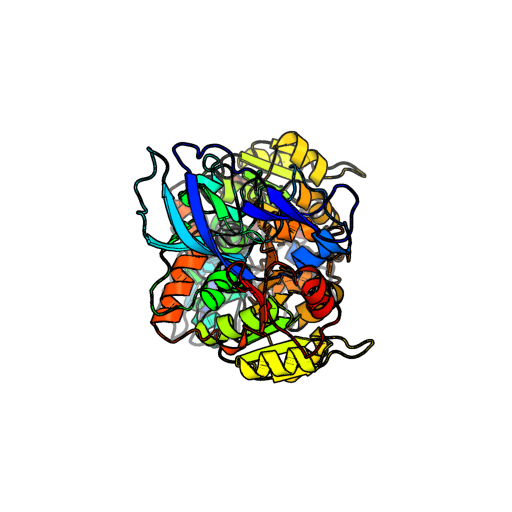13 1 98.69 239 PHE B O 1
ATOM 4390 N N . THR B 1 240 ? 1.776 17.703 -3.287 1 97.44 240 THR B N 1
ATOM 4391 C CA . THR B 1 240 ? 1.336 18.703 -4.238 1 97.44 240 THR B CA 1
ATOM 4392 C C . THR B 1 240 ? -0.055 18.375 -4.773 1 97.44 240 THR B C 1
ATOM 4394 O O . THR B 1 240 ? -0.825 19.281 -5.113 1 97.44 240 THR B O 1
ATOM 4397 N N . GLY B 1 241 ? -0.33 17.109 -4.973 1 97.12 241 GLY B N 1
ATOM 4398 C CA . GLY B 1 241 ? -1.564 16.688 -5.617 1 97.12 241 GLY B CA 1
ATOM 4399 C C . GLY B 1 241 ? -1.499 16.75 -7.129 1 97.12 241 GLY B C 1
ATOM 4400 O O . GLY B 1 241 ? -2.506 16.531 -7.809 1 97.12 241 GLY B O 1
ATOM 4401 N N . TYR B 1 242 ? -0.349 17.094 -7.684 1 97.19 242 TYR B N 1
ATOM 4402 C CA . TYR B 1 242 ? -0.16 17.078 -9.133 1 97.19 242 TYR B CA 1
ATOM 4403 C C . TYR B 1 242 ? 0.25 15.695 -9.617 1 97.19 242 TYR B C 1
ATOM 4405 O O . TYR B 1 242 ? 1.441 15.391 -9.703 1 97.19 242 TYR B O 1
ATOM 4413 N N . MET B 1 243 ? -0.685 14.906 -10.109 1 97.69 243 MET B N 1
ATOM 4414 C CA . MET B 1 243 ? -0.549 13.461 -10.273 1 97.69 243 MET B CA 1
ATOM 4415 C C . MET B 1 243 ? 0.428 13.141 -11.398 1 97.69 243 MET B C 1
ATOM 4417 O O . MET B 1 243 ? 1.094 12.102 -11.367 1 97.69 243 MET B O 1
ATOM 4421 N N . PRO B 1 244 ? 0.617 13.961 -12.43 1 96.69 244 PRO B N 1
ATOM 4422 C CA . PRO B 1 244 ? 1.611 13.648 -13.461 1 96.69 244 PRO B CA 1
ATOM 4423 C C . PRO B 1 244 ? 3.006 13.422 -12.891 1 96.69 244 PRO B C 1
ATOM 4425 O O . PRO B 1 244 ? 3.779 12.625 -13.43 1 96.69 244 PRO B O 1
ATOM 4428 N N . ASN B 1 245 ? 3.342 14.125 -11.781 1 97.06 245 ASN B N 1
ATOM 4429 C CA . ASN B 1 245 ? 4.621 13.867 -11.133 1 97.06 245 ASN B CA 1
ATOM 4430 C C . ASN B 1 245 ? 4.695 12.445 -10.586 1 97.06 245 ASN B C 1
ATOM 4432 O O . ASN B 1 245 ? 5.742 11.797 -10.664 1 97.06 245 ASN B O 1
ATOM 4436 N N . ILE B 1 246 ? 3.6 11.977 -10.047 1 97.62 246 ILE B N 1
ATOM 4437 C CA . ILE B 1 246 ? 3.535 10.617 -9.508 1 97.62 246 ILE B CA 1
ATOM 4438 C C . ILE B 1 246 ? 3.631 9.609 -10.648 1 97.62 246 ILE B C 1
ATOM 4440 O O . ILE B 1 246 ? 4.402 8.648 -10.57 1 97.62 246 ILE B O 1
ATOM 4444 N N . GLU B 1 247 ? 2.877 9.852 -11.672 1 97.69 247 GLU B N 1
ATOM 4445 C CA . GLU B 1 247 ? 2.838 8.969 -12.828 1 97.69 247 GLU B CA 1
ATOM 4446 C C . GLU B 1 247 ? 4.234 8.75 -13.406 1 97.69 247 GLU B C 1
ATOM 4448 O O . GLU B 1 247 ? 4.645 7.613 -13.641 1 97.69 247 GLU B O 1
ATOM 4453 N N . SER B 1 248 ? 4.965 9.812 -13.57 1 97.12 248 SER B N 1
ATOM 4454 C CA . SER B 1 248 ? 6.305 9.719 -14.133 1 97.12 248 SER B CA 1
ATOM 4455 C C . SER B 1 248 ? 7.289 9.125 -13.133 1 97.12 248 SER B C 1
ATOM 4457 O O . SER B 1 248 ? 8.359 8.656 -13.508 1 97.12 248 SER B O 1
ATOM 4459 N N . SER B 1 249 ? 6.973 9.109 -11.844 1 98.06 249 SER B N 1
ATOM 4460 C CA . SER B 1 249 ? 7.922 8.719 -10.805 1 98.06 249 SER B CA 1
ATOM 4461 C C . SER B 1 249 ? 7.836 7.227 -10.508 1 98.06 249 SER B C 1
ATOM 4463 O O . SER B 1 249 ? 8.703 6.672 -9.828 1 98.06 249 SER B O 1
ATOM 4465 N N . VAL B 1 250 ? 6.816 6.535 -11.023 1 98.19 250 VAL B N 1
ATOM 4466 C CA . VAL B 1 250 ? 6.668 5.102 -10.789 1 98.19 250 VAL B CA 1
ATOM 4467 C C . VAL B 1 250 ? 7.926 4.371 -11.25 1 98.19 250 VAL B C 1
ATOM 4469 O O . VAL B 1 250 ? 8.438 3.5 -10.547 1 98.19 250 VAL B O 1
ATOM 4472 N N . ARG B 1 251 ? 8.461 4.754 -12.32 1 95.69 251 ARG B N 1
ATOM 4473 C CA . ARG B 1 251 ? 9.625 4.078 -12.883 1 95.69 251 ARG B CA 1
ATOM 4474 C C . ARG B 1 251 ? 10.891 4.418 -12.102 1 95.69 251 ARG B C 1
ATOM 4476 O O . ARG B 1 251 ? 11.922 3.77 -12.273 1 95.69 251 ARG B O 1
ATOM 4483 N N . ALA B 1 252 ? 10.844 5.488 -11.289 1 98.06 252 ALA B N 1
ATOM 4484 C CA . ALA B 1 252 ? 12 5.898 -10.492 1 98.06 252 ALA B CA 1
ATOM 4485 C C . ALA B 1 252 ? 12.062 5.133 -9.172 1 98.06 252 ALA B C 1
ATOM 4487 O O . ALA B 1 252 ? 13.039 5.23 -8.438 1 98.06 252 ALA B O 1
ATOM 4488 N N . MET B 1 253 ? 11.055 4.352 -8.914 1 98.69 253 MET B N 1
ATOM 4489 C CA . MET B 1 253 ? 10.984 3.67 -7.629 1 98.69 253 MET B CA 1
ATOM 4490 C C . MET B 1 253 ? 11.812 2.395 -7.637 1 98.69 253 MET B C 1
ATOM 4492 O O . MET B 1 253 ? 11.875 1.695 -8.648 1 98.69 253 MET B O 1
ATOM 4496 N N . ASN B 1 254 ? 12.445 2.127 -6.52 1 98.38 254 ASN B N 1
ATOM 4497 C CA . ASN B 1 254 ? 13.062 0.824 -6.301 1 98.38 254 ASN B CA 1
ATOM 4498 C C . ASN B 1 254 ? 12.016 -0.282 -6.184 1 98.38 254 ASN B C 1
ATOM 4500 O O . ASN B 1 254 ? 10.844 -0.008 -5.926 1 98.38 254 ASN B O 1
ATOM 4504 N N . ARG B 1 255 ? 12.414 -1.547 -6.516 1 98.31 255 ARG B N 1
ATOM 4505 C CA . ARG B 1 255 ? 11.547 -2.68 -6.211 1 98.31 255 ARG B CA 1
ATOM 4506 C C . ARG B 1 255 ? 11.133 -2.678 -4.742 1 98.31 255 ARG B C 1
ATOM 4508 O O . ARG B 1 255 ? 11.977 -2.494 -3.857 1 98.31 255 ARG B O 1
ATOM 4515 N N . GLY B 1 256 ? 9.836 -2.82 -4.508 1 98.25 256 GLY B N 1
ATOM 4516 C CA . GLY B 1 256 ? 9.305 -2.734 -3.156 1 98.25 256 GLY B CA 1
ATOM 4517 C C . GLY B 1 256 ? 9.094 -1.307 -2.689 1 98.25 256 GLY B C 1
ATOM 4518 O O . GLY B 1 256 ? 8.797 -1.069 -1.516 1 98.25 256 GLY B O 1
ATOM 4519 N N . GLY B 1 257 ? 9.32 -0.315 -3.596 1 98.62 257 GLY B N 1
ATOM 4520 C CA . GLY B 1 257 ? 9.18 1.087 -3.236 1 98.62 257 GLY B CA 1
ATOM 4521 C C . GLY B 1 257 ? 7.758 1.463 -2.857 1 98.62 257 GLY B C 1
ATOM 4522 O O . GLY B 1 257 ? 6.816 0.733 -3.166 1 98.62 257 GLY B O 1
ATOM 4523 N N . ARG B 1 258 ? 7.613 2.584 -2.121 1 98.88 258 ARG B N 1
ATOM 4524 C CA . ARG B 1 258 ? 6.32 3.078 -1.658 1 98.88 258 ARG B CA 1
ATOM 4525 C C . ARG B 1 258 ? 6.113 4.531 -2.068 1 98.88 258 ARG B C 1
ATOM 4527 O O . ARG B 1 258 ? 7.039 5.344 -1.995 1 98.88 258 ARG B O 1
ATOM 4534 N N . ILE B 1 259 ? 4.957 4.785 -2.586 1 98.94 259 ILE B N 1
ATOM 4535 C CA . ILE B 1 259 ? 4.516 6.137 -2.91 1 98.94 259 ILE B CA 1
ATOM 4536 C C . ILE B 1 259 ? 3.344 6.527 -2.012 1 98.94 259 ILE B C 1
ATOM 4538 O O . ILE B 1 259 ? 2.34 5.812 -1.949 1 98.94 259 ILE B O 1
ATOM 4542 N N . VAL B 1 260 ? 3.473 7.609 -1.306 1 98.94 260 VAL B N 1
ATOM 4543 C CA . VAL B 1 260 ? 2.414 8.086 -0.421 1 98.94 260 VAL B CA 1
ATOM 4544 C C . VAL B 1 260 ? 1.837 9.391 -0.963 1 98.94 260 VAL B C 1
ATOM 4546 O O . VAL B 1 260 ? 2.566 10.367 -1.156 1 98.94 260 VAL B O 1
ATOM 4549 N N . LEU B 1 261 ? 0.556 9.383 -1.211 1 98.94 261 LEU B N 1
ATOM 4550 C CA . LEU B 1 261 ? -0.162 10.562 -1.695 1 98.94 261 LEU B CA 1
ATOM 4551 C C . LEU B 1 261 ? -0.771 11.344 -0.535 1 98.94 261 LEU B C 1
ATOM 4553 O O . LEU B 1 261 ? -1.632 10.828 0.181 1 98.94 261 LEU B O 1
ATOM 4557 N N . VAL B 1 262 ? -0.345 12.57 -0.356 1 98.81 262 VAL B N 1
ATOM 4558 C CA . VAL B 1 262 ? -0.857 13.422 0.71 1 98.81 262 VAL B CA 1
ATOM 4559 C C . VAL B 1 262 ? -1.52 14.664 0.108 1 98.81 262 VAL B C 1
ATOM 4561 O O . VAL B 1 262 ? -2.586 15.086 0.562 1 98.81 262 VAL B O 1
ATOM 4564 N N . GLY B 1 263 ? -0.843 15.227 -0.91 1 98.06 263 GLY B N 1
ATOM 4565 C CA . GLY B 1 263 ? -1.378 16.422 -1.554 1 98.06 263 GLY B CA 1
ATOM 4566 C C . GLY B 1 263 ? -2.713 16.172 -2.232 1 98.06 263 GLY B C 1
ATOM 4567 O O . GLY B 1 263 ? -2.924 15.133 -2.848 1 98.06 263 GLY B O 1
ATOM 4568 N N . ILE B 1 264 ? -3.605 17.109 -2.117 1 95.62 264 ILE B N 1
ATOM 4569 C CA . ILE B 1 264 ? -4.941 16.984 -2.695 1 95.62 264 ILE B CA 1
ATOM 4570 C C . ILE B 1 264 ? -5.047 17.875 -3.936 1 95.62 264 ILE B C 1
ATOM 4572 O O . ILE B 1 264 ? -4.75 19.062 -3.881 1 95.62 264 ILE B O 1
ATOM 4576 N N . GLY B 1 265 ? -5.324 17.281 -5.012 1 93.12 265 GLY B N 1
ATOM 4577 C CA . GLY B 1 265 ? -5.488 17.984 -6.273 1 93.12 265 GLY B CA 1
ATOM 4578 C C . GLY B 1 265 ? -6.633 17.453 -7.113 1 93.12 265 GLY B C 1
ATOM 4579 O O . GLY B 1 265 ? -7.414 16.609 -6.645 1 93.12 265 GLY B O 1
ATOM 4580 N N . ARG B 1 266 ? -6.754 17.953 -8.289 1 92 266 ARG B N 1
ATOM 4581 C CA . ARG B 1 266 ? -7.898 17.609 -9.125 1 92 266 ARG B CA 1
ATOM 4582 C C . ARG B 1 266 ? -7.5 16.656 -10.25 1 92 266 ARG B C 1
ATOM 4584 O O . ARG B 1 266 ? -8.359 16.078 -10.906 1 92 266 ARG B O 1
ATOM 4591 N N . ASN B 1 267 ? -6.211 16.469 -10.43 1 95.62 267 ASN B N 1
ATOM 4592 C CA . ASN B 1 267 ? -5.75 15.609 -11.516 1 95.62 267 ASN B CA 1
ATOM 4593 C C . ASN B 1 267 ? -6.062 14.141 -11.234 1 95.62 267 ASN B C 1
ATOM 4595 O O . ASN B 1 267 ? -5.93 13.68 -10.094 1 95.62 267 ASN B O 1
ATOM 4599 N N . LYS B 1 268 ? -6.512 13.492 -12.32 1 97.69 268 LYS B N 1
ATOM 4600 C CA . LYS B 1 268 ? -6.613 12.039 -12.211 1 97.69 268 LYS B CA 1
ATOM 4601 C C . LYS B 1 268 ? -5.23 11.398 -12.141 1 97.69 268 LYS B C 1
ATOM 4603 O O . LYS B 1 268 ? -4.242 11.984 -12.586 1 97.69 268 LYS B O 1
ATOM 4608 N N . LEU B 1 269 ? -5.117 10.281 -11.508 1 98.38 269 LEU B N 1
ATOM 4609 C CA . LEU B 1 269 ? -3.904 9.469 -11.492 1 98.38 269 LEU B CA 1
ATOM 4610 C C . LEU B 1 269 ? -3.939 8.414 -12.594 1 98.38 269 LEU B C 1
ATOM 4612 O O . LEU B 1 269 ? -4.883 7.629 -12.672 1 98.38 269 LEU B O 1
ATOM 4616 N N . GLU B 1 270 ? -2.967 8.414 -13.406 1 98 270 GLU B N 1
ATOM 4617 C CA . GLU B 1 270 ? -2.877 7.453 -14.5 1 98 270 GLU B CA 1
ATOM 4618 C C . GLU B 1 270 ? -1.56 6.684 -14.453 1 98 270 GLU B C 1
ATOM 4620 O O . GLU B 1 270 ? -0.485 7.285 -14.406 1 98 270 GLU B O 1
ATOM 4625 N N . ILE B 1 271 ? -1.658 5.391 -14.43 1 98.12 271 ILE B N 1
ATOM 4626 C CA . ILE B 1 271 ? -0.499 4.516 -14.562 1 98.12 271 ILE B CA 1
ATOM 4627 C C . ILE B 1 271 ? -0.563 3.773 -15.891 1 98.12 271 ILE B C 1
ATOM 4629 O O . ILE B 1 271 ? -1.287 2.783 -16.031 1 98.12 271 ILE B O 1
ATOM 4633 N N . PRO B 1 272 ? 0.181 4.203 -16.844 1 96.62 272 PRO B N 1
ATOM 4634 C CA . PRO B 1 272 ? 0.07 3.631 -18.188 1 96.62 272 PRO B CA 1
ATOM 4635 C C . PRO B 1 272 ? 0.459 2.156 -18.234 1 96.62 272 PRO B C 1
ATOM 4637 O O . PRO B 1 272 ? -0.107 1.39 -19.016 1 96.62 272 PRO B O 1
ATOM 4640 N N . MET B 1 273 ? 1.4 1.768 -17.453 1 96.62 273 MET B N 1
ATOM 4641 C CA . MET B 1 273 ? 1.888 0.391 -17.438 1 96.62 273 MET B CA 1
ATOM 4642 C C . MET B 1 273 ? 1.823 -0.193 -16.031 1 96.62 273 MET B C 1
ATOM 4644 O O . MET B 1 273 ? 2.844 -0.282 -15.344 1 96.62 273 MET B O 1
ATOM 4648 N N . PRO B 1 274 ? 0.636 -0.707 -15.664 1 97.62 274 PRO B N 1
ATOM 4649 C CA . PRO B 1 274 ? 0.458 -1.219 -14.305 1 97.62 274 PRO B CA 1
ATOM 4650 C C . PRO B 1 274 ? 1.388 -2.389 -13.984 1 97.62 274 PRO B C 1
ATOM 4652 O O . PRO B 1 274 ? 1.601 -2.715 -12.812 1 97.62 274 PRO B O 1
ATOM 4655 N N . PHE B 1 275 ? 1.982 -2.986 -15.016 1 97.44 275 PHE B N 1
ATOM 4656 C CA . PHE B 1 275 ? 2.898 -4.105 -14.812 1 97.44 275 PHE B CA 1
ATOM 4657 C C . PHE B 1 275 ? 4.074 -3.686 -13.938 1 97.44 275 PHE B C 1
ATOM 4659 O O . PHE B 1 275 ? 4.578 -4.48 -13.141 1 97.44 275 PHE B O 1
ATOM 4666 N N . PHE B 1 276 ? 4.5 -2.434 -13.945 1 96.5 276 PHE B N 1
ATOM 4667 C CA . PHE B 1 276 ? 5.594 -1.95 -13.109 1 96.5 276 PHE B CA 1
ATOM 4668 C C . PHE B 1 276 ? 5.23 -2.053 -11.633 1 96.5 276 PHE B C 1
ATOM 4670 O O . PHE B 1 276 ? 6.078 -2.396 -10.805 1 96.5 276 PHE B O 1
ATOM 4677 N N . LEU B 1 277 ? 3.961 -1.714 -11.336 1 98.5 277 LEU B N 1
ATOM 4678 C CA . LEU B 1 277 ? 3.508 -1.869 -9.961 1 98.5 277 LEU B CA 1
ATOM 4679 C C . LEU B 1 277 ? 3.527 -3.336 -9.547 1 98.5 277 LEU B C 1
ATOM 4681 O O . LEU B 1 277 ? 3.926 -3.662 -8.422 1 98.5 277 LEU B O 1
ATOM 4685 N N . ILE B 1 278 ? 3.135 -4.195 -10.422 1 98.62 278 ILE B N 1
ATOM 4686 C CA . ILE B 1 278 ? 2.977 -5.613 -10.117 1 98.62 278 ILE B CA 1
ATOM 4687 C C . ILE B 1 278 ? 4.352 -6.262 -9.961 1 98.62 278 ILE B C 1
ATOM 4689 O O . ILE B 1 278 ? 4.684 -6.77 -8.891 1 98.62 278 ILE B O 1
ATOM 4693 N N . GLU B 1 279 ? 5.207 -6.141 -10.961 1 97.5 279 GLU B N 1
ATOM 4694 C CA . GLU B 1 279 ? 6.504 -6.809 -10.992 1 97.5 279 GLU B CA 1
ATOM 4695 C C . GLU B 1 279 ? 7.41 -6.309 -9.867 1 97.5 279 GLU B C 1
ATOM 4697 O O . GLU B 1 279 ? 8.141 -7.094 -9.258 1 97.5 279 GLU B O 1
ATOM 4702 N N . ARG B 1 280 ? 7.336 -4.992 -9.625 1 98.38 280 ARG B N 1
ATOM 4703 C CA . ARG B 1 280 ? 8.242 -4.402 -8.641 1 98.38 280 ARG B CA 1
ATOM 4704 C C . ARG B 1 280 ? 7.57 -4.285 -7.277 1 98.38 280 ARG B C 1
ATOM 4706 O O . ARG B 1 280 ? 8.188 -3.842 -6.312 1 98.38 280 ARG B O 1
ATOM 4713 N N . GLN B 1 281 ? 6.309 -4.711 -7.289 1 98.75 281 GLN B N 1
ATOM 4714 C CA . GLN B 1 281 ? 5.523 -4.688 -6.059 1 98.75 281 GLN B CA 1
ATOM 4715 C C . GLN B 1 281 ? 5.586 -3.312 -5.395 1 98.75 281 GLN B C 1
ATOM 4717 O O . GLN B 1 281 ? 5.848 -3.209 -4.195 1 98.75 281 GLN B O 1
ATOM 4722 N N . ILE B 1 282 ? 5.422 -2.295 -6.242 1 98.81 282 ILE B N 1
ATOM 4723 C CA . ILE B 1 282 ? 5.344 -0.916 -5.773 1 98.81 282 ILE B CA 1
ATOM 4724 C C . ILE B 1 282 ? 3.969 -0.652 -5.164 1 98.81 282 ILE B C 1
ATOM 4726 O O . ILE B 1 282 ? 2.951 -1.091 -5.707 1 98.81 282 ILE B O 1
ATOM 4730 N N . ARG B 1 283 ? 3.969 0.083 -4.051 1 98.69 283 ARG B N 1
ATOM 4731 C CA . ARG B 1 283 ? 2.746 0.431 -3.336 1 98.69 283 ARG B CA 1
ATOM 4732 C C . ARG B 1 283 ? 2.416 1.911 -3.502 1 98.69 283 ARG B C 1
ATOM 4734 O O . ARG B 1 283 ? 3.301 2.764 -3.395 1 98.69 283 ARG B O 1
ATOM 4741 N N . ILE B 1 284 ? 1.208 2.189 -3.826 1 98.88 284 ILE B N 1
ATOM 4742 C CA . ILE B 1 284 ? 0.662 3.541 -3.781 1 98.88 284 ILE B CA 1
ATOM 4743 C C . ILE B 1 284 ? -0.403 3.633 -2.691 1 98.88 284 ILE B C 1
ATOM 4745 O O . ILE B 1 284 ? -1.355 2.848 -2.678 1 98.88 284 ILE B O 1
ATOM 4749 N N . THR B 1 285 ? -0.244 4.535 -1.762 1 98.75 285 THR B N 1
ATOM 4750 C CA . THR B 1 285 ? -1.199 4.648 -0.666 1 98.75 285 THR B CA 1
ATOM 4751 C C . THR B 1 285 ? -1.53 6.113 -0.386 1 98.75 285 THR B C 1
ATOM 4753 O O . THR B 1 285 ? -0.725 7 -0.667 1 98.75 285 THR B O 1
ATOM 4756 N N . GLY B 1 286 ? -2.709 6.328 0.071 1 98.81 286 GLY B N 1
ATOM 4757 C CA . GLY B 1 286 ? -3.088 7.645 0.555 1 98.81 286 GLY B CA 1
ATOM 4758 C C . GLY B 1 286 ? -2.762 7.859 2.021 1 98.81 286 GLY B C 1
ATOM 4759 O O . GLY B 1 286 ? -2.639 6.895 2.781 1 98.81 286 GLY B O 1
ATOM 4760 N N . SER B 1 287 ? -2.645 9.055 2.369 1 98.81 287 SER B N 1
ATOM 4761 C CA . SER B 1 287 ? -2.496 9.469 3.76 1 98.81 287 SER B CA 1
ATOM 4762 C C . SER B 1 287 ? -3.295 10.734 4.047 1 98.81 287 SER B C 1
ATOM 4764 O O . SER B 1 287 ? -3.277 11.68 3.256 1 98.81 287 SER B O 1
ATOM 4766 N N . TYR B 1 288 ? -4.023 10.727 5.133 1 98.31 288 TYR B N 1
ATOM 4767 C CA . TYR B 1 288 ? -4.879 11.852 5.488 1 98.31 288 TYR B CA 1
ATOM 4768 C C . TYR B 1 288 ? -4.742 12.195 6.969 1 98.31 288 TYR B C 1
ATOM 4770 O O . TYR B 1 288 ? -5.121 11.398 7.832 1 98.31 288 TYR B O 1
ATOM 4778 N N . GLY B 1 289 ? -4.207 13.391 7.211 1 98 289 GLY B N 1
ATOM 4779 C CA . GLY B 1 289 ? -4.008 13.797 8.594 1 98 289 GLY B CA 1
ATOM 4780 C C . GLY B 1 289 ? -3.086 12.867 9.359 1 98 289 GLY B C 1
ATOM 4781 O O . GLY B 1 289 ? -2.061 12.422 8.828 1 98 289 GLY B O 1
ATOM 4782 N N . SER B 1 290 ? -3.342 12.781 10.617 1 98.19 290 SER B N 1
ATOM 4783 C CA . SER B 1 290 ? -2.588 11.891 11.5 1 98.19 290 SER B CA 1
ATOM 4784 C C . SER B 1 290 ? -3.49 11.266 12.562 1 98.19 290 SER B C 1
ATOM 4786 O O . SER B 1 290 ? -4.664 11.617 12.664 1 98.19 290 SER B O 1
ATOM 4788 N N . ASP B 1 291 ? -3.021 10.281 13.156 1 96.69 291 ASP B N 1
ATOM 4789 C CA . ASP B 1 291 ? -3.787 9.656 14.227 1 96.69 291 ASP B CA 1
ATOM 4790 C C . ASP B 1 291 ? -3.154 9.938 15.594 1 96.69 291 ASP B C 1
ATOM 4792 O O . ASP B 1 291 ? -2.262 10.781 15.703 1 96.69 291 ASP B O 1
ATOM 4796 N N . ARG B 1 292 ? -3.639 9.352 16.672 1 94.38 292 ARG B N 1
ATOM 4797 C CA . ARG B 1 292 ? -3.338 9.703 18.062 1 94.38 292 ARG B CA 1
ATOM 4798 C C . ARG B 1 292 ? -1.872 9.438 18.391 1 94.38 292 ARG B C 1
ATOM 4800 O O . ARG B 1 292 ? -1.354 9.945 19.391 1 94.38 292 ARG B O 1
ATOM 4807 N N . ARG B 1 293 ? -1.206 8.672 17.594 1 96.94 293 ARG B N 1
ATOM 4808 C CA . ARG B 1 293 ? 0.177 8.305 17.875 1 96.94 293 ARG B CA 1
ATOM 4809 C C . ARG B 1 293 ? 1.13 9.438 17.516 1 96.94 293 ARG B C 1
ATOM 4811 O O . ARG B 1 293 ? 2.195 9.578 18.125 1 96.94 293 ARG B O 1
ATOM 4818 N N . ALA B 1 294 ? 0.791 10.289 16.578 1 98.5 294 ALA B N 1
ATOM 4819 C CA . ALA B 1 294 ? 1.733 11.172 15.898 1 98.5 294 ALA B CA 1
ATOM 4820 C C . ALA B 1 294 ? 2.297 12.219 16.859 1 98.5 294 ALA B C 1
ATOM 4822 O O . ALA B 1 294 ? 3.514 12.312 17.031 1 98.5 294 ALA B O 1
ATOM 4823 N N . ILE B 1 295 ? 1.456 12.953 17.531 1 98.69 295 ILE B N 1
ATOM 4824 C CA . ILE B 1 295 ? 1.905 14.109 18.297 1 98.69 295 ILE B CA 1
ATOM 4825 C C . ILE B 1 295 ? 2.762 13.648 19.469 1 98.69 295 ILE B C 1
ATOM 4827 O O . ILE B 1 295 ? 3.859 14.164 19.688 1 98.69 295 ILE B O 1
ATOM 4831 N N . PRO B 1 296 ? 2.35 12.594 20.234 1 98.69 296 PRO B N 1
ATOM 4832 C CA . PRO B 1 296 ? 3.232 12.117 21.297 1 98.69 296 PRO B CA 1
ATOM 4833 C C . PRO B 1 296 ? 4.59 11.656 20.781 1 98.69 296 PRO B C 1
ATOM 4835 O O . PRO B 1 296 ? 5.621 11.945 21.391 1 98.69 296 PRO B O 1
ATOM 4838 N N . GLU B 1 297 ? 4.598 10.984 19.656 1 98.81 297 GLU B N 1
ATOM 4839 C CA . GLU B 1 297 ? 5.859 10.508 19.094 1 98.81 297 GLU B CA 1
ATOM 4840 C C . GLU B 1 297 ? 6.715 11.664 18.609 1 98.81 297 GLU B C 1
ATOM 4842 O O . GLU B 1 297 ? 7.945 11.633 18.719 1 98.81 297 GLU B O 1
ATOM 4847 N N . LEU B 1 298 ? 6.098 12.664 18.078 1 98.88 298 LEU B N 1
ATOM 4848 C CA . LEU B 1 298 ? 6.82 13.852 17.641 1 98.88 298 LEU B CA 1
ATOM 4849 C C . LEU B 1 298 ? 7.438 14.586 18.812 1 98.88 298 LEU B C 1
ATOM 4851 O O . LEU B 1 298 ? 8.57 15.07 18.734 1 98.88 298 LEU B O 1
ATOM 4855 N N . ILE B 1 299 ? 6.684 14.703 19.875 1 98.81 299 ILE B N 1
ATOM 4856 C CA . ILE B 1 299 ? 7.199 15.32 21.094 1 98.81 299 ILE B CA 1
ATOM 4857 C C . ILE B 1 299 ? 8.422 14.555 21.578 1 98.81 299 ILE B C 1
ATOM 4859 O O . ILE B 1 299 ? 9.422 15.156 21.984 1 98.81 299 ILE B O 1
ATOM 4863 N N . GLN B 1 300 ? 8.352 13.242 21.5 1 98.75 300 GLN B N 1
ATOM 4864 C CA . GLN B 1 300 ? 9.484 12.414 21.906 1 98.75 300 GLN B CA 1
ATOM 4865 C C . GLN B 1 300 ? 10.703 12.688 21.031 1 98.75 300 GLN B C 1
ATOM 4867 O O . GLN B 1 300 ? 11.82 12.836 21.531 1 98.75 300 GLN B O 1
ATOM 4872 N N . LEU B 1 301 ? 10.5 12.773 19.75 1 98.69 301 LEU B N 1
ATOM 4873 C CA . LEU B 1 301 ? 11.594 13.07 18.828 1 98.69 301 LEU B CA 1
ATOM 4874 C C . LEU B 1 301 ? 12.219 14.43 19.141 1 98.69 301 LEU B C 1
ATOM 4876 O O . LEU B 1 301 ? 13.438 14.594 19.078 1 98.69 301 LEU B O 1
ATOM 4880 N N . TYR B 1 302 ? 11.344 15.367 19.422 1 98.31 302 TYR B N 1
ATOM 4881 C CA . TYR B 1 302 ? 11.805 16.703 19.797 1 98.31 302 TYR B CA 1
ATOM 4882 C C . TYR B 1 302 ? 12.664 16.641 21.047 1 98.31 302 TYR B C 1
ATOM 4884 O O . TYR B 1 302 ? 13.766 17.188 21.078 1 98.31 302 TYR B O 1
ATOM 4892 N N . GLN B 1 303 ? 12.219 15.938 22.016 1 97.94 303 GLN B N 1
ATOM 4893 C CA . GLN B 1 303 ? 12.906 15.852 23.297 1 97.94 303 GLN B CA 1
ATOM 4894 C C . GLN B 1 303 ? 14.234 15.102 23.156 1 97.94 303 GLN B C 1
ATOM 4896 O O . GLN B 1 303 ? 15.188 15.383 23.875 1 97.94 303 GLN B O 1
ATOM 4901 N N . GLU B 1 304 ? 14.32 14.219 22.234 1 98.12 304 GLU B N 1
ATOM 4902 C CA . GLU B 1 304 ? 15.539 13.469 21.969 1 98.12 304 GLU B CA 1
ATOM 4903 C C . GLU B 1 304 ? 16.484 14.266 21.078 1 98.12 304 GLU B C 1
ATOM 4905 O O . GLU B 1 304 ? 17.547 13.773 20.703 1 98.12 304 GLU B O 1
ATOM 4910 N N . LYS B 1 305 ? 16.094 15.445 20.688 1 97.81 305 LYS B N 1
ATOM 4911 C CA . LYS B 1 305 ? 16.875 16.375 19.891 1 97.81 305 LYS B CA 1
ATOM 4912 C C . LYS B 1 305 ? 17.078 15.867 18.469 1 97.81 305 LYS B C 1
ATOM 4914 O O . LYS B 1 305 ? 18.062 16.219 17.812 1 97.81 305 LYS B O 1
ATOM 4919 N N . LYS B 1 306 ? 16.141 15.078 18.062 1 97.94 306 LYS B N 1
ATOM 4920 C CA . LYS B 1 306 ? 16.188 14.562 16.703 1 97.94 306 LYS B CA 1
ATOM 4921 C C . LYS B 1 306 ? 15.375 15.43 15.742 1 97.94 306 LYS B C 1
ATOM 4923 O O . LYS B 1 306 ? 15.547 15.359 14.531 1 97.94 306 LYS B O 1
ATOM 4928 N N . LEU B 1 307 ? 14.547 16.203 16.312 1 97.94 307 LEU B N 1
ATOM 4929 C CA . LEU B 1 307 ? 13.68 17.078 15.539 1 97.94 307 LEU B CA 1
ATOM 4930 C C . LEU B 1 307 ? 13.812 18.531 16.016 1 97.94 307 LEU B C 1
ATOM 4932 O O . LEU B 1 307 ? 13.602 18.828 17.188 1 97.94 307 LEU B O 1
ATOM 4936 N N . ASN B 1 308 ? 14.227 19.375 15.117 1 97.25 308 ASN B N 1
ATOM 4937 C CA . ASN B 1 308 ? 14.336 20.812 15.352 1 97.25 308 ASN B CA 1
ATOM 4938 C C . ASN B 1 308 ? 13.367 21.609 14.477 1 97.25 308 ASN B C 1
ATOM 4940 O O . ASN B 1 308 ? 13.422 21.516 13.25 1 97.25 308 ASN B O 1
ATOM 4944 N N . LEU B 1 309 ? 12.492 22.391 15.078 1 98.25 309 LEU B N 1
ATOM 4945 C CA . LEU B 1 309 ? 11.438 23.062 14.328 1 98.25 309 LEU B CA 1
ATOM 4946 C C . LEU B 1 309 ? 11.617 24.578 14.367 1 98.25 309 LEU B C 1
ATOM 4948 O O . LEU B 1 309 ? 10.727 25.328 13.969 1 98.25 309 LEU B O 1
ATOM 4952 N N . THR B 1 310 ? 12.727 24.984 14.805 1 97.19 310 THR B N 1
ATOM 4953 C CA . THR B 1 310 ? 12.945 26.406 15 1 97.19 310 THR B CA 1
ATOM 4954 C C . THR B 1 310 ? 12.828 27.156 13.68 1 97.19 310 THR B C 1
ATOM 4956 O O . THR B 1 310 ? 12.266 28.266 13.633 1 97.19 310 THR B O 1
ATOM 4959 N N . LYS B 1 311 ? 13.273 26.594 12.625 1 97 311 LYS B N 1
ATOM 4960 C CA . LYS B 1 311 ? 13.297 27.266 11.328 1 97 311 LYS B CA 1
ATOM 4961 C C . LYS B 1 311 ? 11.898 27.312 10.711 1 97 311 LYS B C 1
ATOM 4963 O O . LYS B 1 311 ? 11.68 28 9.711 1 97 311 LYS B O 1
ATOM 4968 N N . SER B 1 312 ? 10.961 26.641 11.312 1 98.19 312 SER B N 1
ATOM 4969 C CA . SER B 1 312 ? 9.617 26.547 10.75 1 98.19 312 SER B CA 1
ATOM 4970 C C . SER B 1 312 ? 8.812 27.812 11.023 1 98.19 312 SER B C 1
ATOM 4972 O O . SER B 1 312 ? 7.816 28.078 10.359 1 98.19 312 SER B O 1
ATOM 4974 N N . ILE B 1 313 ? 9.25 28.578 12.086 1 98.5 313 ILE B N 1
ATOM 4975 C CA . ILE B 1 313 ? 8.469 29.734 12.508 1 98.5 313 ILE B CA 1
ATOM 4976 C C . ILE B 1 313 ? 8.93 30.969 11.75 1 98.5 313 ILE B C 1
ATOM 4978 O O . ILE B 1 313 ? 9.984 31.531 12.055 1 98.5 313 ILE B O 1
ATOM 4982 N N . SER B 1 314 ? 8.125 31.359 10.789 1 98.19 314 SER B N 1
ATOM 4983 C CA . SER B 1 314 ? 8.5 32.5 9.938 1 98.19 314 SER B CA 1
ATOM 4984 C C . SER B 1 314 ? 8.133 33.812 10.57 1 98.19 314 SER B C 1
ATOM 4986 O O . SER B 1 314 ? 8.633 34.875 10.172 1 98.19 314 SER B O 1
ATOM 4988 N N . GLY B 1 315 ? 7.234 33.812 11.523 1 98.12 315 GLY B N 1
ATOM 4989 C CA . GLY B 1 315 ? 6.828 35 12.242 1 98.12 315 GLY B CA 1
ATOM 4990 C C . GLY B 1 315 ? 5.664 34.75 13.188 1 98.12 315 GLY B C 1
ATOM 4991 O O . GLY B 1 315 ? 4.871 33.844 12.984 1 98.12 315 GLY B O 1
ATOM 4992 N N . ILE B 1 316 ? 5.621 35.562 14.242 1 98.69 316 ILE B N 1
ATOM 4993 C CA . ILE B 1 316 ? 4.531 35.531 15.211 1 98.69 316 ILE B CA 1
ATOM 4994 C C . ILE B 1 316 ? 3.807 36.875 15.203 1 98.69 316 ILE B C 1
ATOM 4996 O O . ILE B 1 316 ? 4.438 37.938 15.336 1 98.69 316 ILE B O 1
ATOM 5000 N N . HIS B 1 317 ? 2.512 36.812 15.016 1 98.69 317 HIS B N 1
ATOM 5001 C CA . HIS B 1 317 ? 1.748 38 14.766 1 98.69 317 HIS B CA 1
ATOM 5002 C C . HIS B 1 317 ? 0.472 38.031 15.602 1 98.69 317 HIS B C 1
ATOM 5004 O O . HIS B 1 317 ? 0.058 37.031 16.141 1 98.69 317 HIS B O 1
ATOM 5010 N N . LYS B 1 318 ? -0.142 39.219 15.672 1 98.31 318 LYS B N 1
ATOM 5011 C CA . LYS B 1 318 ? -1.345 39.375 16.484 1 98.31 318 LYS B CA 1
ATOM 5012 C C . LYS B 1 318 ? -2.58 38.875 15.75 1 98.31 318 LYS B C 1
ATOM 5014 O O . LYS B 1 318 ? -2.568 38.75 14.523 1 98.31 318 LYS B O 1
ATOM 5019 N N . LEU B 1 319 ? -3.572 38.594 16.484 1 98.56 319 LEU B N 1
ATOM 5020 C CA . LEU B 1 319 ? -4.844 38.094 15.984 1 98.56 319 LEU B CA 1
ATOM 5021 C C . LEU B 1 319 ? -5.418 39 14.922 1 98.56 319 LEU B C 1
ATOM 5023 O O . LEU B 1 319 ? -5.941 38.562 13.906 1 98.56 319 LEU B O 1
ATOM 5027 N N . GLU B 1 320 ? -5.258 40.312 15.062 1 98.19 320 GLU B N 1
ATOM 5028 C CA . GLU B 1 320 ? -5.816 41.344 14.172 1 98.19 320 GLU B CA 1
ATOM 5029 C C . GLU B 1 320 ? -5.145 41.312 12.797 1 98.19 320 GLU B C 1
ATOM 5031 O O . GLU B 1 320 ? -5.676 41.844 11.828 1 98.19 320 GLU B O 1
ATOM 5036 N N . ASP B 1 321 ? -3.984 40.719 12.766 1 98.12 321 ASP B N 1
ATOM 5037 C CA . ASP B 1 321 ? -3.211 40.688 11.523 1 98.12 321 ASP B CA 1
ATOM 5038 C C . ASP B 1 321 ? -3.438 39.406 10.75 1 98.12 321 ASP B C 1
ATOM 5040 O O . ASP B 1 321 ? -2.752 39.125 9.758 1 98.12 321 ASP B O 1
ATOM 5044 N N . THR B 1 322 ? -4.371 38.594 11.156 1 98.5 322 THR B N 1
ATOM 5045 C CA . THR B 1 322 ? -4.547 37.25 10.578 1 98.5 322 THR B CA 1
ATOM 5046 C C . THR B 1 322 ? -4.789 37.344 9.078 1 98.5 322 THR B C 1
ATOM 5048 O O . THR B 1 322 ? -4.207 36.594 8.297 1 98.5 322 THR B O 1
ATOM 5051 N N . ASN B 1 323 ? -5.629 38.281 8.594 1 98.44 323 ASN B N 1
ATOM 5052 C CA . ASN B 1 323 ? -5.883 38.438 7.164 1 98.44 323 ASN B CA 1
ATOM 5053 C C . ASN B 1 323 ? -4.598 38.75 6.395 1 98.44 323 ASN B C 1
ATOM 5055 O O . ASN B 1 323 ? -4.355 38.188 5.332 1 98.44 323 ASN B O 1
ATOM 5059 N N . GLU B 1 324 ? -3.885 39.656 6.961 1 98.25 324 GLU B N 1
ATOM 5060 C CA . GLU B 1 324 ? -2.633 40.031 6.32 1 98.25 324 GLU B CA 1
ATOM 5061 C C . GLU B 1 324 ? -1.725 38.812 6.105 1 98.25 324 GLU B C 1
ATOM 5063 O O . GLU B 1 324 ? -1.138 38.656 5.031 1 98.25 324 GLU B O 1
ATOM 5068 N N . PHE B 1 325 ? -1.643 37.969 6.98 1 98.25 325 PHE B N 1
ATOM 5069 C CA . PHE B 1 325 ? -0.653 36.906 6.91 1 98.25 325 PHE B CA 1
ATOM 5070 C C . PHE B 1 325 ? -1.223 35.688 6.199 1 98.25 325 PHE B C 1
ATOM 5072 O O . PHE B 1 325 ? -0.473 34.812 5.742 1 98.25 325 PHE B O 1
ATOM 5079 N N . LEU B 1 326 ? -2.584 35.562 6.145 1 98.38 326 LEU B N 1
ATOM 5080 C CA . LEU B 1 326 ? -3.16 34.656 5.176 1 98.38 326 LEU B CA 1
ATOM 5081 C C . LEU B 1 326 ? -2.701 34.969 3.762 1 98.38 326 LEU B C 1
ATOM 5083 O O . LEU B 1 326 ? -2.25 34.094 3.023 1 98.38 326 LEU B O 1
ATOM 5087 N N . HIS B 1 327 ? -2.742 36.219 3.426 1 98.25 327 HIS B N 1
ATOM 5088 C CA . HIS B 1 327 ? -2.324 36.688 2.104 1 98.25 327 HIS B CA 1
ATOM 5089 C C . HIS B 1 327 ? -0.817 36.531 1.922 1 98.25 327 HIS B C 1
ATOM 5091 O O . HIS B 1 327 ? -0.351 36.156 0.848 1 98.25 327 HIS B O 1
ATOM 5097 N N . ALA B 1 328 ? -0.096 36.875 2.984 1 98 328 ALA B N 1
ATOM 5098 C CA . ALA B 1 328 ? 1.358 36.781 2.906 1 98 328 ALA B CA 1
ATOM 5099 C C . ALA B 1 328 ? 1.783 35.344 2.633 1 98 328 ALA B C 1
ATOM 5101 O O . ALA B 1 328 ? 2.713 35.094 1.862 1 98 328 ALA B O 1
ATOM 5102 N N . LEU B 1 329 ? 1.128 34.406 3.291 1 97.38 329 LEU B N 1
ATOM 5103 C CA . LEU B 1 329 ? 1.437 33 3.068 1 97.38 329 LEU B CA 1
ATOM 5104 C C . LEU B 1 329 ? 1.064 32.562 1.649 1 97.38 329 LEU B C 1
ATOM 5106 O O . LEU B 1 329 ? 1.836 31.891 0.98 1 97.38 329 LEU B O 1
ATOM 5110 N N . GLU B 1 330 ? -0.088 32.938 1.188 1 96.06 330 GLU B N 1
ATOM 5111 C CA . GLU B 1 330 ? -0.541 32.594 -0.159 1 96.06 330 GLU B CA 1
ATOM 5112 C C . GLU B 1 330 ? 0.433 33.125 -1.215 1 96.06 330 GLU B C 1
ATOM 5114 O O . GLU B 1 330 ? 0.715 32.438 -2.195 1 96.06 330 GLU B O 1
ATOM 5119 N N . GLU B 1 331 ? 0.929 34.344 -0.986 1 96.12 331 GLU B N 1
ATOM 5120 C CA . GLU B 1 331 ? 1.804 35 -1.949 1 96.12 331 GLU B CA 1
ATOM 5121 C C . GLU B 1 331 ? 3.26 34.594 -1.743 1 96.12 331 GLU B C 1
ATOM 5123 O O . GLU B 1 331 ? 4.141 35.031 -2.488 1 96.12 331 GLU B O 1
ATOM 5128 N N . LYS B 1 332 ? 3.471 33.812 -0.733 1 94.94 332 LYS B N 1
ATOM 5129 C CA . LYS B 1 332 ? 4.805 33.312 -0.393 1 94.94 332 LYS B CA 1
ATOM 5130 C C . LYS B 1 332 ? 5.766 34.469 -0.133 1 94.94 332 LYS B C 1
ATOM 5132 O O . LYS B 1 332 ? 6.914 34.438 -0.58 1 94.94 332 LYS B O 1
ATOM 5137 N N . LYS B 1 333 ? 5.273 35.469 0.466 1 93.31 333 LYS B N 1
ATOM 5138 C CA . LYS B 1 333 ? 6.109 36.625 0.777 1 93.31 333 LYS B CA 1
ATOM 5139 C C . LYS B 1 333 ? 7.219 36.25 1.758 1 93.31 333 LYS B C 1
ATOM 5141 O O . LYS B 1 333 ? 6.941 35.844 2.885 1 93.31 333 LYS B O 1
ATOM 5146 N N . GLY B 1 334 ? 8.469 36.375 1.323 1 93.06 334 GLY B N 1
ATOM 5147 C CA . GLY B 1 334 ? 9.617 36.094 2.176 1 93.06 334 GLY B CA 1
ATOM 5148 C C . GLY B 1 334 ? 9.914 34.625 2.322 1 93.06 334 GLY B C 1
ATOM 5149 O O . GLY B 1 334 ? 10.578 34.219 3.281 1 93.06 334 GLY B O 1
ATOM 5150 N N . ASN B 1 335 ? 9.312 33.812 1.546 1 94.38 335 ASN B N 1
ATOM 5151 C CA . ASN B 1 335 ? 9.523 32.344 1.56 1 94.38 335 ASN B CA 1
ATOM 5152 C C . ASN B 1 335 ? 9.148 31.75 2.91 1 94.38 335 ASN B C 1
ATOM 5154 O O . ASN B 1 335 ? 9.961 31.062 3.529 1 94.38 335 ASN B O 1
ATOM 5158 N N . PRO B 1 336 ? 7.957 32.062 3.359 1 97.12 336 PRO B N 1
ATOM 5159 C CA . PRO B 1 336 ? 7.543 31.609 4.691 1 97.12 336 PRO B CA 1
ATOM 5160 C C . PRO B 1 336 ? 7.293 30.109 4.758 1 97.12 336 PRO B C 1
ATOM 5162 O O . PRO B 1 336 ? 6.984 29.484 3.736 1 97.12 336 PRO B O 1
ATOM 5165 N N . ILE B 1 337 ? 7.469 29.531 5.984 1 97.94 337 ILE B N 1
ATOM 5166 C CA . ILE B 1 337 ? 7.027 28.172 6.242 1 97.94 337 ILE B CA 1
ATOM 5167 C C . ILE B 1 337 ? 5.727 28.188 7.035 1 97.94 337 ILE B C 1
ATOM 5169 O O . ILE B 1 337 ? 4.684 27.75 6.539 1 97.94 337 ILE B O 1
ATOM 5173 N N . ARG B 1 338 ? 5.766 28.781 8.211 1 98.31 338 ARG B N 1
ATOM 5174 C CA . ARG B 1 338 ? 4.559 28.875 9.023 1 98.31 338 ARG B CA 1
ATOM 5175 C C . ARG B 1 338 ? 4.492 30.234 9.734 1 98.31 338 ARG B C 1
ATOM 5177 O O . ARG B 1 338 ? 5.434 30.625 10.422 1 98.31 338 ARG B O 1
ATOM 5184 N N . PHE B 1 339 ? 3.416 30.953 9.508 1 98.75 339 PHE B N 1
ATOM 5185 C CA . PHE B 1 339 ? 3.102 32.094 10.352 1 98.75 339 PHE B CA 1
ATOM 5186 C C . PHE B 1 339 ? 2.256 31.688 11.547 1 98.75 339 PHE B C 1
ATOM 5188 O O . PHE B 1 339 ? 1.372 30.828 11.422 1 98.75 339 PHE B O 1
ATOM 5195 N N . ILE B 1 340 ? 2.568 32.281 12.68 1 98.88 340 ILE B N 1
ATOM 5196 C CA . ILE B 1 340 ? 1.872 31.984 13.93 1 98.88 340 ILE B CA 1
ATOM 5197 C C . ILE B 1 340 ? 1.042 33.188 14.367 1 98.88 340 ILE B C 1
ATOM 5199 O O . ILE B 1 340 ? 1.509 34.312 14.297 1 98.88 340 ILE B O 1
ATOM 5203 N N . ILE B 1 341 ? -0.163 32.906 14.719 1 98.88 341 ILE B N 1
ATOM 5204 C CA . ILE B 1 341 ? -1.018 33.938 15.328 1 98.88 341 ILE B CA 1
ATOM 5205 C C . ILE B 1 341 ? -1.021 33.75 16.844 1 98.88 341 ILE B C 1
ATOM 5207 O O . ILE B 1 341 ? -1.293 32.688 17.359 1 98.88 341 ILE B O 1
ATOM 5211 N N . ASN B 1 342 ? -0.682 34.719 17.531 1 98.75 342 ASN B N 1
ATOM 5212 C CA . ASN B 1 342 ? -0.733 34.812 18.984 1 98.75 342 ASN B CA 1
ATOM 5213 C C . ASN B 1 342 ? -1.737 35.844 19.453 1 98.75 342 ASN B C 1
ATOM 5215 O O . ASN B 1 342 ? -1.454 37.062 19.422 1 98.75 342 ASN B O 1
ATOM 5219 N N . PRO B 1 343 ? -2.854 35.406 19.938 1 98.06 343 PRO B N 1
ATOM 5220 C CA . PRO B 1 343 ? -3.916 36.344 20.312 1 98.06 343 PRO B CA 1
ATOM 5221 C C . PRO B 1 343 ? -3.529 37.219 21.5 1 98.06 343 PRO B C 1
ATOM 5223 O O . PRO B 1 343 ? -4.223 38.188 21.797 1 98.06 343 PRO B O 1
ATOM 5226 N N . GLU B 1 344 ? -2.488 36.938 22.172 1 97.06 344 GLU B N 1
ATOM 5227 C CA . GLU B 1 344 ? -2.088 37.719 23.328 1 97.06 344 GLU B CA 1
ATOM 5228 C C . GLU B 1 344 ? -1.24 38.938 22.906 1 97.06 344 GLU B C 1
ATOM 5230 O O . GLU B 1 344 ? -0.985 39.812 23.719 1 97.06 344 GLU B O 1
ATOM 5235 N N . LEU B 1 345 ? -0.809 38.812 21.75 1 93.75 345 LEU B N 1
ATOM 5236 C CA . LEU B 1 345 ? -0.026 39.938 21.266 1 93.75 345 LEU B CA 1
ATOM 5237 C C . LEU B 1 345 ? -0.924 41.125 20.984 1 93.75 345 LEU B C 1
ATOM 5239 O O . LEU B 1 345 ? -2.051 40.969 20.516 1 93.75 345 LEU B O 1
ATOM 5243 N N . SER B 1 346 ? -0.491 42.406 21.469 1 80.56 346 SER B N 1
ATOM 5244 C CA . SER B 1 346 ? -1.206 43.656 21.234 1 80.56 346 SER B CA 1
ATOM 5245 C C . SER B 1 346 ? -0.489 44.5 20.188 1 80.56 346 SER B C 1
ATOM 5247 O O . SER B 1 346 ? 0.736 44.438 20.062 1 80.56 346 SER B O 1
#

InterPro domains:
  IPR002328 Alcohol dehydrogenase, zinc-type, conserved site [PS00059] (60-74)
  IPR011032 GroES-like superfamily [SSF50129] (1-166)
  IPR013149 Alcohol dehydrogenase-like, C-terminal [PF00107] (175-303)
  IPR013154 Alcohol dehydrogenase-like, N-terminal [PF08240] (25-135)
  IPR020843 Enoylreductase domain [SM00829] (9-329)
  IPR036291 NAD(P)-binding domain superfamily [SSF51735] (137-307)
  IPR050129 Zinc-containing alcohol dehydrogenase [PTHR43401] (1-343)

Secondary structure (DSSP, 8-state):
-EEEEB-TT-SS-EEEE-PPPP--TTEEEEEEEEEEPPHHHHHHHTS--S--SSSSB----EEEEEEEEE-TT--S--TT-EEEEPSEE--SSSHHHHTT-GGG-TT-EEBTTTB--SSBSEEEEEGGGEEE--TTS-HHHHHHIIIIIHHHHIIIIIIS---TT-EEEEE--STTHHHHHHHHHHTT-SEEEEEES-HHHHHHHHHHT-SEEEE--TT--HHHHHHHHHS-EEEEEE-S--HHHHHHHGGGEEEEEEEEE----SPPEEES-THHHHHHT-EEEE--S--TTHHHHHHHHHHTT----GGGEEEEE-GGGHHHHHHHHHTTTT--SEEEE-TT--/-EEEEB-TT-SS-EEEE-PPPP--TTEEEEEEEEEEPPHHHHHHHTS--S--SSSSB----EEEEEEEEE-TT--S--TT-EEEEPSEE--SSSHHHHTT-GGG-TT-EEBTTTB--SSBSEEEEEGGGEEE--TTS-HHHHHHIIIIIHHHHIIIIIIS---TT-EEEEE--STTHHHHHHHHHHTT-SEEEEEES-HHHHHHHHHHT-SEEEE--TT--HHHHHHHHHS-EEEEEE-S--HHHHHHHGGGEEEEEEEEE----SPPEEES-THHHHHHT-EEEE--S--TTHHHHHHHHHHTT----GGGEEEEEEGGGHHHHHHHHHTTTT--SEEEEETT--

Organism: Leptospira biflexa serovar Patoc (strain Patoc 1 / ATCC 23582 / Paris) (NCBI:txid456481)

Foldseek 3Di:
DWAFFQDVPALGTDIDDDDDDDAAQQKFKFFWFKFWDDPVNLCVRNVVVADAPDPRQGATFLTKGFTCDHHNNHDPDDGGFTKTFAFKDADCPDPCNVVQNRLPHPPIDGDRRHHHHRLGRMDMDGPLRIDGDDPVQDRHNSSCLRFLQLQLLCQCCPVQVDAAAFEEEFEDQAQNRLNNLLNCQLRHYPAYEYEYQDVLSQVSSVVSPHPHYHHDDPPDQLLVVLCVVPVAGQEYEYQAQPQSNVQSNLVRHAQNHEYEYEHHDDDDHDHPDCVSCVVSVYYYYYTYTHTPVRSVVVSVSVVVVSGDCPQQEPEEEESNCVRVVSVCSVVCPPVHNIYMYGNPDD/DWAFFQDVPALGTDIDDDDDDPAAQQKFKFFWFKFWDDPVNLCVRNVVVADAPDPRQGATFLTKGFTCDHHNNHDPDDGGFTKTFAFKDADCDDPCNVVQNRLPHPPIDGDRRHHHHRLGRIDMDGPLRIDGDDPVQDRHNSSCLRFLQLQLLCQCCPVQVDAAAFEEEFEDQAQNRLNNLLNCQLRHYPAYEYEYQDVLSQVSSVVSPHPHYHHDDPPDQLLVVLCVVPVAGQEYEYQAQPQSNVQSNLVRHAQNHEYEYEHHDDDDHDHPDCVSCVVSVYYYYYTYTHTPVRSVVVSVSVVVVSGDCPQQEPEEEESNCVRVVSVCSVVCPPVHNIYMYGNPDD

Radius of gyration: 29.21 Å; Cα contacts (8 Å, |Δi|>4): 1827; chains: 2; bounding box: 52×88×69 Å

Solvent-accessible surface area (backbone atoms only — not comparable to full-atom values): 33887 Å² total; per-residue (Å²): 78,54,29,36,28,45,51,89,94,46,57,53,61,40,81,42,80,42,84,77,72,83,77,51,44,54,23,30,33,26,38,32,53,13,16,31,59,50,74,64,51,37,41,36,36,60,64,53,74,51,76,69,74,51,82,86,31,21,36,34,32,14,20,9,27,29,31,67,44,71,19,85,64,49,78,88,72,54,78,64,42,39,31,24,33,47,16,65,39,52,75,68,68,49,76,36,30,70,68,52,36,28,44,53,28,93,61,50,43,35,37,21,51,59,43,62,15,32,41,19,38,52,32,68,44,52,55,89,37,52,40,83,41,58,85,88,53,51,46,64,57,38,2,34,38,27,38,42,39,17,26,32,42,31,32,41,52,70,67,43,51,67,49,63,63,35,33,36,36,36,35,27,33,53,56,41,29,30,38,32,38,31,45,42,49,50,57,36,41,63,40,31,35,38,30,27,74,46,69,55,36,46,52,53,23,44,76,42,55,34,71,40,78,43,77,53,53,89,89,58,56,56,11,58,55,48,25,71,76,57,77,37,29,42,30,37,39,34,48,57,23,60,29,67,47,54,44,44,28,59,81,16,40,32,65,61,11,31,36,29,38,54,27,74,50,80,47,45,36,53,37,70,60,49,54,59,30,16,57,28,30,26,32,41,30,19,32,41,56,39,40,77,63,33,50,63,51,49,52,50,36,37,74,70,68,49,45,83,58,72,84,41,61,61,44,79,40,32,49,89,45,49,59,61,51,48,50,35,58,76,68,43,56,86,58,58,54,26,46,28,33,18,45,76,49,129,78,52,28,34,28,45,51,90,92,46,58,54,63,42,80,40,81,41,84,74,72,84,76,49,45,52,22,30,33,26,38,31,53,12,17,30,58,51,74,66,51,40,42,37,38,62,64,54,75,52,77,69,76,49,81,84,31,21,36,34,32,15,19,8,27,29,32,67,45,73,19,86,65,48,78,89,70,54,78,65,40,39,30,26,33,47,16,63,40,51,75,69,70,49,75,36,32,69,68,52,37,30,44,50,29,94,61,49,42,36,37,22,50,60,42,61,15,31,42,17,38,52,33,68,43,53,56,89,39,53,40,83,42,59,87,87,52,51,46,64,57,38,2,33,37,27,38,43,39,17,28,32,43,30,34,40,53,69,67,43,51,68,49,66,63,34,33,34,35,37,34,27,33,54,57,40,28,30,39,32,37,32,44,41,49,50,57,37,41,63,40,34,36,38,31,28,73,46,68,56,36,45,52,54,23,42,75,42,56,34,71,40,77,43,78,53,52,90,90,57,56,55,10,58,55,47,22,72,75,58,77,38,29,42,31,36,39,34,47,55,24,59,29,68,47,54,44,44,27,59,81,17,39,32,65,61,10,32,36,30,38,54,26,74,51,80,47,45,36,52,37,70,59,50,54,57,31,17,58,30,30,27,33,41,29,20,30,43,57,40,40,77,61,35,51,63,51,49,52,49,36,37,74,70,67,48,44,83,57,71,85,42,61,61,43,79,38,33,48,88,46,49,58,61,49,46,52,35,58,75,68,42,58,85,58,58,54,25,45,29,32,18,46,77,51,130

Sequence (692 aa):
MKAAVLPSGSRSLEIQELDLPPLPPNQVKVKVKACGICGSDIHFILHGKMKATYSPCVPGHETSGVVAEIGDQVTKFKLGDRVVVSAGTSCGKCKHCLAGRENLCENIGVIGFNQRGGFAEFIQTEERYLHLLPEEIPFAEGAILADAVSTPYHAIKYQGELKAGESVAIIGCGGLGIHAVAIAKALGAAKIYAIDIDSGSLENAKAYGADELILVEKNMQVGKVLKEKSGGIDLLCDFTGYMPNIESSVRAMNRGGRIVLVGIGRNKLEIPMPFFLIERQIRITGSYGSDRRAIPELIQLYQEKKLNLTKSISGIHKLEDTNEFLHALEEKKGNPIRFIINPELSMKAAVLPSGSRSLEIQELDLPPLPPNQVKVKVKACGICGSDIHFILHGKMKATYSPCVPGHETSGVVAEIGDQVTKFKLGDRVVVSAGTSCGKCKHCLAGRENLCENIGVIGFNQRGGFAEFIQTEERYLHLLPEEIPFAEGAILADAVSTPYHAIKYQGELKAGESVAIIGCGGLGIHAVAIAKALGAAKIYAIDIDSGSLENAKAYGADELILVEKNMQVGKVLKEKSGGIDLLCDFTGYMPNIESSVRAMNRGGRIVLVGIGRNKLEIPMPFFLIERQIRITGSYGSDRRAIPELIQLYQEKKLNLTKSISGIHKLEDTNEFLHALEEKKGNPIRFIINPELS

pLDDT: mean 97.08, std 3.38, range [73.56, 98.94]

Nearest PDB structures (foldseek):
  2eih-assembly1_A  TM=8.971E-01  e=8.263E-33  Thermus thermophilus HB8
  5k1s-assembly2_C  TM=8.956E-01  e=5.125E-33  Myxococcus xanthus DK 1622
  3i4c-assembly2_H-2  TM=8.709E-01  e=1.322E-30  Saccharolobus solfataricus
  3i4c-assembly1_A  TM=8.515E-01  e=5.399E-31  Saccharolobus solfataricus
  3i4c-assembly2_E-2  TM=8.780E-01  e=5.541E-30  Saccharolobus solfataricus